Protein AF-A0A7X0J813-F1 (afdb_monomer)

Sequence (402 aa):
MMKRMKWVQGLCFYLLTVSVCFNAAAQNNVTSEILPYRDVDGYMIIRANVGGVEGDFLLDSRGKVAVTEQAAVVRAMKVDKPVDNYPRGGFQVVGGATAIGFFVGNTVYQKDISTRVLKENVLLTKLKVDGVIGFAAFSNVVVTINSKAKTITLSTPYKPAYLKLVNRDNAELSRSEGLTIQIIINGKPVKAIADFYQNEPLVLSATDAQLINSGSAAVKLAGISVNNVKVTKGDATRTVVGKSILNKGVISFDIERNKYYFQSFNQGEESSAPAVKKETVAMVPGKVNSIDREYFLKHVYDYKNNKEWKTIGGKPVVIDFWATWCGPCMKMMPVMEELAAKYKDKVVFY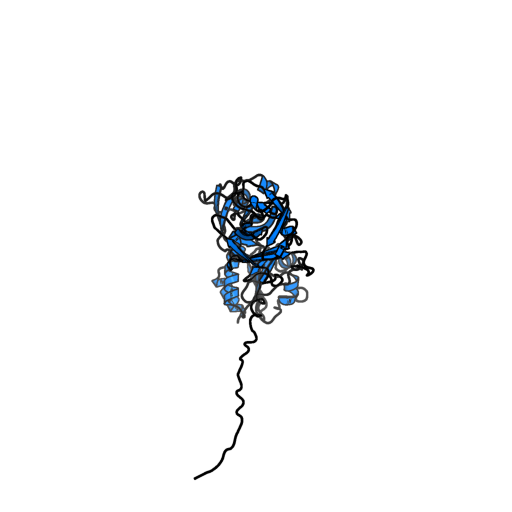KVNVDKEGELRQIFKANAIPLVIFGSLNNGSTQEIGADTREKVEAHILQLLK

Nearest PDB structures (foldseek):
  2l5l-assembly1_A  TM=8.626E-01  e=4.133E-10  Phocaeicola vulgatus ATCC 8482
  4xhm-assembly2_B  TM=8.962E-01  e=1.565E-09  Archaeoglobus fulgidus DSM 4304
  6bkv-assembly1_A  TM=8.831E-01  e=1.412E-08  Helicobacter pylori
  2o8v-assembly1_B  TM=8.937E-01  e=2.519E-08  Escherichia coli
  2i4a-assembly1_A  TM=9.245E-01  e=7.141E-08  Acetobacter aceti

Structure (mmCIF, N/CA/C/O backbone):
data_AF-A0A7X0J813-F1
#
_entry.id   AF-A0A7X0J813-F1
#
loop_
_atom_site.group_PDB
_atom_site.id
_atom_site.type_symbol
_atom_site.label_atom_id
_atom_site.label_alt_id
_atom_site.label_comp_id
_atom_site.label_asym_id
_atom_site.label_entity_id
_atom_site.label_seq_id
_atom_site.pdbx_PDB_ins_code
_atom_site.Cartn_x
_atom_site.Cartn_y
_atom_site.Cartn_z
_atom_site.occupancy
_atom_site.B_iso_or_equiv
_atom_site.auth_seq_id
_atom_site.auth_comp_id
_atom_site.auth_asym_id
_atom_site.auth_atom_id
_atom_site.pdbx_PDB_model_num
ATOM 1 N N . MET A 1 1 ? -77.257 -26.301 -38.898 1.00 38.19 1 MET A N 1
ATOM 2 C CA . MET A 1 1 ? -76.783 -27.647 -39.286 1.00 38.19 1 MET A CA 1
ATOM 3 C C . MET A 1 1 ? -75.684 -28.055 -38.308 1.00 38.19 1 MET A C 1
ATOM 5 O O . MET A 1 1 ? -74.656 -27.398 -38.252 1.00 38.19 1 MET A O 1
ATOM 9 N N . MET A 1 2 ? -75.954 -29.041 -37.448 1.00 40.69 2 MET A N 1
ATOM 10 C CA . MET A 1 2 ? -75.007 -29.601 -36.470 1.00 40.69 2 MET A CA 1
ATOM 11 C C . MET A 1 2 ? -73.762 -30.201 -37.139 1.00 40.69 2 MET A C 1
ATOM 13 O O . MET A 1 2 ? -73.915 -30.928 -38.118 1.00 40.69 2 MET A O 1
ATOM 17 N N . LYS A 1 3 ? -72.579 -30.012 -36.528 1.00 38.78 3 LYS A N 1
ATOM 18 C CA . LYS A 1 3 ? -71.511 -31.027 -36.320 1.00 38.78 3 LYS A CA 1
ATOM 19 C C . LYS A 1 3 ? -70.339 -30.387 -35.550 1.00 38.78 3 LYS A C 1
ATOM 21 O O . LYS A 1 3 ? -69.748 -29.425 -36.007 1.00 38.78 3 LYS A O 1
ATOM 26 N N . ARG A 1 4 ? -70.161 -30.755 -34.276 1.00 38.66 4 ARG A N 1
ATOM 27 C CA . ARG A 1 4 ? -69.204 -31.760 -33.747 1.00 38.66 4 ARG A CA 1
ATOM 28 C C . ARG A 1 4 ? -67.770 -31.236 -33.534 1.00 38.66 4 ARG A C 1
ATOM 30 O O . ARG A 1 4 ? -66.917 -31.337 -34.400 1.00 38.66 4 ARG A O 1
ATOM 37 N N . MET A 1 5 ? -67.551 -30.762 -32.308 1.00 41.84 5 MET A N 1
ATOM 38 C CA . MET A 1 5 ? -66.477 -31.117 -31.367 1.00 41.84 5 MET A CA 1
ATOM 39 C C . MET A 1 5 ? -65.327 -32.005 -31.879 1.00 41.84 5 MET A C 1
ATOM 41 O O . MET A 1 5 ? -65.552 -33.176 -32.182 1.00 41.84 5 MET A O 1
ATOM 45 N 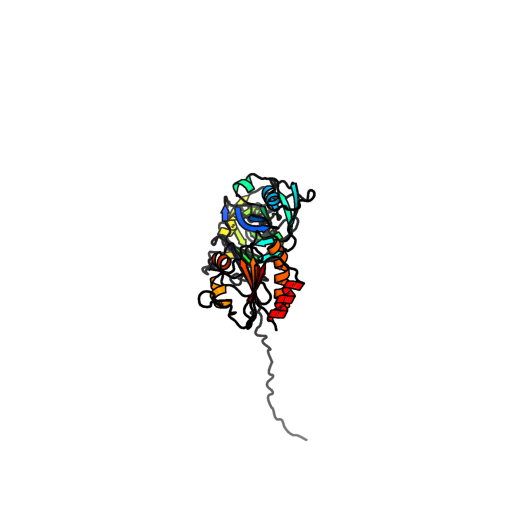N . LYS A 1 6 ? -64.090 -31.496 -31.778 1.00 35.03 6 LYS A N 1
ATOM 46 C CA . LYS A 1 6 ? -62.920 -32.257 -31.309 1.00 35.03 6 LYS A CA 1
ATOM 47 C C . LYS A 1 6 ? -61.987 -31.349 -30.507 1.00 35.03 6 LYS A C 1
ATOM 49 O O . LYS A 1 6 ? -61.555 -30.305 -30.979 1.00 35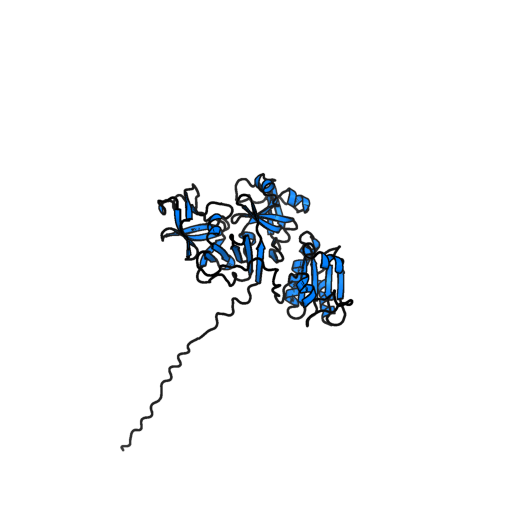.03 6 LYS A O 1
ATOM 54 N N . TRP A 1 7 ? -61.718 -31.791 -29.287 1.00 37.56 7 TRP A N 1
ATOM 55 C CA . TRP A 1 7 ? -60.687 -31.295 -28.390 1.00 37.56 7 TRP A CA 1
ATOM 56 C C . TRP A 1 7 ? -59.301 -31.641 -28.942 1.00 37.56 7 TRP A C 1
ATOM 58 O O . TRP A 1 7 ? -59.075 -32.788 -29.323 1.00 37.56 7 TRP A O 1
ATOM 68 N N . VAL A 1 8 ? -58.367 -30.691 -28.900 1.00 38.34 8 VAL A N 1
ATOM 69 C CA . VAL A 1 8 ? -56.930 -30.979 -28.816 1.00 38.34 8 VAL A CA 1
ATOM 70 C C . VAL A 1 8 ? -56.353 -30.044 -27.760 1.00 38.34 8 VAL A C 1
ATOM 72 O O . VAL A 1 8 ? -56.450 -28.824 -27.865 1.00 38.34 8 VAL A O 1
ATOM 75 N N . GLN A 1 9 ? -55.815 -30.651 -26.707 1.00 37.59 9 GLN A N 1
ATOM 76 C CA . GLN A 1 9 ? -55.103 -29.995 -25.622 1.00 37.59 9 GLN A CA 1
ATOM 77 C C . GLN A 1 9 ? -53.832 -29.337 -26.175 1.00 37.59 9 GLN A C 1
ATOM 79 O O . GLN A 1 9 ? -52.938 -30.023 -26.666 1.00 37.59 9 GLN A O 1
ATOM 84 N N . GLY A 1 10 ? -53.757 -28.010 -26.092 1.00 35.62 10 GLY A N 1
ATOM 85 C CA . GLY A 1 10 ? -52.537 -27.244 -26.324 1.00 35.62 10 GLY A CA 1
ATOM 86 C C . GLY A 1 10 ? -51.855 -26.959 -24.993 1.00 35.62 10 GLY A C 1
ATOM 87 O O . GLY A 1 10 ? -52.325 -26.128 -24.221 1.00 35.62 10 GLY A O 1
ATOM 88 N N . LEU A 1 11 ? -50.771 -27.683 -24.728 1.00 36.22 11 LEU A N 1
ATOM 89 C CA . LEU A 1 11 ? -49.843 -27.485 -23.620 1.00 36.22 11 LEU A CA 1
ATOM 90 C C . LEU A 1 11 ? -49.352 -26.023 -23.612 1.00 36.22 11 LEU A C 1
ATOM 92 O O . LEU A 1 11 ? -48.591 -25.615 -24.489 1.00 36.22 11 LEU A O 1
ATOM 96 N N . CYS A 1 12 ? -49.769 -25.224 -22.629 1.00 30.67 12 CYS A N 1
ATOM 97 C CA . CYS A 1 12 ? -49.182 -23.908 -22.390 1.00 30.67 12 CYS A CA 1
ATOM 98 C C . CYS A 1 12 ? -47.797 -24.124 -21.760 1.00 30.67 12 CYS A C 1
ATOM 100 O O . CYS A 1 12 ? -47.664 -24.242 -20.543 1.00 30.67 12 CYS A O 1
ATOM 102 N N . PHE A 1 13 ? -46.765 -24.237 -22.599 1.00 35.03 13 PHE A N 1
ATOM 103 C CA . PHE A 1 13 ? -45.367 -24.173 -22.178 1.00 35.03 13 PHE A CA 1
ATOM 104 C C . PHE A 1 13 ? -45.106 -22.760 -21.640 1.00 35.03 13 PHE A C 1
ATOM 106 O O . PHE A 1 13 ? -44.832 -21.825 -22.391 1.00 35.03 13 PHE A O 1
ATOM 113 N N . TYR A 1 14 ? -45.226 -22.590 -20.324 1.00 35.66 14 TYR A N 1
ATOM 114 C CA . TYR A 1 14 ? -44.649 -21.448 -19.627 1.00 35.66 14 TYR A CA 1
ATOM 115 C C . TYR A 1 14 ? -43.127 -21.597 -19.748 1.00 35.66 14 TYR A C 1
ATOM 117 O O . TYR A 1 14 ? -42.506 -22.385 -19.035 1.00 35.66 14 TYR A O 1
ATOM 125 N N . LEU A 1 15 ? -42.524 -20.884 -20.701 1.00 33.84 15 LEU A N 1
ATOM 126 C CA . LEU A 1 15 ? -41.081 -20.666 -20.756 1.00 33.84 15 LEU A CA 1
ATOM 127 C C . LEU A 1 15 ? -40.699 -19.814 -19.540 1.00 33.84 15 LEU A C 1
ATOM 129 O O . LEU A 1 15 ? -40.589 -18.594 -19.609 1.00 33.84 15 LEU A O 1
ATOM 133 N N . LEU A 1 16 ? -40.527 -20.479 -18.397 1.00 33.50 16 LEU A N 1
ATOM 134 C CA . LEU A 1 16 ? -39.750 -19.960 -17.285 1.00 33.50 16 LEU A CA 1
ATOM 135 C C . LEU A 1 16 ? -38.306 -19.898 -17.790 1.00 33.50 16 LEU A C 1
ATOM 137 O O . LEU A 1 16 ? -37.568 -20.882 -17.745 1.00 33.50 16 LEU A O 1
ATOM 141 N N . THR A 1 17 ? -37.899 -18.750 -18.327 1.00 35.28 17 THR A N 1
ATOM 142 C CA . THR A 1 17 ? -36.481 -18.455 -18.519 1.00 35.28 17 THR A CA 1
ATOM 143 C C . THR A 1 17 ? -35.876 -18.288 -17.134 1.00 35.28 17 THR A C 1
ATOM 145 O O . THR A 1 17 ? -35.807 -17.190 -16.583 1.00 35.28 17 THR A O 1
ATOM 148 N N . VAL A 1 18 ? -35.485 -19.409 -16.531 1.00 33.09 18 VAL A N 1
ATOM 149 C CA . VAL A 1 18 ? -34.548 -19.406 -15.420 1.00 33.09 18 VAL A CA 1
ATOM 150 C C . VAL A 1 18 ? -33.244 -18.868 -16.002 1.00 33.09 18 VAL A C 1
ATOM 152 O O . VAL A 1 18 ? -32.512 -19.589 -16.676 1.00 33.09 18 VAL A O 1
ATOM 155 N N . SER A 1 19 ? -32.980 -17.577 -15.796 1.00 34.75 19 SER A N 1
ATOM 156 C CA . SER A 1 19 ? -31.661 -16.989 -16.027 1.00 34.75 19 SER A CA 1
ATOM 157 C C . SER A 1 19 ? -30.685 -17.603 -15.029 1.00 34.75 19 SER A C 1
ATOM 159 O O . SER A 1 19 ? -30.420 -17.056 -13.960 1.00 34.75 19 SER A O 1
ATOM 161 N N . VAL A 1 20 ? -30.184 -18.789 -15.365 1.00 33.00 20 VAL A N 1
ATOM 162 C CA . VAL A 1 20 ? -29.061 -19.418 -14.687 1.00 33.00 20 VAL A CA 1
ATOM 163 C C . VAL A 1 20 ? -27.783 -18.848 -15.286 1.00 33.00 20 VAL A C 1
ATOM 165 O O . VAL A 1 20 ? -27.465 -19.093 -16.443 1.00 33.00 20 VAL A O 1
ATOM 168 N N . CYS A 1 21 ? -27.060 -18.145 -14.415 1.00 32.44 21 CYS A N 1
ATOM 169 C CA . CYS A 1 21 ? -25.624 -17.886 -14.439 1.00 32.44 21 CYS A CA 1
ATOM 170 C C . CYS A 1 21 ? -25.077 -16.988 -15.553 1.00 32.44 21 CYS A C 1
ATOM 172 O O . CYS A 1 21 ? -25.085 -17.344 -16.715 1.00 32.44 21 CYS A O 1
ATOM 174 N N . PHE A 1 22 ? -24.445 -15.885 -15.145 1.00 30.36 22 PHE A N 1
ATOM 175 C CA . PHE A 1 22 ? -22.984 -15.741 -15.197 1.00 30.36 22 PHE A CA 1
ATOM 176 C C . PHE A 1 22 ? -22.581 -14.555 -14.308 1.00 30.36 22 PHE A C 1
ATOM 178 O O . PHE A 1 22 ? -22.684 -13.406 -14.708 1.00 30.36 22 PHE A O 1
ATOM 185 N N . ASN A 1 23 ? -22.121 -14.820 -13.082 1.00 35.03 23 ASN A N 1
ATOM 186 C CA . ASN A 1 23 ? -21.376 -13.827 -12.292 1.00 35.03 23 ASN A CA 1
ATOM 187 C C . ASN A 1 23 ? -20.243 -14.479 -11.478 1.00 35.03 23 ASN A C 1
ATOM 189 O O . ASN A 1 23 ? -19.939 -14.081 -10.359 1.00 35.03 23 ASN A O 1
ATOM 193 N N . ALA A 1 24 ? -19.598 -15.494 -12.062 1.00 36.31 24 ALA A N 1
ATOM 194 C CA . ALA A 1 24 ? -18.371 -16.100 -11.534 1.00 36.31 24 ALA A CA 1
ATOM 195 C C . ALA A 1 24 ? -17.099 -15.645 -12.284 1.00 36.31 24 ALA A C 1
ATOM 197 O O . ALA A 1 24 ? -15.998 -16.034 -11.919 1.00 36.31 24 ALA A O 1
ATOM 198 N N . ALA A 1 25 ? -17.219 -14.806 -13.321 1.00 33.53 25 ALA A N 1
ATOM 199 C CA . ALA A 1 25 ? -16.097 -14.479 -14.207 1.00 33.53 25 ALA A CA 1
ATOM 200 C C . ALA A 1 25 ? -15.244 -13.269 -13.765 1.00 33.53 25 ALA A C 1
ATOM 202 O O . ALA A 1 25 ? -14.173 -13.050 -14.321 1.00 33.53 25 ALA A O 1
ATOM 203 N N . ALA A 1 26 ? -15.668 -12.482 -12.768 1.00 39.88 26 ALA A N 1
ATOM 204 C CA . ALA A 1 26 ? -14.970 -11.237 -12.413 1.00 39.88 26 ALA A CA 1
ATOM 205 C C . ALA A 1 26 ? -13.773 -11.417 -11.452 1.00 39.88 26 ALA A C 1
ATOM 207 O O . ALA A 1 26 ? -12.956 -10.508 -11.329 1.00 39.88 26 ALA A O 1
ATOM 208 N N . GLN A 1 27 ? -13.646 -12.564 -10.768 1.00 43.88 27 GLN A N 1
ATOM 209 C CA . GLN A 1 27 ? -12.580 -12.801 -9.776 1.00 43.88 27 GLN A CA 1
ATOM 210 C C . GLN A 1 27 ? -11.278 -13.383 -10.353 1.00 43.88 27 GLN A C 1
ATOM 212 O O . GLN A 1 27 ? -10.277 -13.412 -9.643 1.00 43.88 27 GLN A O 1
ATOM 217 N N . ASN A 1 28 ? -11.252 -13.800 -11.623 1.00 48.72 28 ASN A N 1
ATOM 218 C CA . ASN A 1 28 ? -10.092 -14.499 -12.199 1.00 48.72 28 ASN A CA 1
ATOM 219 C C . ASN A 1 28 ? -8.975 -13.571 -12.711 1.00 48.72 28 ASN A C 1
ATOM 221 O O . ASN A 1 28 ? -7.912 -14.057 -13.076 1.00 48.72 28 ASN A O 1
ATOM 225 N N . ASN A 1 29 ? -9.183 -12.250 -12.698 1.00 57.69 29 ASN A N 1
ATOM 226 C CA . ASN A 1 29 ? -8.210 -11.254 -13.165 1.00 57.69 29 ASN A CA 1
ATOM 227 C C . ASN A 1 29 ? -7.708 -10.359 -12.018 1.00 57.69 29 ASN A C 1
ATOM 229 O O . ASN A 1 29 ? -7.591 -9.145 -12.185 1.00 57.69 29 ASN A O 1
ATOM 233 N N . VAL A 1 30 ? -7.480 -10.934 -10.832 1.00 68.88 30 VAL A N 1
ATOM 234 C CA . VAL A 1 30 ? -6.876 -10.207 -9.707 1.00 68.88 30 VAL A CA 1
ATOM 235 C C . VAL A 1 30 ? -5.365 -10.386 -9.746 1.00 68.88 30 VAL A C 1
ATOM 237 O O . VAL A 1 30 ? -4.861 -11.484 -9.523 1.00 68.88 30 VAL A O 1
ATOM 240 N N . THR A 1 31 ? -4.642 -9.296 -9.982 1.00 74.19 31 THR A N 1
ATOM 241 C CA . THR A 1 31 ? -3.192 -9.248 -9.777 1.00 74.19 31 THR A CA 1
ATOM 242 C C . THR A 1 31 ? -2.941 -8.898 -8.322 1.00 74.19 31 THR A C 1
ATOM 244 O O . THR A 1 31 ? -3.521 -7.936 -7.819 1.00 74.19 31 THR A O 1
ATOM 247 N N . SER A 1 32 ? -2.093 -9.660 -7.635 1.00 78.88 32 SER A N 1
ATOM 248 C CA . SER A 1 32 ? -1.763 -9.408 -6.234 1.00 78.88 32 SER A CA 1
ATOM 249 C C . SER A 1 32 ? -0.275 -9.542 -5.972 1.00 78.88 32 SER A C 1
ATOM 251 O O . SER A 1 32 ? 0.337 -10.519 -6.395 1.00 78.88 32 SER A O 1
ATOM 253 N N . GLU A 1 33 ? 0.262 -8.621 -5.188 1.00 81.25 33 GLU A N 1
ATOM 254 C CA . GLU A 1 33 ? 1.623 -8.666 -4.679 1.00 81.25 33 GLU A CA 1
ATOM 255 C C . GLU A 1 33 ? 1.580 -8.803 -3.155 1.00 81.25 33 GLU A C 1
ATOM 257 O O . GLU A 1 33 ? 0.909 -8.021 -2.479 1.00 81.25 33 GLU A O 1
ATOM 262 N N . ILE A 1 34 ? 2.243 -9.826 -2.609 1.00 84.94 34 ILE A N 1
ATOM 263 C CA . ILE A 1 34 ? 2.301 -10.089 -1.165 1.00 84.94 34 ILE A CA 1
ATOM 264 C C . ILE A 1 34 ? 3.660 -9.626 -0.653 1.00 84.94 34 ILE A C 1
ATOM 266 O O . ILE A 1 34 ? 4.695 -10.165 -1.030 1.00 84.94 34 ILE A O 1
ATOM 270 N N . LEU A 1 35 ? 3.643 -8.646 0.240 1.00 85.12 35 LEU A N 1
ATOM 271 C CA . LEU A 1 35 ? 4.823 -7.959 0.735 1.00 85.12 35 LEU A CA 1
ATOM 272 C C . LEU A 1 35 ? 4.966 -8.198 2.237 1.00 85.12 35 LEU A C 1
ATOM 274 O O . LEU A 1 35 ? 3.987 -8.039 2.971 1.00 85.12 35 LEU A O 1
ATOM 278 N N . PRO A 1 36 ? 6.156 -8.561 2.735 1.00 86.56 36 PRO A N 1
ATOM 279 C CA . PRO A 1 36 ? 6.379 -8.636 4.169 1.00 86.56 36 PRO A CA 1
ATOM 280 C C . PRO A 1 36 ? 6.360 -7.230 4.781 1.00 86.56 36 PRO A C 1
ATOM 282 O O . PRO A 1 36 ? 6.817 -6.264 4.168 1.00 86.56 36 PRO A O 1
ATOM 285 N N . TYR A 1 37 ? 5.888 -7.123 6.019 1.00 92.62 37 TYR A N 1
ATOM 286 C CA . TYR A 1 37 ? 6.104 -5.945 6.854 1.00 92.62 37 TYR A CA 1
ATOM 287 C C . TYR A 1 37 ? 6.803 -6.348 8.157 1.00 92.62 37 TYR A C 1
ATOM 289 O O . TYR A 1 37 ? 6.651 -7.467 8.655 1.00 92.62 37 TYR A O 1
ATOM 297 N N . ARG A 1 38 ? 7.581 -5.431 8.732 1.00 92.94 38 ARG A N 1
ATOM 298 C CA . ARG A 1 38 ? 8.210 -5.608 10.046 1.00 92.94 38 ARG A CA 1
ATOM 299 C C . ARG A 1 38 ? 7.354 -4.942 11.112 1.00 92.94 38 ARG A C 1
ATOM 301 O O . ARG A 1 38 ? 6.835 -3.852 10.901 1.00 92.94 38 ARG A O 1
ATOM 308 N N . ASP A 1 39 ? 7.215 -5.598 12.255 1.00 92.81 39 ASP A N 1
ATOM 309 C CA . ASP A 1 39 ? 6.641 -4.987 13.453 1.00 92.81 39 ASP A CA 1
ATOM 310 C C . ASP A 1 39 ? 7.795 -4.559 14.359 1.00 92.81 39 ASP A C 1
ATOM 312 O O . ASP A 1 39 ? 8.559 -5.416 14.808 1.00 92.81 39 ASP A O 1
ATOM 316 N N . VAL A 1 40 ? 7.968 -3.254 14.558 1.00 94.25 40 VAL A N 1
ATOM 317 C CA . VAL A 1 40 ? 9.064 -2.679 15.348 1.00 94.25 40 VAL A CA 1
ATOM 318 C C . VAL A 1 40 ? 8.460 -1.710 16.350 1.00 94.25 40 VAL A C 1
ATOM 320 O O . VAL A 1 40 ? 7.845 -0.722 15.962 1.00 94.25 40 VAL A O 1
ATOM 323 N N . ASP A 1 41 ? 8.599 -2.013 17.640 1.00 92.62 41 ASP A N 1
ATOM 324 C CA . ASP A 1 41 ? 8.038 -1.221 18.743 1.00 92.62 41 ASP A CA 1
ATOM 325 C C . ASP A 1 41 ? 6.534 -0.919 18.606 1.00 92.62 41 ASP A C 1
ATOM 327 O O . ASP A 1 41 ? 6.053 0.144 18.998 1.00 92.62 41 ASP A O 1
ATOM 331 N N . GLY A 1 42 ? 5.771 -1.854 18.034 1.00 92.00 42 GLY A N 1
ATOM 332 C CA . GLY A 1 42 ? 4.340 -1.676 17.804 1.00 92.00 42 GLY A CA 1
ATOM 333 C C . GLY A 1 42 ? 4.009 -0.906 16.526 1.00 92.00 42 GLY A C 1
ATOM 334 O O . GLY A 1 42 ? 2.834 -0.746 16.212 1.00 92.00 42 GLY A O 1
ATOM 335 N N . TYR A 1 43 ? 4.989 -0.533 15.708 1.00 95.38 43 TYR A N 1
ATOM 336 C CA . TYR A 1 43 ? 4.773 0.118 14.419 1.00 95.38 43 TYR A CA 1
ATOM 337 C C . TYR A 1 43 ? 4.965 -0.845 13.248 1.00 95.38 43 TYR A C 1
ATOM 339 O O . TYR A 1 43 ? 5.809 -1.736 13.291 1.00 95.38 43 TYR A O 1
ATOM 347 N N . MET A 1 44 ? 4.157 -0.691 12.198 1.00 95.88 44 MET A N 1
ATOM 348 C CA . MET A 1 44 ? 4.319 -1.465 10.963 1.00 95.88 44 MET A CA 1
ATOM 349 C C . MET A 1 44 ? 5.271 -0.736 10.022 1.00 95.88 44 MET A C 1
ATOM 351 O O . MET A 1 44 ? 5.040 0.424 9.693 1.00 95.88 44 MET A O 1
ATOM 355 N N . ILE A 1 45 ? 6.316 -1.425 9.579 1.00 95.94 45 ILE A N 1
ATOM 356 C CA . ILE A 1 45 ? 7.325 -0.901 8.662 1.00 95.94 45 ILE A CA 1
ATOM 357 C C . ILE A 1 45 ? 7.294 -1.722 7.379 1.00 95.94 45 ILE A C 1
ATOM 359 O O . ILE A 1 45 ? 7.381 -2.951 7.425 1.00 95.94 45 ILE A O 1
ATOM 363 N N . ILE A 1 46 ? 7.193 -1.046 6.240 1.00 93.12 46 ILE A N 1
ATOM 364 C CA . ILE A 1 46 ? 7.266 -1.658 4.911 1.00 93.12 46 ILE A CA 1
ATOM 365 C C . ILE A 1 46 ? 8.450 -1.111 4.136 1.00 93.12 46 ILE A C 1
ATOM 367 O O . ILE A 1 46 ? 8.832 0.041 4.318 1.00 93.12 46 ILE A O 1
ATOM 371 N N . ARG A 1 47 ? 8.992 -1.920 3.225 1.00 87.50 47 ARG A N 1
ATOM 372 C CA . ARG A 1 47 ? 9.968 -1.431 2.256 1.00 87.50 47 ARG A CA 1
ATOM 373 C C . ARG A 1 47 ? 9.241 -0.819 1.066 1.00 87.50 47 ARG A C 1
ATOM 375 O O . ARG A 1 47 ? 8.336 -1.442 0.510 1.00 87.50 47 ARG A O 1
ATOM 382 N N . ALA A 1 48 ? 9.643 0.379 0.671 1.00 89.62 48 ALA A N 1
ATOM 383 C CA . ALA A 1 48 ? 9.049 1.100 -0.445 1.00 89.62 48 ALA A CA 1
ATOM 384 C C . ALA A 1 48 ? 10.085 1.993 -1.133 1.00 89.62 48 ALA A C 1
ATOM 386 O O . ALA A 1 48 ? 11.202 2.170 -0.646 1.00 89.62 48 ALA A O 1
ATOM 387 N N . ASN A 1 49 ? 9.695 2.566 -2.268 1.00 86.25 49 ASN A N 1
ATOM 388 C CA . ASN A 1 49 ? 10.405 3.659 -2.908 1.00 86.25 49 ASN A CA 1
ATOM 389 C C . ASN A 1 49 ? 9.476 4.869 -3.041 1.00 86.25 49 ASN A C 1
ATOM 391 O O . ASN A 1 49 ? 8.394 4.763 -3.623 1.00 86.25 49 ASN A O 1
ATOM 395 N N . VAL A 1 50 ? 9.905 6.011 -2.510 1.00 87.12 50 VAL A N 1
ATOM 396 C CA . VAL A 1 50 ? 9.207 7.294 -2.636 1.00 87.12 50 VAL A CA 1
ATOM 397 C C . VAL A 1 50 ? 10.133 8.266 -3.358 1.00 87.12 50 VAL A C 1
ATOM 399 O O . VAL A 1 50 ? 11.077 8.791 -2.774 1.00 87.12 50 VAL A O 1
ATOM 402 N N . GLY A 1 51 ? 9.896 8.486 -4.651 1.00 76.19 51 GLY A N 1
ATOM 403 C CA . GLY A 1 51 ? 10.642 9.470 -5.442 1.00 76.19 51 GLY A CA 1
ATOM 404 C C . GLY A 1 51 ? 12.148 9.215 -5.517 1.00 76.19 51 GLY A C 1
ATOM 405 O O . GLY A 1 51 ? 12.917 10.171 -5.541 1.00 76.19 51 GLY A O 1
ATOM 406 N N . GLY A 1 52 ? 12.574 7.948 -5.527 1.00 73.38 52 GLY A N 1
ATOM 407 C CA . GLY A 1 52 ? 13.986 7.553 -5.521 1.00 73.38 52 GLY A CA 1
ATOM 408 C C . GLY A 1 52 ? 14.557 7.267 -4.128 1.00 73.38 52 GLY A C 1
ATOM 409 O O . GLY A 1 52 ? 15.635 6.678 -4.032 1.00 73.38 52 GLY A O 1
ATOM 410 N N . VAL A 1 53 ? 13.838 7.613 -3.053 1.00 81.81 53 VAL A N 1
ATOM 411 C CA . VAL A 1 53 ? 14.140 7.147 -1.692 1.00 81.81 53 VAL A CA 1
ATOM 412 C C . VAL A 1 53 ? 13.636 5.722 -1.552 1.00 81.81 53 VAL A C 1
ATOM 414 O O . VAL A 1 53 ? 12.480 5.494 -1.208 1.00 81.81 53 VAL A O 1
ATOM 417 N N . GLU A 1 54 ? 14.502 4.760 -1.849 1.00 83.38 54 GLU A N 1
ATOM 418 C CA . GLU A 1 54 ? 14.270 3.370 -1.481 1.00 83.38 54 GLU A CA 1
ATOM 419 C C . GLU A 1 54 ? 14.718 3.117 -0.049 1.00 83.38 54 GLU A C 1
ATOM 421 O O . GLU A 1 54 ? 15.884 3.350 0.280 1.00 83.38 54 GLU A O 1
ATOM 426 N N . GLY A 1 55 ? 13.816 2.571 0.758 1.00 86.50 55 GLY A N 1
ATOM 427 C CA . GLY A 1 55 ? 14.130 2.254 2.134 1.00 86.50 55 GLY A CA 1
ATOM 428 C C . GLY A 1 55 ? 12.930 1.768 2.924 1.00 86.50 55 GLY A C 1
ATOM 429 O O . GLY A 1 55 ? 11.959 1.249 2.362 1.00 86.50 55 GLY A O 1
ATOM 430 N N . ASP A 1 56 ? 13.030 1.913 4.236 1.00 93.56 56 ASP A N 1
ATOM 431 C CA . ASP A 1 56 ? 12.023 1.450 5.177 1.00 93.56 56 ASP A CA 1
ATOM 432 C C . ASP A 1 56 ? 11.103 2.604 5.563 1.00 93.56 56 ASP A C 1
ATOM 434 O O . ASP A 1 56 ? 11.550 3.684 5.924 1.00 93.56 56 ASP A O 1
ATOM 438 N N . PHE A 1 57 ? 9.797 2.378 5.515 1.00 96.00 57 PHE A N 1
ATOM 439 C CA . PHE A 1 57 ? 8.795 3.403 5.761 1.00 96.00 57 PHE A CA 1
ATOM 440 C C . PHE A 1 57 ? 7.819 2.946 6.828 1.00 96.00 57 PHE A C 1
ATOM 442 O O . PHE A 1 57 ? 7.270 1.841 6.772 1.00 96.00 57 PHE A O 1
ATOM 449 N N . LEU A 1 58 ? 7.564 3.835 7.783 1.00 96.12 58 LEU A N 1
ATOM 450 C CA . LEU A 1 58 ? 6.488 3.670 8.744 1.00 96.12 58 LEU A CA 1
ATOM 451 C C . LEU A 1 58 ? 5.143 3.725 8.016 1.00 96.12 58 LEU A C 1
ATOM 453 O O . LEU A 1 58 ? 4.864 4.666 7.277 1.00 96.12 58 LEU A O 1
ATOM 457 N N . LEU A 1 59 ? 4.283 2.745 8.251 1.00 94.31 59 LEU A N 1
ATOM 458 C CA . LEU A 1 59 ? 2.931 2.747 7.725 1.00 94.31 59 LEU A CA 1
ATOM 459 C C . LEU A 1 59 ? 1.982 3.450 8.704 1.00 94.31 59 LEU A C 1
ATOM 461 O O . LEU A 1 59 ? 1.782 2.997 9.830 1.00 94.31 59 LEU A O 1
ATOM 465 N N . ASP A 1 60 ? 1.370 4.541 8.253 1.00 92.31 60 ASP A N 1
ATOM 466 C CA . ASP A 1 60 ? 0.471 5.383 9.040 1.00 92.31 60 ASP A CA 1
ATOM 467 C C . ASP A 1 60 ? -0.875 5.519 8.319 1.00 92.31 60 ASP A C 1
ATOM 469 O O . ASP A 1 60 ? -1.007 6.260 7.348 1.00 92.31 60 ASP A O 1
ATOM 473 N N . SER A 1 61 ? -1.921 4.833 8.781 1.00 87.88 61 SER A N 1
ATOM 474 C CA . SER A 1 61 ? -3.198 4.807 8.048 1.00 87.88 61 SER A CA 1
ATOM 475 C C . SER A 1 61 ? -3.941 6.145 7.992 1.00 87.88 61 SER A C 1
ATOM 477 O O . SER A 1 61 ? -4.794 6.326 7.124 1.00 87.88 61 SER A O 1
ATOM 479 N N . ARG A 1 62 ? -3.597 7.112 8.851 1.00 87.38 62 ARG A N 1
ATOM 480 C CA . ARG A 1 62 ? -4.104 8.498 8.779 1.00 87.38 62 ARG A CA 1
ATOM 481 C C . ARG A 1 62 ? -3.070 9.488 8.252 1.00 87.38 62 ARG A C 1
ATOM 483 O O . ARG A 1 62 ? -3.344 10.684 8.155 1.00 87.38 62 ARG A O 1
ATOM 490 N N . GLY A 1 63 ? -1.876 8.988 7.968 1.00 88.06 63 GLY A N 1
ATOM 491 C CA . GLY A 1 63 ? -0.732 9.767 7.562 1.00 88.06 63 GLY A CA 1
ATOM 492 C C . GLY A 1 63 ? -0.835 10.294 6.144 1.00 88.06 63 GLY A C 1
ATOM 493 O O . GLY A 1 63 ? -1.744 9.977 5.374 1.00 88.06 63 GLY A O 1
ATOM 494 N N . LYS A 1 64 ? 0.171 11.083 5.787 1.00 89.88 64 LYS A N 1
ATOM 495 C CA . LYS A 1 64 ? 0.442 11.484 4.406 1.00 89.88 64 LYS A CA 1
ATOM 496 C C . LYS A 1 64 ? 1.774 10.867 3.989 1.00 89.88 64 LYS A C 1
ATOM 498 O O . LYS A 1 64 ? 2.532 10.421 4.842 1.00 89.88 64 LYS A O 1
ATOM 503 N N . VAL A 1 65 ? 2.071 10.836 2.693 1.00 92.50 65 VAL A N 1
ATOM 504 C CA . VAL A 1 65 ? 3.398 10.393 2.249 1.00 92.50 65 VAL A CA 1
ATOM 505 C C . VAL A 1 65 ? 4.429 11.452 2.602 1.00 92.50 65 VAL A C 1
ATOM 507 O O . VAL A 1 65 ? 4.224 12.650 2.365 1.00 92.50 65 VAL A O 1
ATOM 510 N N . ALA A 1 66 ? 5.510 11.006 3.227 1.00 94.50 66 ALA A N 1
ATOM 511 C CA . ALA A 1 66 ? 6.578 11.864 3.681 1.00 94.50 66 ALA A CA 1
ATOM 512 C C . ALA A 1 66 ? 7.916 11.119 3.730 1.00 94.50 66 ALA A C 1
ATOM 514 O O . ALA A 1 66 ? 7.946 9.916 3.975 1.00 94.50 66 ALA A O 1
ATOM 515 N N . VAL A 1 67 ? 9.009 11.848 3.535 1.00 95.06 67 VAL A N 1
ATOM 516 C CA . VAL A 1 67 ? 10.395 11.377 3.682 1.00 95.06 67 VAL A CA 1
ATOM 517 C C . VAL A 1 67 ? 11.099 12.204 4.756 1.00 95.06 67 VAL A C 1
ATOM 519 O O . VAL A 1 67 ? 10.673 13.327 5.038 1.00 95.06 67 VAL A O 1
ATOM 522 N N . THR A 1 68 ? 12.157 11.677 5.364 1.00 95.69 68 THR A N 1
ATOM 523 C CA . THR A 1 68 ? 13.011 12.461 6.270 1.00 95.69 68 THR A CA 1
ATOM 524 C C . THR A 1 68 ? 13.880 13.458 5.497 1.00 95.69 68 THR A C 1
ATOM 526 O O . THR A 1 68 ? 14.104 13.306 4.292 1.00 95.69 68 THR A O 1
ATOM 529 N N . GLU A 1 69 ? 14.383 14.490 6.178 1.00 93.69 69 GLU A N 1
ATOM 530 C CA . GLU A 1 69 ? 15.376 15.419 5.621 1.00 93.69 69 GLU A CA 1
ATOM 531 C C . GLU A 1 69 ? 16.614 14.672 5.116 1.00 93.69 69 GLU A C 1
ATOM 533 O O . GLU A 1 69 ? 17.055 14.903 3.989 1.00 93.69 69 GLU A O 1
ATOM 538 N N . GLN A 1 70 ? 17.136 13.729 5.905 1.00 91.75 70 GLN A N 1
ATOM 539 C CA . GLN A 1 70 ? 18.292 12.923 5.528 1.00 91.75 70 GLN A CA 1
ATOM 540 C C . GLN A 1 70 ? 18.029 12.131 4.243 1.00 91.75 70 GLN A C 1
ATOM 542 O O . GLN A 1 70 ? 18.853 12.152 3.326 1.00 91.75 70 GLN A O 1
ATOM 547 N N . ALA A 1 71 ? 16.874 11.471 4.142 1.00 90.88 71 ALA A N 1
ATOM 548 C CA . ALA A 1 71 ? 16.501 10.711 2.956 1.00 90.88 71 ALA A CA 1
ATOM 549 C C . ALA A 1 71 ? 16.359 11.610 1.715 1.00 90.88 71 ALA A C 1
ATOM 551 O O . ALA A 1 71 ? 16.859 11.271 0.637 1.00 90.88 71 ALA A O 1
ATOM 552 N N . ALA A 1 72 ? 15.739 12.783 1.874 1.00 90.50 72 ALA A N 1
ATOM 553 C CA . ALA A 1 72 ? 15.591 13.765 0.805 1.00 90.50 72 ALA A CA 1
ATOM 554 C C . ALA A 1 72 ? 16.949 14.280 0.297 1.00 90.50 72 ALA A C 1
ATOM 556 O O . ALA A 1 72 ? 17.154 14.365 -0.916 1.00 90.50 72 ALA A O 1
ATOM 557 N N . VAL A 1 73 ? 17.893 14.568 1.204 1.00 87.81 73 VAL A N 1
ATOM 558 C CA . VAL A 1 73 ? 19.254 15.021 0.867 1.00 87.81 73 VAL A CA 1
ATOM 559 C C . VAL A 1 73 ? 20.029 13.937 0.124 1.00 87.81 73 VAL A C 1
ATOM 561 O O . VAL A 1 73 ? 20.573 14.206 -0.946 1.00 87.81 73 VAL A O 1
ATOM 564 N N . VAL A 1 74 ? 20.037 12.701 0.638 1.00 79.06 74 VAL A N 1
ATOM 565 C CA . VAL A 1 74 ? 20.752 11.566 0.019 1.00 79.06 74 VAL A CA 1
ATOM 566 C C . VAL A 1 74 ? 20.287 11.318 -1.417 1.00 79.06 74 VAL A C 1
ATOM 568 O O . VAL A 1 74 ? 21.072 10.893 -2.263 1.00 79.06 74 VAL A O 1
ATOM 571 N N . ARG A 1 75 ? 19.015 11.594 -1.713 1.00 79.50 75 ARG A N 1
ATOM 572 C CA . ARG A 1 75 ? 18.426 11.390 -3.042 1.00 79.50 75 ARG A CA 1
ATOM 573 C C . ARG A 1 75 ? 18.298 12.664 -3.869 1.00 79.50 75 ARG A C 1
ATOM 575 O O . ARG A 1 75 ? 17.669 12.621 -4.923 1.00 79.50 75 ARG A O 1
ATOM 582 N N . ALA A 1 76 ? 18.906 13.765 -3.420 1.00 83.12 76 ALA A N 1
ATOM 583 C CA . ALA A 1 76 ? 18.874 15.064 -4.088 1.00 83.12 76 ALA A CA 1
ATOM 584 C C . ALA A 1 76 ? 17.448 15.486 -4.498 1.00 83.12 76 ALA A C 1
ATOM 586 O O . ALA A 1 76 ? 17.219 15.998 -5.596 1.00 83.12 76 ALA A O 1
ATOM 587 N N . MET A 1 77 ? 16.468 15.233 -3.624 1.00 84.50 77 MET A N 1
ATOM 588 C CA . MET A 1 77 ? 15.084 15.615 -3.878 1.00 84.50 77 MET A CA 1
ATOM 589 C C . MET A 1 77 ? 14.969 17.138 -3.925 1.00 84.50 77 MET A C 1
ATOM 591 O O . MET A 1 77 ? 15.497 17.845 -3.067 1.00 84.50 77 MET A O 1
ATOM 595 N N . LYS A 1 78 ? 14.235 17.654 -4.913 1.00 87.38 78 LYS A N 1
ATOM 596 C CA . LYS A 1 78 ? 13.912 19.079 -4.974 1.00 87.38 78 LYS A CA 1
ATOM 597 C C . LYS A 1 78 ? 12.849 19.397 -3.921 1.00 87.38 78 LYS A C 1
ATOM 599 O O . LYS A 1 78 ? 11.697 18.995 -4.072 1.00 87.38 78 LYS A O 1
ATOM 604 N N . VAL A 1 79 ? 13.258 20.104 -2.871 1.00 88.38 79 VAL A N 1
ATOM 605 C CA . VAL A 1 79 ? 12.379 20.534 -1.780 1.00 88.38 79 VAL A CA 1
ATOM 606 C C . VAL A 1 79 ? 11.937 21.975 -2.028 1.00 88.38 79 VAL A C 1
ATOM 608 O O . VAL A 1 79 ? 12.755 22.892 -2.047 1.00 88.38 79 VAL A O 1
ATOM 611 N N . ASP A 1 80 ? 10.640 22.159 -2.247 1.00 88.00 80 ASP A N 1
ATOM 612 C CA . ASP A 1 80 ? 9.996 23.455 -2.441 1.00 88.00 80 ASP A CA 1
ATOM 613 C C . ASP A 1 80 ? 9.542 24.060 -1.090 1.00 88.00 80 ASP A C 1
ATOM 615 O O . ASP A 1 80 ? 9.712 23.466 -0.020 1.00 88.00 80 ASP A O 1
ATOM 619 N N . LYS A 1 81 ? 8.957 25.267 -1.142 1.00 80.00 81 LYS A N 1
ATOM 620 C CA . LYS A 1 81 ? 8.450 26.035 0.016 1.00 80.00 81 LYS A CA 1
ATOM 621 C C . LYS A 1 81 ? 7.537 25.212 0.956 1.00 80.00 81 LYS A C 1
ATOM 623 O O . LYS A 1 81 ? 6.991 24.188 0.541 1.00 80.00 81 LYS A O 1
ATOM 628 N N . PRO A 1 82 ? 7.321 25.676 2.208 1.00 71.12 82 PRO A N 1
ATOM 629 C CA . PRO A 1 82 ? 6.511 24.962 3.194 1.00 71.12 82 PRO A CA 1
ATOM 630 C C . PRO A 1 82 ? 5.124 24.579 2.662 1.00 71.12 82 PRO A C 1
ATOM 632 O O . PRO A 1 82 ? 4.426 25.400 2.069 1.00 71.12 82 PRO A O 1
ATOM 635 N N . VAL A 1 83 ? 4.735 23.328 2.901 1.00 84.06 83 VAL A N 1
ATOM 636 C CA . VAL A 1 83 ? 3.415 22.762 2.580 1.00 84.06 83 VAL A CA 1
ATOM 637 C C . VAL A 1 83 ? 2.631 22.491 3.864 1.00 84.06 83 VAL A C 1
ATOM 639 O O . VAL A 1 83 ? 3.179 22.609 4.959 1.00 84.06 83 VAL A O 1
ATOM 642 N N . ASP A 1 84 ? 1.363 22.083 3.741 1.00 83.81 84 ASP A N 1
ATOM 643 C CA . ASP A 1 84 ? 0.525 21.750 4.896 1.00 83.81 84 ASP A CA 1
ATOM 644 C C . ASP A 1 84 ? 1.216 20.800 5.877 1.00 83.81 84 ASP A C 1
ATOM 646 O O . ASP A 1 84 ? 1.810 19.786 5.474 1.00 83.81 84 ASP A O 1
ATOM 650 N N . ASN A 1 85 ? 0.984 21.064 7.163 1.00 87.88 85 ASN A N 1
ATOM 651 C CA . ASN A 1 85 ? 1.441 20.245 8.275 1.00 87.88 85 ASN A CA 1
ATOM 652 C C . ASN A 1 85 ? 1.120 18.752 8.094 1.00 87.88 85 ASN A C 1
ATOM 654 O O . ASN A 1 85 ? 0.158 18.337 7.424 1.00 87.88 85 ASN A O 1
ATOM 658 N N . TYR A 1 86 ? 1.946 17.933 8.740 1.00 90.00 86 TYR A N 1
ATOM 659 C CA . TYR A 1 86 ? 1.675 16.516 8.894 1.00 90.00 86 TYR A CA 1
ATOM 660 C C . TYR A 1 86 ? 0.502 16.333 9.879 1.00 90.00 86 TYR A C 1
ATOM 662 O O . TYR A 1 86 ? 0.446 17.038 10.885 1.00 90.00 86 TYR A O 1
ATOM 670 N N . PRO A 1 87 ? -0.458 15.424 9.617 1.00 87.25 87 PRO A N 1
ATOM 671 C CA . PRO A 1 87 ? -1.693 15.329 10.404 1.00 87.25 87 PRO A CA 1
ATOM 672 C C . PRO A 1 87 ? -1.503 14.801 11.836 1.00 87.25 87 PRO A C 1
ATOM 674 O O . PRO A 1 87 ? -2.459 14.790 12.609 1.00 87.25 87 PRO A O 1
ATOM 677 N N . ARG A 1 88 ? -0.295 14.355 12.203 1.00 86.12 88 ARG A N 1
ATOM 678 C CA . ARG A 1 88 ? 0.041 13.900 13.556 1.00 86.12 88 ARG A CA 1
ATOM 679 C C . ARG A 1 88 ? 0.956 14.889 14.262 1.00 86.12 88 ARG A C 1
ATOM 681 O O . ARG A 1 88 ? 1.951 15.335 13.693 1.00 86.12 88 ARG A O 1
ATOM 688 N N . GLY A 1 89 ? 0.648 15.152 15.532 1.00 82.56 89 GLY A N 1
ATOM 689 C CA . GLY A 1 89 ? 1.548 15.871 16.429 1.00 82.56 89 GLY A CA 1
ATOM 690 C C . GLY A 1 89 ? 2.910 15.177 16.528 1.00 82.56 89 GLY A C 1
ATOM 691 O O . GLY A 1 89 ? 3.006 13.956 16.415 1.00 82.56 89 GLY A O 1
ATOM 692 N N . GLY A 1 90 ? 3.967 15.968 16.706 1.00 85.12 90 GLY A N 1
ATOM 693 C CA . GLY A 1 90 ? 5.349 15.483 16.785 1.00 85.12 90 GLY A CA 1
ATOM 694 C C . GLY A 1 90 ? 6.087 15.414 15.443 1.00 85.12 90 GLY A C 1
ATOM 695 O O . GLY A 1 90 ? 7.313 15.381 15.444 1.00 85.12 90 GLY A O 1
ATOM 696 N N . PHE A 1 91 ? 5.388 15.471 14.307 1.00 92.12 91 PHE A N 1
ATOM 697 C CA . PHE A 1 91 ? 6.021 15.563 12.989 1.00 92.12 91 PHE A CA 1
ATOM 698 C C . PHE A 1 91 ? 6.031 17.006 12.488 1.00 92.12 91 PHE A C 1
ATOM 700 O O . PHE A 1 91 ? 4.987 17.575 12.169 1.00 92.12 91 PHE A O 1
ATOM 707 N N . GLN A 1 92 ? 7.222 17.596 12.395 1.00 93.38 92 GLN A N 1
ATOM 708 C CA . GLN A 1 92 ? 7.411 18.919 11.807 1.00 93.38 92 GLN A CA 1
ATOM 709 C C . GLN A 1 92 ? 7.695 18.780 10.310 1.00 93.38 92 GLN A C 1
ATOM 711 O O . GLN A 1 92 ? 8.562 18.007 9.915 1.00 93.38 92 GLN A O 1
ATOM 716 N N . VAL A 1 93 ? 6.984 19.541 9.479 1.00 94.75 93 VAL A N 1
ATOM 717 C CA . VAL A 1 93 ? 7.233 19.613 8.033 1.00 94.75 93 VAL A CA 1
ATOM 718 C C . VAL A 1 93 ? 8.172 20.783 7.757 1.00 94.75 93 VAL A C 1
ATOM 720 O O . VAL A 1 93 ? 7.916 21.891 8.225 1.00 94.75 93 VAL A O 1
ATOM 723 N N . VAL A 1 94 ? 9.244 20.545 7.001 1.00 93.44 94 VAL A N 1
ATOM 724 C CA . VAL A 1 94 ? 10.213 21.585 6.603 1.00 93.44 94 VAL A CA 1
ATOM 725 C C . VAL A 1 94 ? 10.038 22.035 5.153 1.00 93.44 94 VAL A C 1
ATOM 727 O O . VAL A 1 94 ? 10.467 23.125 4.789 1.00 93.44 94 VAL A O 1
ATOM 730 N N . GLY A 1 95 ? 9.357 21.233 4.335 1.00 93.56 95 GLY A N 1
ATOM 731 C CA . GLY A 1 95 ? 9.092 21.542 2.935 1.00 93.56 95 GLY A CA 1
ATOM 732 C C . GLY A 1 95 ? 8.230 20.486 2.256 1.00 93.56 95 GLY A C 1
ATOM 733 O O . GLY A 1 95 ? 7.858 19.470 2.855 1.00 93.56 95 GLY A O 1
ATOM 734 N N . GLY A 1 96 ? 7.891 20.744 0.998 1.00 92.19 96 GLY A N 1
ATOM 735 C CA . GLY A 1 96 ? 7.202 19.795 0.127 1.00 92.19 96 GLY A CA 1
ATOM 736 C C . GLY A 1 96 ? 8.090 19.341 -1.021 1.00 92.19 96 GLY A C 1
ATOM 737 O O . GLY A 1 96 ? 9.000 20.051 -1.426 1.00 92.19 96 GLY A O 1
ATOM 738 N N . ALA A 1 97 ? 7.805 18.167 -1.565 1.00 88.69 97 ALA A N 1
ATOM 739 C CA . ALA A 1 97 ? 8.410 17.673 -2.792 1.00 88.69 97 ALA A CA 1
ATOM 740 C C . ALA A 1 97 ? 7.360 16.928 -3.624 1.00 88.69 97 ALA A C 1
ATOM 742 O O . ALA A 1 97 ? 6.380 16.396 -3.093 1.00 88.69 97 ALA A O 1
ATOM 743 N N . THR A 1 98 ? 7.581 16.851 -4.934 1.00 85.81 98 THR A N 1
ATOM 744 C CA . THR A 1 98 ? 6.835 15.936 -5.806 1.00 85.81 98 THR A CA 1
ATOM 745 C C . THR A 1 98 ? 7.738 14.761 -6.132 1.00 85.81 98 THR A C 1
ATOM 747 O O . THR A 1 98 ? 8.762 14.919 -6.796 1.00 85.81 98 THR A O 1
ATOM 750 N N . ALA A 1 99 ? 7.385 13.586 -5.622 1.00 78.75 99 ALA A N 1
ATOM 751 C CA . ALA A 1 99 ? 8.108 12.361 -5.912 1.00 78.75 99 ALA A CA 1
ATOM 752 C C . ALA A 1 99 ? 7.625 11.791 -7.250 1.00 78.75 99 ALA A C 1
ATOM 754 O O . ALA A 1 99 ? 6.429 11.568 -7.425 1.00 78.75 99 ALA A O 1
ATOM 755 N N . ILE A 1 100 ? 8.575 11.498 -8.146 1.00 69.06 100 ILE A N 1
ATOM 756 C CA . ILE A 1 100 ? 8.371 10.926 -9.496 1.00 69.06 100 ILE A CA 1
ATOM 757 C C . ILE A 1 100 ? 7.850 9.477 -9.504 1.00 69.06 100 ILE A C 1
ATOM 759 O O . ILE A 1 100 ? 7.844 8.810 -10.538 1.00 69.06 100 ILE A O 1
ATOM 763 N N . GLY A 1 101 ? 7.480 8.963 -8.334 1.00 74.69 101 GLY A N 1
ATOM 764 C CA . GLY A 1 101 ? 6.747 7.722 -8.217 1.00 74.69 101 GLY A CA 1
ATOM 765 C C . GLY A 1 101 ? 6.669 7.207 -6.786 1.00 74.69 101 GLY A C 1
ATOM 766 O O . GLY A 1 101 ? 7.515 7.514 -5.943 1.00 74.69 101 GLY A O 1
ATOM 767 N N . PHE A 1 102 ? 5.641 6.404 -6.536 1.00 83.19 102 PHE A N 1
ATOM 768 C CA . PHE A 1 102 ? 5.464 5.609 -5.329 1.00 83.19 102 PHE A CA 1
ATOM 769 C C . PHE A 1 102 ? 5.428 4.128 -5.696 1.00 83.19 102 PHE A C 1
ATOM 771 O O . PHE A 1 102 ? 4.545 3.686 -6.440 1.00 83.19 102 PHE A O 1
ATOM 778 N N . PHE A 1 103 ? 6.379 3.369 -5.158 1.00 80.81 103 PHE A N 1
ATOM 779 C CA . PHE A 1 103 ? 6.553 1.954 -5.453 1.00 80.81 103 PHE A CA 1
ATOM 780 C C . PHE A 1 103 ? 6.557 1.165 -4.157 1.00 80.81 103 PHE A C 1
ATOM 782 O O . PHE A 1 103 ? 7.221 1.540 -3.190 1.00 80.81 103 PHE A O 1
ATOM 789 N N . VAL A 1 104 ? 5.863 0.035 -4.158 1.00 80.25 104 VAL A N 1
ATOM 790 C CA . VAL A 1 104 ? 5.990 -0.957 -3.091 1.00 80.25 104 VAL A CA 1
ATOM 791 C C . VAL A 1 104 ? 6.194 -2.308 -3.756 1.00 80.25 104 VAL A C 1
ATOM 793 O O . VAL A 1 104 ? 5.418 -2.697 -4.625 1.00 80.25 104 VAL A O 1
ATOM 796 N N . GLY A 1 105 ? 7.286 -2.984 -3.401 1.00 73.25 105 GLY A N 1
ATOM 797 C CA . GLY A 1 105 ? 7.734 -4.163 -4.134 1.00 73.25 105 GLY A CA 1
ATOM 798 C C . GLY A 1 105 ? 8.075 -3.848 -5.592 1.00 73.25 105 GLY A C 1
ATOM 799 O O . GLY A 1 105 ? 8.910 -2.990 -5.872 1.00 73.25 105 GLY A O 1
ATOM 800 N N . ASN A 1 106 ? 7.440 -4.558 -6.514 1.00 63.91 106 ASN A N 1
ATOM 801 C CA . ASN A 1 106 ? 7.695 -4.515 -7.944 1.00 63.91 106 ASN A CA 1
ATOM 802 C C . ASN A 1 106 ? 6.683 -3.631 -8.693 1.00 63.91 106 ASN A C 1
ATOM 804 O O . ASN A 1 106 ? 6.778 -3.508 -9.914 1.00 63.91 106 ASN A O 1
ATOM 808 N N . THR A 1 107 ? 5.711 -3.020 -8.016 1.00 66.12 107 THR A N 1
ATOM 809 C CA . THR A 1 107 ? 4.604 -2.309 -8.673 1.00 66.12 107 THR A CA 1
ATOM 810 C C . THR A 1 107 ? 4.693 -0.796 -8.476 1.00 66.12 107 THR A C 1
ATOM 812 O O . THR A 1 107 ? 4.961 -0.308 -7.376 1.00 66.12 107 THR A O 1
ATOM 815 N N . VAL A 1 108 ? 4.444 -0.048 -9.557 1.00 61.53 108 VAL A N 1
ATOM 816 C CA . VAL A 1 108 ? 4.261 1.411 -9.523 1.00 61.53 108 VAL A CA 1
ATOM 817 C C . VAL A 1 108 ? 2.802 1.702 -9.196 1.00 61.53 108 VAL A C 1
ATOM 819 O O . VAL A 1 108 ? 1.917 1.319 -9.959 1.00 61.53 108 VAL A O 1
ATOM 822 N N . TYR A 1 109 ? 2.539 2.386 -8.087 1.00 69.19 109 TYR A N 1
ATOM 823 C CA . TYR A 1 109 ? 1.169 2.672 -7.652 1.00 69.19 109 TYR A CA 1
ATOM 824 C C . TYR A 1 109 ? 0.719 4.091 -8.004 1.00 69.19 109 TYR A C 1
ATOM 826 O O . TYR A 1 109 ? -0.453 4.301 -8.319 1.00 69.19 109 TYR A O 1
ATOM 834 N N . GLN A 1 110 ? 1.636 5.064 -7.994 1.00 73.44 110 GLN A N 1
ATOM 835 C CA . GLN A 1 110 ? 1.378 6.447 -8.414 1.00 73.44 110 GLN A CA 1
ATOM 836 C C . GLN A 1 110 ? 2.619 7.024 -9.104 1.00 73.44 110 GLN A C 1
ATOM 838 O O . GLN A 1 110 ? 3.728 6.774 -8.641 1.00 73.44 110 GLN A O 1
ATOM 843 N N . LYS A 1 111 ? 2.432 7.774 -10.201 1.00 67.94 111 LYS A N 1
ATOM 844 C CA . LYS A 1 111 ? 3.521 8.405 -10.976 1.00 67.94 111 LYS A CA 1
ATOM 845 C C . LYS A 1 111 ? 4.004 9.710 -10.345 1.00 67.94 111 LYS A C 1
ATOM 847 O O . LYS A 1 111 ? 5.198 9.929 -10.281 1.00 67.94 111 LYS A O 1
ATOM 852 N N . ASP A 1 112 ? 3.096 10.531 -9.829 1.00 79.19 112 ASP A N 1
ATOM 853 C CA . ASP A 1 112 ? 3.437 11.786 -9.163 1.00 79.19 112 ASP A CA 1
ATOM 854 C C . ASP A 1 112 ? 2.742 11.819 -7.808 1.00 79.19 112 ASP A C 1
ATOM 856 O O . ASP A 1 112 ? 1.512 11.855 -7.734 1.00 79.19 112 ASP A O 1
ATOM 860 N N . ILE A 1 113 ? 3.523 11.774 -6.729 1.00 83.38 113 ILE A N 1
ATOM 861 C CA . ILE A 1 113 ? 2.983 11.786 -5.371 1.00 83.38 113 ILE A CA 1
ATOM 862 C C . ILE A 1 113 ? 3.488 12.995 -4.589 1.00 83.38 113 ILE A C 1
ATOM 864 O O . ILE A 1 113 ? 4.692 13.222 -4.422 1.00 83.38 113 ILE A O 1
ATOM 868 N N . SER A 1 114 ? 2.537 13.785 -4.088 1.00 88.00 114 SER A N 1
ATOM 869 C CA . SER A 1 114 ? 2.833 14.887 -3.176 1.00 88.00 114 SER A CA 1
ATOM 870 C C . SER A 1 114 ? 3.414 14.323 -1.883 1.00 88.00 114 SER A C 1
ATOM 872 O O . SER A 1 114 ? 2.752 13.580 -1.155 1.00 88.00 114 SER A O 1
ATOM 874 N N . THR A 1 115 ? 4.659 14.692 -1.608 1.00 90.75 115 THR A N 1
ATOM 875 C CA . THR A 1 115 ? 5.451 14.188 -0.490 1.00 90.75 115 THR A CA 1
ATOM 876 C C . THR A 1 115 ? 5.835 15.344 0.422 1.00 90.75 115 THR A C 1
ATOM 878 O O . THR A 1 115 ? 6.163 16.438 -0.033 1.00 90.75 115 THR A O 1
ATOM 881 N N . ARG A 1 116 ? 5.776 15.123 1.734 1.00 93.56 116 ARG A N 1
ATOM 882 C CA . ARG A 1 116 ? 6.321 16.058 2.730 1.00 93.56 116 ARG A CA 1
ATOM 883 C C . ARG A 1 116 ? 7.761 15.707 3.046 1.00 93.56 116 ARG A C 1
ATOM 885 O O . ARG A 1 116 ? 8.103 14.531 3.084 1.00 93.56 116 ARG A O 1
ATOM 892 N N . VAL A 1 117 ? 8.565 16.714 3.346 1.00 94.62 117 VAL A N 1
ATOM 893 C CA . VAL A 1 117 ? 9.871 16.509 3.968 1.00 94.62 117 VAL A CA 1
ATOM 894 C C . VAL A 1 117 ? 9.714 16.789 5.452 1.00 94.62 117 VAL A C 1
ATOM 896 O O . VAL A 1 117 ? 9.323 17.891 5.849 1.00 94.62 117 VAL A O 1
ATOM 899 N N . LEU A 1 118 ? 9.922 15.755 6.259 1.00 95.31 118 LEU A N 1
ATOM 900 C CA . LEU A 1 118 ? 9.820 15.822 7.708 1.00 95.31 118 LEU A CA 1
ATOM 901 C C . LEU A 1 118 ? 11.172 16.182 8.288 1.00 95.31 118 LEU A C 1
ATOM 903 O O . LEU A 1 118 ? 12.174 15.561 7.936 1.00 95.31 118 LEU A O 1
ATOM 907 N N . LYS A 1 119 ? 11.159 17.126 9.229 1.00 94.88 119 LYS A N 1
ATOM 908 C CA . LYS A 1 119 ? 12.309 17.366 10.086 1.00 94.88 119 LYS A CA 1
ATOM 909 C C . LYS A 1 119 ? 12.704 16.068 10.776 1.00 94.88 119 LYS A C 1
ATOM 911 O O . LYS A 1 119 ? 11.817 15.302 11.173 1.00 94.88 119 LYS A O 1
ATOM 916 N N . GLU A 1 120 ? 14.002 15.858 10.963 1.00 92.44 120 GLU A N 1
ATOM 917 C CA . GLU A 1 120 ? 14.488 14.703 11.716 1.00 92.44 120 GLU A CA 1
ATOM 918 C C . GLU A 1 120 ? 13.771 14.566 13.066 1.00 92.44 120 GLU A C 1
ATOM 920 O O . GLU A 1 120 ? 13.607 15.524 13.830 1.00 92.44 120 GLU A O 1
ATOM 925 N N . ASN A 1 121 ? 13.293 13.352 13.334 1.00 92.19 121 ASN A N 1
ATOM 926 C CA . ASN A 1 121 ? 12.389 13.058 14.434 1.00 92.19 121 ASN A CA 1
ATOM 927 C C . ASN A 1 121 ? 12.860 11.814 15.193 1.00 92.19 121 ASN A C 1
ATOM 929 O O . ASN A 1 121 ? 13.134 10.777 14.592 1.00 92.19 121 ASN A O 1
ATOM 933 N N . VAL A 1 122 ? 12.857 11.901 16.528 1.00 94.38 122 VAL A N 1
ATOM 934 C CA . VAL A 1 122 ? 13.336 10.843 17.436 1.00 94.38 122 VAL A CA 1
ATOM 935 C C . VAL A 1 122 ? 12.693 9.482 17.151 1.00 94.38 122 VAL A C 1
ATOM 937 O O . VAL A 1 122 ? 13.385 8.467 17.177 1.00 94.38 122 VAL A O 1
ATOM 940 N N . LEU A 1 123 ? 11.387 9.440 16.861 1.00 94.69 123 LEU A N 1
ATOM 941 C CA . LEU A 1 123 ? 10.689 8.197 16.537 1.00 94.69 123 LEU A CA 1
ATOM 942 C C . LEU A 1 123 ? 11.203 7.600 15.225 1.00 94.69 123 LEU A C 1
ATOM 944 O O . LEU A 1 123 ? 11.526 6.416 15.196 1.00 94.69 123 LEU A O 1
ATOM 948 N N . LEU A 1 124 ? 11.303 8.397 14.157 1.00 94.81 124 LEU A N 1
ATOM 949 C CA . LEU A 1 124 ? 11.748 7.900 12.848 1.00 94.81 124 LEU A CA 1
ATOM 950 C C . LEU A 1 124 ? 13.197 7.409 12.900 1.00 94.81 124 LEU A C 1
ATOM 952 O O . LEU A 1 124 ? 13.498 6.325 12.399 1.00 94.81 124 LEU A O 1
ATOM 956 N N . THR A 1 125 ? 14.069 8.133 13.606 1.00 94.31 125 THR A N 1
ATOM 957 C CA . THR A 1 125 ? 15.453 7.711 13.847 1.00 94.31 125 THR A CA 1
ATOM 958 C C . THR A 1 125 ? 15.512 6.406 14.645 1.00 94.31 125 THR A C 1
ATOM 960 O O . THR A 1 125 ? 16.250 5.493 14.276 1.00 94.31 125 THR A O 1
ATOM 963 N N . LYS A 1 126 ? 14.706 6.270 15.712 1.00 95.62 126 LYS A N 1
ATOM 964 C CA . LYS A 1 126 ? 14.633 5.041 16.522 1.00 95.62 126 LYS A CA 1
ATOM 965 C C . LYS A 1 126 ? 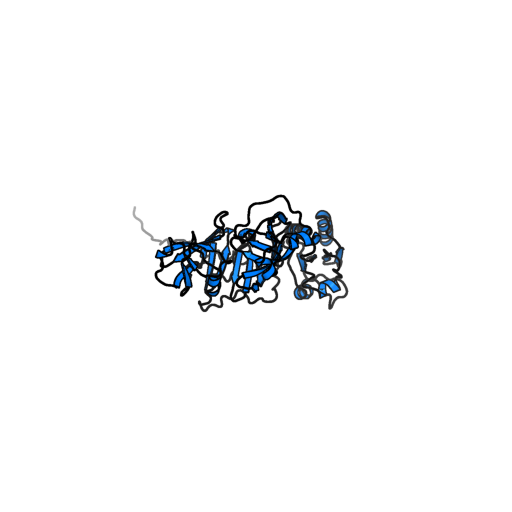14.178 3.841 15.690 1.00 95.62 126 LYS A C 1
ATOM 967 O O . LYS A 1 126 ? 14.759 2.763 15.797 1.00 95.62 126 LYS A O 1
ATOM 972 N N . LEU A 1 127 ? 13.153 4.033 14.861 1.00 95.25 127 LEU A N 1
ATOM 973 C CA . LEU A 1 127 ? 12.612 2.998 13.979 1.00 95.25 127 LEU A CA 1
ATOM 974 C C . LEU A 1 127 ? 13.525 2.695 12.781 1.00 95.25 127 LEU A C 1
ATOM 976 O O . LEU A 1 127 ? 13.334 1.663 12.136 1.00 95.25 127 LEU A O 1
ATOM 980 N N . LYS A 1 128 ? 14.525 3.551 12.520 1.00 95.00 128 LYS A N 1
ATOM 981 C CA . LYS A 1 128 ? 15.433 3.487 11.365 1.00 95.00 128 LYS A CA 1
ATOM 982 C C . LYS A 1 128 ? 14.655 3.456 10.049 1.00 95.00 128 LYS A C 1
ATOM 984 O O . LYS A 1 128 ? 14.831 2.546 9.244 1.00 95.00 128 LYS A O 1
ATOM 989 N N . VAL A 1 129 ? 13.752 4.420 9.887 1.00 95.56 129 VAL A N 1
ATOM 990 C CA . VAL A 1 129 ? 12.911 4.571 8.693 1.00 95.56 129 VAL A CA 1
ATOM 991 C C . VAL A 1 129 ? 13.253 5.855 7.944 1.00 95.56 129 VAL A C 1
ATOM 993 O O . VAL A 1 129 ? 13.579 6.873 8.550 1.00 95.56 129 VAL A O 1
ATOM 996 N N . ASP A 1 130 ? 13.115 5.807 6.627 1.00 95.12 130 ASP A N 1
ATOM 997 C CA . ASP A 1 130 ? 13.371 6.894 5.681 1.00 95.12 130 ASP A CA 1
ATOM 998 C C . ASP A 1 130 ? 12.152 7.805 5.484 1.00 95.12 130 ASP A C 1
ATOM 1000 O O . ASP A 1 130 ? 12.214 8.823 4.789 1.00 95.12 130 ASP A O 1
ATOM 1004 N N . GLY A 1 131 ? 11.019 7.459 6.099 1.00 95.50 131 GLY A N 1
ATOM 1005 C CA . GLY A 1 131 ? 9.805 8.251 6.012 1.00 95.50 131 GLY A CA 1
ATOM 1006 C C . GLY A 1 131 ? 8.556 7.557 6.535 1.00 95.50 131 GLY A C 1
ATOM 1007 O O . GLY A 1 131 ? 8.606 6.577 7.284 1.00 95.50 131 GLY A O 1
ATOM 1008 N N . VAL A 1 132 ? 7.413 8.091 6.111 1.00 95.31 132 VAL A N 1
ATOM 1009 C CA . VAL A 1 132 ? 6.078 7.620 6.478 1.00 95.31 132 VAL A CA 1
ATOM 1010 C C . VAL A 1 132 ? 5.209 7.500 5.227 1.00 95.31 132 VAL A C 1
ATOM 1012 O O . VAL A 1 132 ? 5.233 8.367 4.354 1.00 95.31 132 VAL A O 1
ATOM 1015 N N . ILE A 1 133 ? 4.415 6.434 5.137 1.00 93.62 133 ILE A N 1
ATOM 1016 C CA . ILE A 1 133 ? 3.450 6.212 4.059 1.00 93.62 133 ILE A CA 1
ATOM 1017 C C . ILE A 1 133 ? 2.036 6.236 4.631 1.00 93.62 133 ILE A C 1
ATOM 1019 O O . ILE A 1 133 ? 1.665 5.421 5.476 1.00 93.62 133 ILE A O 1
ATOM 1023 N N . GLY A 1 134 ? 1.244 7.171 4.109 1.00 90.50 134 GLY A N 1
ATOM 1024 C CA . GLY A 1 134 ? -0.186 7.288 4.360 1.00 90.50 134 GLY A CA 1
ATOM 1025 C C . GLY A 1 134 ? -1.017 6.280 3.570 1.00 90.50 134 GLY A C 1
ATOM 1026 O O . GLY A 1 134 ? -0.695 6.002 2.416 1.00 90.50 134 GLY A O 1
ATOM 1027 N N . PHE A 1 135 ? -2.153 5.814 4.103 1.00 86.56 135 PHE A N 1
ATOM 1028 C CA . PHE A 1 135 ? -3.055 4.934 3.332 1.00 86.56 135 PHE A CA 1
ATOM 1029 C C . PHE A 1 135 ? -3.628 5.590 2.072 1.00 86.56 135 PHE A C 1
ATOM 1031 O O . PHE A 1 135 ? -3.946 4.898 1.109 1.00 86.56 135 PHE A O 1
ATOM 1038 N N . ALA A 1 136 ? -3.700 6.922 2.039 1.00 83.56 136 ALA A N 1
ATOM 1039 C CA . ALA A 1 136 ? -4.096 7.661 0.845 1.00 83.56 136 ALA A CA 1
ATOM 1040 C C . ALA A 1 136 ? -3.175 7.402 -0.366 1.00 83.56 136 ALA A C 1
ATOM 1042 O O . ALA A 1 136 ? -3.622 7.537 -1.501 1.00 83.56 136 ALA A O 1
ATOM 1043 N N . ALA A 1 137 ? -1.923 6.976 -0.147 1.00 86.69 137 ALA A N 1
ATOM 1044 C CA . ALA A 1 137 ? -1.011 6.568 -1.221 1.00 86.69 137 ALA A CA 1
ATOM 1045 C C . ALA A 1 137 ? -1.497 5.317 -1.973 1.00 86.69 137 ALA A C 1
ATOM 1047 O O . ALA A 1 137 ? -1.115 5.081 -3.117 1.00 86.69 137 ALA A O 1
ATOM 1048 N N . PHE A 1 138 ? -2.360 4.524 -1.337 1.00 86.69 138 PHE A N 1
ATOM 1049 C CA . PHE A 1 138 ? -2.917 3.291 -1.876 1.00 86.69 138 PHE A CA 1
ATOM 1050 C C . PHE A 1 138 ? -4.353 3.461 -2.391 1.00 86.69 138 PHE A C 1
ATOM 1052 O O . PHE A 1 138 ? -5.057 2.473 -2.548 1.00 86.69 138 PHE A O 1
ATOM 1059 N N . SER A 1 139 ? -4.816 4.687 -2.671 1.00 82.75 139 SER A N 1
ATOM 1060 C CA . SER A 1 139 ? -6.215 4.946 -3.067 1.00 82.75 139 SER A CA 1
ATOM 1061 C C . SER A 1 139 ? -6.694 4.151 -4.289 1.00 82.75 139 SER A C 1
ATOM 1063 O O . SER A 1 139 ? -7.891 3.928 -4.430 1.00 82.75 139 SER A O 1
ATOM 1065 N N . ASN A 1 140 ? -5.768 3.734 -5.158 1.00 81.88 140 ASN A N 1
ATOM 1066 C CA . ASN A 1 140 ? -6.056 3.041 -6.416 1.00 81.88 140 ASN A CA 1
ATOM 1067 C C . ASN A 1 140 ? -5.822 1.524 -6.340 1.00 81.88 140 ASN A C 1
ATOM 1069 O O . ASN A 1 140 ? -5.837 0.854 -7.371 1.00 81.88 140 ASN A O 1
ATOM 1073 N N . VAL A 1 141 ? -5.547 0.980 -5.150 1.00 88.50 141 VAL A N 1
ATOM 1074 C CA . VAL A 1 141 ? -5.318 -0.455 -4.947 1.00 88.50 141 VAL A CA 1
ATOM 1075 C C . VAL A 1 141 ? -6.021 -0.959 -3.702 1.00 88.50 141 VAL A C 1
ATOM 1077 O O . VAL A 1 141 ? -6.292 -0.211 -2.766 1.00 88.50 141 VAL A O 1
ATOM 1080 N N . VAL A 1 142 ? -6.298 -2.259 -3.672 1.00 92.19 142 VAL A N 1
ATOM 1081 C CA . VAL A 1 142 ? -6.862 -2.894 -2.487 1.00 92.19 142 VAL A CA 1
ATOM 1082 C C . VAL A 1 142 ? -5.732 -3.295 -1.546 1.00 92.19 142 VAL A C 1
ATOM 1084 O O . VAL A 1 142 ? -4.857 -4.073 -1.922 1.00 92.19 142 VAL A O 1
ATOM 1087 N N . VAL A 1 143 ? -5.759 -2.776 -0.317 1.00 93.81 143 VAL A N 1
ATOM 1088 C CA . VAL A 1 143 ? -4.743 -3.049 0.711 1.00 93.81 143 VAL A CA 1
ATOM 1089 C C . VAL A 1 143 ? -5.277 -4.080 1.689 1.00 93.81 143 VAL A C 1
ATOM 1091 O O . VAL A 1 143 ? -6.238 -3.813 2.405 1.00 93.81 143 VAL A O 1
ATOM 1094 N N . THR A 1 144 ? -4.643 -5.245 1.761 1.00 95.25 144 THR A N 1
ATOM 1095 C CA . THR A 1 144 ? -5.000 -6.313 2.704 1.00 95.25 144 THR A CA 1
ATOM 1096 C C . THR A 1 144 ? -3.889 -6.518 3.718 1.00 95.25 144 THR A C 1
ATOM 1098 O O . THR A 1 144 ? -2.748 -6.721 3.332 1.00 95.25 144 THR A O 1
ATOM 1101 N N . ILE A 1 145 ? -4.208 -6.508 5.009 1.00 95.62 145 ILE A N 1
ATOM 1102 C CA . ILE A 1 145 ? -3.240 -6.677 6.096 1.00 95.62 145 ILE A CA 1
ATOM 1103 C C . ILE A 1 145 ? -3.524 -7.997 6.800 1.00 95.62 145 ILE A C 1
ATOM 1105 O O . ILE A 1 145 ? -4.632 -8.232 7.286 1.00 95.62 145 ILE A O 1
ATOM 1109 N N . ASN A 1 146 ? -2.506 -8.850 6.878 1.00 94.25 146 ASN A N 1
ATOM 1110 C CA . ASN A 1 146 ? -2.539 -10.093 7.634 1.00 94.25 146 ASN A CA 1
ATOM 1111 C C . ASN A 1 146 ? -1.453 -10.047 8.710 1.00 94.25 146 ASN A C 1
ATOM 1113 O O . ASN A 1 146 ? -0.271 -10.227 8.410 1.00 94.25 146 ASN A O 1
ATOM 1117 N N . SER A 1 147 ? -1.846 -9.821 9.967 1.00 92.25 147 SER A N 1
ATOM 1118 C CA . SER A 1 147 ? -0.862 -9.698 11.045 1.00 92.25 147 SER A CA 1
ATOM 1119 C C . SER A 1 147 ? -0.237 -11.020 11.468 1.00 92.25 147 SER A C 1
ATOM 1121 O O . SER A 1 147 ? 0.921 -11.039 11.879 1.00 92.25 147 SER A O 1
ATOM 1123 N N . LYS A 1 148 ? -0.959 -12.136 11.309 1.00 90.12 148 LYS A N 1
ATOM 1124 C CA . LYS A 1 148 ? -0.443 -13.476 11.610 1.00 90.12 148 LYS A CA 1
ATOM 1125 C C . LYS A 1 148 ? 0.692 -13.854 10.660 1.00 90.12 148 LYS A C 1
ATOM 1127 O O . LYS A 1 148 ? 1.701 -14.388 11.104 1.00 90.12 148 LYS A O 1
ATOM 1132 N N . ALA A 1 149 ? 0.539 -13.542 9.372 1.00 87.88 149 ALA A N 1
ATOM 1133 C CA . ALA A 1 149 ? 1.578 -13.749 8.363 1.00 87.88 149 ALA A CA 1
ATOM 1134 C C . ALA A 1 149 ? 2.614 -12.610 8.310 1.00 87.88 149 ALA A C 1
ATOM 1136 O O . ALA A 1 149 ? 3.645 -12.762 7.661 1.00 87.88 149 ALA A O 1
ATOM 1137 N N . LYS A 1 150 ? 2.350 -11.478 8.979 1.00 90.44 150 LYS A N 1
ATOM 1138 C CA . LYS A 1 150 ? 3.108 -10.222 8.860 1.00 90.44 150 LYS A CA 1
ATOM 1139 C C . LYS A 1 150 ? 3.262 -9.761 7.405 1.00 90.44 150 LYS A C 1
ATOM 1141 O O . LYS A 1 150 ? 4.349 -9.395 6.961 1.00 90.44 150 LYS A O 1
ATOM 1146 N N . THR A 1 151 ? 2.158 -9.783 6.658 1.00 91.94 151 THR A N 1
ATOM 1147 C CA . THR A 1 151 ? 2.134 -9.401 5.241 1.00 91.94 151 THR A CA 1
ATOM 1148 C C . THR A 1 151 ? 1.111 -8.316 4.938 1.00 91.94 151 THR A C 1
ATOM 1150 O O . THR A 1 151 ? 0.026 -8.281 5.526 1.00 91.94 151 THR A O 1
ATOM 1153 N N . ILE A 1 152 ? 1.436 -7.489 3.948 1.00 92.62 152 ILE A N 1
ATOM 1154 C CA . ILE A 1 152 ? 0.505 -6.624 3.232 1.00 92.62 152 ILE A CA 1
ATOM 1155 C C . ILE A 1 152 ? 0.347 -7.168 1.816 1.00 92.62 152 ILE A C 1
ATOM 1157 O O . ILE A 1 152 ? 1.332 -7.364 1.115 1.00 92.62 152 ILE A O 1
ATOM 1161 N N . THR A 1 153 ? -0.884 -7.413 1.388 1.00 91.00 153 THR A N 1
ATOM 1162 C CA . THR A 1 153 ? -1.196 -7.764 0.002 1.00 91.00 153 THR A CA 1
ATOM 1163 C C . THR A 1 153 ? -1.795 -6.556 -0.693 1.00 91.00 153 THR A C 1
ATOM 1165 O O . THR A 1 153 ? -2.809 -6.026 -0.235 1.00 91.00 153 THR A O 1
ATOM 1168 N N . LEU A 1 154 ? -1.182 -6.143 -1.796 1.00 90.50 154 LEU A N 1
ATOM 1169 C CA . LEU A 1 154 ? -1.684 -5.094 -2.676 1.00 90.50 154 LEU A CA 1
ATOM 1170 C C . LEU A 1 154 ? -2.290 -5.769 -3.904 1.00 90.50 154 LEU A C 1
ATOM 1172 O O . LEU A 1 154 ? -1.600 -6.526 -4.584 1.00 90.50 154 LEU A O 1
ATOM 1176 N N . SER A 1 155 ? -3.582 -5.560 -4.159 1.00 87.62 155 SER A N 1
ATOM 1177 C CA . SER A 1 155 ? -4.283 -6.228 -5.260 1.00 87.62 155 SER A CA 1
ATOM 1178 C C . SER A 1 155 ? -5.111 -5.282 -6.122 1.00 87.62 155 SER A C 1
ATOM 1180 O O . SER A 1 155 ? -5.673 -4.304 -5.629 1.00 87.62 155 SER A O 1
ATOM 1182 N N . THR A 1 156 ? -5.205 -5.593 -7.416 1.00 85.00 156 THR A N 1
ATOM 1183 C CA . THR A 1 156 ? -6.016 -4.853 -8.390 1.00 85.00 156 THR A CA 1
ATOM 1184 C C . THR A 1 156 ? -6.766 -5.793 -9.342 1.00 85.00 156 THR A C 1
ATOM 1186 O O . THR A 1 156 ? -6.304 -6.904 -9.595 1.00 85.00 156 THR A O 1
ATOM 1189 N N . PRO A 1 157 ? -7.931 -5.377 -9.872 1.00 81.62 157 PRO A N 1
ATOM 1190 C CA . PRO A 1 157 ? -8.714 -4.221 -9.425 1.00 81.62 157 PRO A CA 1
ATOM 1191 C C . PRO A 1 157 ? -9.557 -4.536 -8.176 1.00 81.62 157 PRO A C 1
ATOM 1193 O O . PRO A 1 157 ? -10.218 -3.650 -7.648 1.00 81.62 157 PRO A O 1
ATOM 1196 N N . TYR A 1 158 ? -9.550 -5.788 -7.708 1.00 87.69 158 TYR A N 1
ATOM 1197 C CA . TYR A 1 158 ? -10.376 -6.258 -6.599 1.00 87.69 158 TYR A CA 1
ATOM 1198 C C . TYR A 1 158 ? -9.530 -6.781 -5.441 1.00 87.69 158 TYR A C 1
ATOM 1200 O O . TYR A 1 158 ? -8.331 -7.032 -5.566 1.00 87.69 158 TYR A O 1
ATOM 1208 N N . LYS A 1 159 ? -10.199 -6.991 -4.307 1.00 89.56 159 LYS A N 1
ATOM 1209 C CA . LYS A 1 159 ? -9.664 -7.735 -3.166 1.00 89.56 159 LYS A CA 1
ATOM 1210 C C . LYS A 1 159 ? -9.159 -9.137 -3.556 1.00 89.56 159 LYS A C 1
ATOM 1212 O O . LYS A 1 159 ? -9.656 -9.719 -4.527 1.00 89.56 159 LYS A O 1
ATOM 1217 N N . PRO A 1 160 ? -8.294 -9.758 -2.737 1.00 84.94 160 PRO A N 1
ATOM 1218 C CA . PRO A 1 160 ? -7.902 -11.146 -2.943 1.00 84.94 160 PRO A CA 1
ATOM 1219 C C . PRO A 1 160 ? -9.097 -12.116 -2.968 1.00 84.94 160 PRO A C 1
ATOM 1221 O O . PRO A 1 160 ? -10.103 -11.927 -2.267 1.00 84.94 160 PRO A O 1
ATOM 1224 N N . ALA A 1 161 ? -8.984 -13.180 -3.768 1.00 82.38 161 ALA A N 1
ATOM 1225 C CA . ALA A 1 161 ? -10.056 -14.159 -3.974 1.00 82.38 161 ALA A CA 1
ATOM 1226 C C . ALA A 1 161 ? -10.442 -14.908 -2.685 1.00 82.38 161 ALA A C 1
ATOM 1228 O O . ALA A 1 161 ? -11.622 -15.159 -2.459 1.00 82.38 161 ALA A O 1
ATOM 1229 N N . TYR A 1 162 ? -9.472 -15.169 -1.800 1.00 82.25 162 TYR A N 1
ATOM 1230 C CA . TYR A 1 162 ? -9.686 -15.874 -0.529 1.00 82.25 162 TYR A CA 1
ATOM 1231 C C . TYR A 1 162 ? -10.512 -15.081 0.500 1.00 82.25 162 TYR A C 1
ATOM 1233 O O . TYR A 1 162 ? -10.888 -15.618 1.541 1.00 82.25 162 TYR A O 1
ATOM 1241 N N . LEU A 1 163 ? -10.783 -13.794 0.256 1.00 87.00 163 LEU A N 1
ATOM 1242 C CA . LEU A 1 163 ? -11.661 -12.997 1.107 1.00 87.00 163 LEU A CA 1
ATOM 1243 C C . LEU A 1 163 ? -13.132 -13.204 0.718 1.00 87.00 163 LEU A C 1
ATOM 1245 O O . LEU A 1 163 ? -13.512 -12.971 -0.427 1.00 87.00 163 LEU A O 1
ATOM 1249 N N . LYS A 1 164 ? -14.001 -13.580 1.656 1.00 87.88 164 LYS A N 1
ATOM 1250 C CA . LYS A 1 164 ? -15.439 -13.745 1.388 1.00 87.88 164 LYS A CA 1
ATOM 1251 C C . LYS A 1 164 ? -16.110 -12.412 1.050 1.00 87.88 164 LYS A C 1
ATOM 1253 O O . LYS A 1 164 ? -16.017 -11.444 1.797 1.00 87.88 164 LYS A O 1
ATOM 1258 N N . LEU A 1 165 ? -16.852 -12.377 -0.062 1.00 87.31 165 LEU A N 1
ATOM 1259 C CA . LEU A 1 165 ? -17.589 -11.183 -0.506 1.00 87.31 165 LEU A CA 1
ATOM 1260 C C . LEU A 1 165 ? -18.683 -10.746 0.474 1.00 87.31 165 LEU A C 1
ATOM 1262 O O . LEU A 1 165 ? -19.012 -9.563 0.512 1.00 87.31 165 LEU A O 1
ATOM 1266 N N . VAL A 1 166 ? -19.255 -11.687 1.226 1.00 89.81 166 VAL A N 1
ATOM 1267 C CA . VAL A 1 166 ? -20.310 -11.423 2.216 1.00 89.81 166 VAL A CA 1
ATOM 1268 C C . VAL A 1 166 ? -19.776 -10.770 3.493 1.00 89.81 166 VAL A C 1
ATOM 1270 O O . VAL A 1 166 ? -20.530 -10.091 4.180 1.00 89.81 166 VAL A O 1
ATOM 1273 N N . ASN A 1 167 ? -18.476 -10.896 3.771 1.00 94.06 167 ASN A N 1
ATOM 1274 C CA . ASN A 1 167 ? -17.838 -10.320 4.952 1.00 94.06 167 ASN A CA 1
ATOM 1275 C C . ASN A 1 167 ? -17.302 -8.922 4.628 1.00 94.06 167 ASN A C 1
ATOM 1277 O O . ASN A 1 167 ? -16.087 -8.706 4.626 1.00 94.06 167 ASN A O 1
ATOM 1281 N N . ARG A 1 168 ? -18.202 -7.992 4.282 1.00 96.75 168 ARG A N 1
ATOM 1282 C CA . ARG A 1 168 ? -17.853 -6.615 3.902 1.00 96.75 168 ARG A CA 1
ATOM 1283 C C . ARG A 1 168 ? -18.779 -5.581 4.526 1.00 96.75 168 ARG A C 1
ATOM 1285 O O . ARG A 1 168 ? -19.956 -5.859 4.725 1.00 96.75 168 ARG A O 1
ATOM 1292 N N . ASP A 1 169 ? -18.269 -4.377 4.748 1.00 98.00 169 ASP A N 1
ATOM 1293 C CA . ASP A 1 169 ? -19.055 -3.215 5.185 1.00 98.00 169 ASP A CA 1
ATOM 1294 C C . ASP A 1 169 ? -18.412 -1.915 4.658 1.00 98.00 169 ASP A C 1
ATOM 1296 O O . ASP A 1 169 ? -17.430 -1.961 3.912 1.00 98.00 169 ASP A O 1
ATOM 1300 N N . ASN A 1 170 ? -19.008 -0.761 4.946 1.00 97.69 170 ASN A N 1
ATOM 1301 C CA . ASN A 1 170 ? -18.615 0.528 4.390 1.00 97.69 170 ASN A CA 1
ATOM 1302 C C . ASN A 1 170 ? -17.269 1.002 4.940 1.00 97.69 170 ASN A C 1
ATOM 1304 O O . ASN A 1 170 ? -17.028 0.975 6.150 1.00 97.69 170 ASN A O 1
ATOM 1308 N N . ALA A 1 171 ? -16.423 1.481 4.032 1.00 95.50 171 ALA A N 1
ATOM 1309 C CA . ALA A 1 171 ? -15.208 2.215 4.343 1.00 95.50 171 ALA A CA 1
ATOM 1310 C C . ALA A 1 171 ? -15.139 3.477 3.489 1.00 95.50 171 ALA A C 1
ATOM 1312 O O . ALA A 1 171 ? -15.492 3.435 2.318 1.00 95.50 171 ALA A O 1
ATOM 1313 N N . GLU A 1 172 ? -14.663 4.579 4.052 1.00 92.00 172 GLU A N 1
ATOM 1314 C CA . GLU A 1 172 ? -14.556 5.855 3.345 1.00 92.00 172 GLU A CA 1
ATOM 1315 C C . GLU A 1 172 ? -13.226 6.517 3.682 1.00 92.00 172 GLU A C 1
ATOM 1317 O O . GLU A 1 172 ? -12.876 6.655 4.858 1.00 92.00 172 GLU A O 1
ATOM 1322 N N . LEU A 1 173 ? -12.503 6.962 2.656 1.00 88.69 173 LEU A N 1
ATOM 1323 C CA . LEU A 1 173 ? -11.307 7.777 2.819 1.00 88.69 173 LEU A CA 1
ATOM 1324 C C . LEU A 1 173 ? -11.683 9.259 2.699 1.00 88.69 173 LEU A C 1
ATOM 1326 O O . LEU A 1 173 ? -11.977 9.752 1.613 1.00 88.69 173 LEU A O 1
ATOM 1330 N N . SER A 1 174 ? -11.655 9.976 3.821 1.00 83.62 174 SER A N 1
ATOM 1331 C CA . SER A 1 174 ? -11.907 11.418 3.884 1.00 83.62 174 SER A CA 1
ATOM 1332 C C . SER A 1 174 ? -10.602 12.204 4.017 1.00 83.62 174 SER A C 1
ATOM 1334 O O . SER A 1 174 ? -9.665 11.771 4.690 1.00 83.62 174 SER A O 1
ATOM 1336 N N . ARG A 1 175 ? -10.560 13.412 3.438 1.00 74.81 175 ARG A N 1
ATOM 1337 C CA . ARG A 1 175 ? -9.434 14.347 3.610 1.00 74.81 175 ARG A CA 1
ATOM 1338 C C . ARG A 1 175 ? -9.258 14.810 5.059 1.00 74.81 175 ARG A C 1
ATOM 1340 O O . ARG A 1 175 ? -8.130 15.080 5.457 1.00 74.81 175 ARG A O 1
ATOM 1347 N N . SER A 1 176 ? -10.345 14.932 5.822 1.00 76.75 176 SER A N 1
ATOM 1348 C CA . SER A 1 176 ? -10.319 15.443 7.200 1.00 76.75 176 SER A CA 1
ATOM 1349 C C . SER A 1 176 ? -10.192 14.332 8.242 1.00 76.75 176 SER A C 1
ATOM 1351 O O . SER A 1 176 ? -9.476 14.485 9.228 1.00 76.75 176 SER A O 1
ATOM 1353 N N . GLU A 1 177 ? -10.870 13.204 8.029 1.00 77.00 177 GLU A N 1
ATOM 1354 C CA . GLU A 1 177 ? -10.971 12.136 9.036 1.00 77.00 177 GLU A CA 1
ATOM 1355 C C . GLU A 1 177 ? -9.976 10.993 8.800 1.00 77.00 177 GLU A C 1
ATOM 1357 O O . GLU A 1 177 ? -9.707 10.209 9.712 1.00 77.00 177 GLU A O 1
ATOM 1362 N N . GLY A 1 178 ? -9.390 10.916 7.603 1.00 85.88 178 GLY A N 1
ATOM 1363 C CA . GLY A 1 178 ? -8.648 9.747 7.152 1.00 85.88 178 GLY A CA 1
ATOM 1364 C C . GLY A 1 178 ? -9.593 8.602 6.790 1.00 85.88 178 GLY A C 1
ATOM 1365 O O . GLY A 1 178 ? -10.732 8.821 6.371 1.00 85.88 178 GLY A O 1
ATOM 1366 N N . LEU A 1 179 ? -9.102 7.372 6.920 1.00 92.00 179 LEU A N 1
ATOM 1367 C CA . LEU A 1 179 ? -9.881 6.174 6.638 1.00 92.00 179 LEU A CA 1
ATOM 1368 C C . LEU A 1 179 ? -10.860 5.882 7.777 1.00 92.00 179 LEU A C 1
ATOM 1370 O O . LEU A 1 179 ? -10.458 5.642 8.915 1.00 92.00 179 LEU A O 1
ATOM 1374 N N . THR A 1 180 ? -12.145 5.851 7.454 1.00 94.81 180 THR A N 1
ATOM 1375 C CA . THR A 1 180 ? -13.214 5.470 8.378 1.00 94.81 180 THR A CA 1
ATOM 1376 C C . THR A 1 180 ? -13.863 4.167 7.946 1.00 94.81 180 THR A C 1
ATOM 1378 O O . THR A 1 180 ? -13.914 3.860 6.757 1.00 94.81 180 THR A O 1
ATOM 1381 N N . ILE A 1 181 ? -14.355 3.402 8.916 1.00 97.12 181 ILE A N 1
ATOM 1382 C CA . ILE A 1 181 ? -15.067 2.145 8.712 1.00 97.12 181 ILE A CA 1
ATOM 1383 C C . ILE A 1 181 ? -16.332 2.095 9.561 1.00 97.12 181 ILE A C 1
ATOM 1385 O O . ILE A 1 181 ? -16.370 2.584 10.694 1.00 97.12 181 ILE A O 1
ATOM 1389 N N . GLN A 1 182 ? -17.368 1.467 9.019 1.00 97.94 182 GLN A N 1
ATOM 1390 C CA . GLN A 1 182 ? -18.571 1.140 9.769 1.00 97.94 182 GLN A CA 1
ATOM 1391 C C . GLN A 1 182 ? -18.322 -0.108 10.619 1.00 97.94 182 GLN A C 1
ATOM 1393 O O . GLN A 1 182 ? -17.943 -1.150 10.092 1.00 97.94 182 GLN A O 1
ATOM 1398 N N . ILE A 1 183 ? -18.539 -0.016 11.930 1.00 97.81 183 ILE A N 1
ATOM 1399 C CA . ILE A 1 183 ? -18.496 -1.156 12.857 1.00 97.81 183 ILE A CA 1
ATOM 1400 C C . ILE A 1 183 ? -19.800 -1.235 13.648 1.00 97.81 183 ILE A C 1
ATOM 1402 O O . ILE A 1 183 ? -20.601 -0.298 13.633 1.00 97.81 183 ILE A O 1
ATOM 1406 N N . ILE A 1 184 ? -20.017 -2.340 14.359 1.00 96.81 184 ILE A N 1
ATOM 1407 C CA . ILE A 1 184 ? -21.137 -2.474 15.298 1.00 96.81 184 ILE A CA 1
ATOM 1408 C C . ILE A 1 184 ? -20.587 -2.736 16.694 1.00 96.81 184 ILE A C 1
ATOM 1410 O O . ILE A 1 184 ? -19.854 -3.703 16.893 1.00 96.81 184 ILE A O 1
ATOM 1414 N N . ILE A 1 185 ? -20.989 -1.920 17.663 1.00 94.56 185 ILE A N 1
ATOM 1415 C CA . ILE A 1 185 ? -20.677 -2.095 19.084 1.00 94.56 185 ILE A CA 1
ATOM 1416 C C . ILE A 1 185 ? -21.994 -2.349 19.812 1.00 94.56 185 ILE A C 1
ATOM 1418 O O . ILE A 1 185 ? -22.893 -1.514 19.753 1.00 94.56 185 ILE A O 1
ATOM 1422 N N . ASN A 1 186 ? -22.141 -3.510 20.461 1.00 88.69 186 ASN A N 1
ATOM 1423 C CA . ASN A 1 186 ? -23.365 -3.883 21.191 1.00 88.69 186 ASN A CA 1
ATOM 1424 C C . ASN A 1 186 ? -24.666 -3.636 20.391 1.00 88.69 186 ASN A C 1
ATOM 1426 O O . ASN A 1 186 ? -25.658 -3.122 20.900 1.00 88.69 186 ASN A O 1
ATOM 1430 N N . GLY A 1 187 ? -24.648 -3.978 19.098 1.00 88.94 187 GLY A N 1
ATOM 1431 C CA . GLY A 1 187 ? -25.792 -3.820 18.193 1.00 88.94 187 GLY A CA 1
ATOM 1432 C C . GLY A 1 187 ? -25.995 -2.410 17.624 1.00 88.94 187 GLY A C 1
ATOM 1433 O O . GLY A 1 187 ? -26.838 -2.243 16.745 1.00 88.94 187 GLY A O 1
ATOM 1434 N N . LYS A 1 188 ? -25.223 -1.406 18.057 1.00 93.81 188 LYS A N 1
ATOM 1435 C CA . LYS A 1 188 ? -25.289 -0.036 17.532 1.00 93.81 188 LYS A CA 1
ATOM 1436 C C . LYS A 1 188 ? -24.219 0.207 16.460 1.00 93.81 188 LYS A C 1
ATOM 1438 O O . LYS A 1 188 ? -23.053 -0.116 16.699 1.00 93.81 188 LYS A O 1
ATOM 1443 N N . PRO A 1 189 ? -24.583 0.763 15.290 1.00 96.44 189 PRO A N 1
ATOM 1444 C CA . PRO A 1 189 ? -23.612 1.140 14.273 1.00 96.44 189 PRO A CA 1
ATOM 1445 C C . PRO A 1 189 ? -22.776 2.336 14.749 1.00 96.44 189 PRO A C 1
ATOM 1447 O O . PRO A 1 189 ? -23.324 3.343 15.186 1.00 96.44 189 PRO A O 1
ATOM 1450 N N . VAL A 1 190 ? -21.452 2.236 14.629 1.00 95.81 190 VAL A N 1
ATOM 1451 C CA . VAL A 1 190 ? -20.488 3.297 14.953 1.00 95.81 190 VAL A CA 1
ATOM 1452 C C . VAL A 1 190 ? -19.553 3.513 13.763 1.00 95.81 190 VAL A C 1
ATOM 1454 O O . VAL A 1 190 ? -18.973 2.558 13.246 1.00 95.81 190 VAL A O 1
ATOM 1457 N N . LYS A 1 191 ? -19.390 4.768 13.328 1.00 95.62 191 LYS A N 1
ATOM 1458 C CA . LYS A 1 191 ? -18.399 5.149 12.308 1.00 95.62 191 LYS A CA 1
ATOM 1459 C C . LYS A 1 191 ? -17.057 5.403 12.990 1.00 95.62 191 LYS A C 1
ATOM 1461 O O . LYS A 1 191 ? -16.840 6.480 13.555 1.00 95.62 191 LYS A O 1
ATOM 1466 N N . ALA A 1 192 ? -16.170 4.417 12.935 1.00 95.94 192 ALA A N 1
ATOM 1467 C CA . ALA A 1 192 ? -14.864 4.461 13.578 1.00 95.94 192 ALA A CA 1
ATOM 1468 C C . ALA A 1 192 ? -13.760 4.869 12.598 1.00 95.94 192 ALA A C 1
ATOM 1470 O O . ALA A 1 192 ? -13.853 4.616 11.399 1.00 95.94 192 ALA A O 1
ATOM 1471 N N . ILE A 1 193 ? -12.693 5.474 13.107 1.00 95.00 193 ILE A N 1
ATOM 1472 C CA . ILE A 1 193 ? -11.474 5.732 12.340 1.00 95.00 193 ILE A CA 1
ATOM 1473 C C . ILE A 1 193 ? -10.603 4.475 12.385 1.00 95.00 193 ILE A C 1
ATOM 1475 O O . ILE A 1 193 ? -10.351 3.947 13.465 1.00 95.00 193 ILE A O 1
ATOM 1479 N N . ALA A 1 194 ? -10.133 3.997 11.234 1.00 95.19 194 ALA A N 1
ATOM 1480 C CA . ALA A 1 194 ? -9.144 2.926 11.164 1.00 95.19 194 ALA A CA 1
ATOM 1481 C C . ALA A 1 194 ? -7.736 3.526 11.309 1.00 95.19 194 ALA A C 1
ATOM 1483 O O . ALA A 1 194 ? -7.163 4.053 10.350 1.00 95.19 194 ALA A O 1
ATOM 1484 N N . ASP A 1 195 ? -7.182 3.467 12.521 1.00 93.88 195 ASP A N 1
ATOM 1485 C CA . ASP A 1 195 ? -5.872 4.035 12.846 1.00 93.88 195 ASP A CA 1
ATOM 1486 C C . ASP A 1 195 ? -4.881 2.963 13.316 1.00 93.88 195 ASP A C 1
ATOM 1488 O O . ASP A 1 195 ? -4.763 2.675 14.503 1.00 93.88 195 ASP A O 1
ATOM 1492 N N . PHE A 1 196 ? -4.110 2.394 12.393 1.00 94.44 196 PHE A N 1
ATOM 1493 C CA . PHE A 1 196 ? -3.127 1.360 12.725 1.00 94.44 196 PHE A CA 1
ATOM 1494 C C . PHE A 1 196 ? -1.777 1.899 13.207 1.00 94.44 196 PHE A C 1
ATOM 1496 O O . PHE A 1 196 ? -0.881 1.106 13.489 1.00 94.44 196 PHE A O 1
ATOM 1503 N N . TYR A 1 197 ? -1.632 3.221 13.323 1.00 92.00 197 TYR A N 1
ATOM 1504 C CA . TYR A 1 197 ? -0.554 3.817 14.112 1.00 92.00 197 TYR A CA 1
ATOM 1505 C C . TYR A 1 197 ? -0.833 3.637 15.614 1.00 92.00 197 TYR A C 1
ATOM 1507 O O . TYR A 1 197 ? 0.090 3.527 16.417 1.00 92.00 197 TYR A O 1
ATOM 1515 N N . GLN A 1 198 ? -2.113 3.592 15.998 1.00 90.88 198 GLN A N 1
ATOM 1516 C CA . GLN A 1 198 ? -2.543 3.366 17.369 1.00 90.88 198 GLN A CA 1
ATOM 1517 C C . GLN A 1 198 ? -2.556 1.870 17.709 1.00 90.88 198 GLN A C 1
ATOM 1519 O O . GLN A 1 198 ? -3.122 1.061 16.976 1.00 90.88 198 GLN A O 1
ATOM 1524 N N . ASN A 1 199 ? -1.960 1.488 18.842 1.00 93.62 199 ASN A N 1
ATOM 1525 C CA . ASN A 1 199 ? -1.815 0.080 19.217 1.00 93.62 199 ASN A CA 1
ATOM 1526 C C . ASN A 1 199 ? -3.081 -0.520 19.835 1.00 93.62 199 ASN A C 1
ATOM 1528 O O . ASN A 1 199 ? -3.360 -1.699 19.604 1.00 93.62 199 ASN A O 1
ATOM 1532 N N . GLU A 1 200 ? -3.851 0.246 20.611 1.00 94.31 200 GLU A N 1
ATOM 1533 C CA . GLU A 1 200 ? -5.069 -0.244 21.261 1.00 94.31 200 GLU A CA 1
ATOM 1534 C C . GLU A 1 200 ? -6.096 -0.711 20.217 1.00 94.31 200 GLU A C 1
ATOM 1536 O O . GLU A 1 200 ? -6.304 -0.035 19.214 1.00 94.31 200 GLU A O 1
ATOM 1541 N N . PRO A 1 201 ? -6.773 -1.856 20.415 1.00 95.44 201 PRO A N 1
ATOM 1542 C CA . PRO A 1 201 ? -7.656 -2.394 19.384 1.00 95.44 201 PRO A CA 1
ATOM 1543 C C . PRO A 1 201 ? -8.951 -1.586 19.229 1.00 95.44 201 PRO A C 1
ATOM 1545 O O . PRO A 1 201 ? -9.467 -1.491 18.117 1.00 95.44 201 PRO A O 1
ATOM 1548 N N . LEU A 1 202 ? -9.469 -1.006 20.316 1.00 95.69 202 LEU A N 1
ATOM 1549 C CA . LEU A 1 202 ? -10.635 -0.129 20.292 1.00 95.69 202 LEU A CA 1
ATOM 1550 C C . LEU A 1 202 ? -10.484 0.988 21.325 1.00 95.69 202 LEU A C 1
ATOM 1552 O O . LEU A 1 202 ? -10.385 0.720 22.526 1.00 95.69 202 LEU A O 1
ATOM 1556 N N . VAL A 1 203 ? -10.508 2.233 20.857 1.00 94.94 203 VAL A N 1
ATOM 1557 C CA . VAL A 1 203 ? -10.549 3.424 21.711 1.00 94.94 203 VAL A CA 1
ATOM 1558 C C . VAL A 1 203 ? -11.840 4.163 21.448 1.00 94.94 203 VAL A C 1
ATOM 1560 O O . VAL A 1 203 ? -12.112 4.543 20.315 1.00 94.94 203 VAL A O 1
ATOM 1563 N N . LEU A 1 204 ? -12.667 4.316 22.475 1.00 94.06 204 LEU A N 1
ATOM 1564 C CA . LEU A 1 204 ? -13.996 4.900 22.320 1.00 94.06 204 LEU A CA 1
ATOM 1565 C C . LEU A 1 204 ? -13.939 6.417 22.394 1.00 94.06 204 LEU A C 1
ATOM 1567 O O . LEU A 1 204 ? -13.181 6.971 23.190 1.00 94.06 204 LEU A O 1
ATOM 1571 N N . SER A 1 205 ? -14.800 7.061 21.605 1.00 92.81 205 SER A N 1
ATOM 1572 C CA . SER A 1 205 ? -15.150 8.459 21.839 1.00 92.81 205 SER A CA 1
ATOM 1573 C C . SER A 1 205 ? -15.911 8.617 23.156 1.00 92.81 205 SER A C 1
ATOM 1575 O O . SER A 1 205 ? -16.523 7.662 23.643 1.00 92.81 205 SER A O 1
ATOM 1577 N N . ALA A 1 206 ? -15.960 9.839 23.692 1.00 88.81 206 ALA A N 1
ATOM 1578 C CA . ALA A 1 206 ? -16.799 10.150 24.851 1.00 88.81 206 ALA A CA 1
ATOM 1579 C C . ALA A 1 206 ? -18.274 9.749 24.628 1.00 88.81 206 ALA A C 1
ATOM 1581 O O . ALA A 1 206 ? -18.919 9.207 25.524 1.00 88.81 206 ALA A O 1
ATOM 1582 N N . THR A 1 207 ? -18.792 9.945 23.409 1.00 88.88 207 THR A N 1
ATOM 1583 C CA . THR A 1 207 ? -20.174 9.607 23.034 1.00 88.88 207 THR A CA 1
ATOM 1584 C C . THR A 1 207 ? -20.410 8.108 22.873 1.00 88.88 207 THR A C 1
ATOM 1586 O O . THR A 1 207 ? -21.509 7.640 23.151 1.00 88.88 207 THR A O 1
ATOM 1589 N N . ASP A 1 208 ? -19.415 7.335 22.447 1.00 92.38 208 ASP A N 1
ATOM 1590 C CA . ASP A 1 208 ? -19.560 5.885 22.271 1.00 92.38 208 ASP A CA 1
ATOM 1591 C C . ASP A 1 208 ? -19.178 5.108 23.540 1.00 92.38 208 ASP A C 1
ATOM 1593 O O . ASP A 1 208 ? -19.523 3.935 23.679 1.00 92.38 208 ASP A O 1
ATOM 1597 N N . ALA A 1 209 ? -18.512 5.752 24.506 1.00 89.75 209 ALA A N 1
ATOM 1598 C CA . ALA A 1 209 ? -18.112 5.146 25.776 1.00 89.75 209 ALA A CA 1
ATOM 1599 C C . ALA A 1 209 ? -19.298 4.617 26.601 1.00 89.75 209 ALA A C 1
ATOM 1601 O O . ALA A 1 209 ? -19.138 3.650 27.342 1.00 89.75 209 ALA A O 1
ATOM 1602 N N . GLN A 1 210 ? -20.485 5.208 26.440 1.00 87.94 210 GLN A N 1
ATOM 1603 C CA . GLN A 1 210 ? -21.749 4.754 27.045 1.00 87.94 210 GLN A CA 1
ATOM 1604 C C . GLN A 1 210 ? -22.289 3.449 26.440 1.00 87.94 210 GLN A C 1
ATOM 1606 O O . GLN A 1 210 ? -23.139 2.802 27.044 1.00 87.94 210 GLN A O 1
ATOM 1611 N N . LEU A 1 211 ? -21.797 3.022 25.271 1.00 86.75 211 LEU A N 1
ATOM 1612 C CA . LEU A 1 211 ? -22.197 1.746 24.674 1.00 86.75 211 LEU A CA 1
ATOM 1613 C C . LEU A 1 211 ? -21.602 0.551 25.428 1.00 86.75 211 LEU A C 1
ATOM 1615 O O . LEU A 1 211 ? -22.059 -0.574 25.225 1.00 86.75 211 LEU A O 1
ATOM 1619 N N . ILE A 1 212 ? -20.571 0.765 26.256 1.00 85.25 212 ILE A N 1
ATOM 1620 C CA . ILE A 1 212 ? -19.798 -0.295 26.903 1.00 85.25 212 ILE A CA 1
ATOM 1621 C C . ILE A 1 212 ? -19.574 0.013 28.394 1.00 85.25 212 ILE A C 1
ATOM 1623 O O . ILE A 1 212 ? -18.921 0.987 28.776 1.00 85.25 212 ILE A O 1
ATOM 1627 N N . ASN A 1 213 ? -20.024 -0.912 29.244 1.00 78.31 213 ASN A N 1
ATOM 1628 C CA . ASN A 1 213 ? -19.859 -0.840 30.701 1.00 78.31 213 ASN A CA 1
ATOM 1629 C C . ASN A 1 213 ? -18.648 -1.640 31.225 1.00 78.31 213 ASN A C 1
ATOM 1631 O O . ASN A 1 213 ? -18.366 -1.613 32.418 1.00 78.31 213 ASN A O 1
ATOM 1635 N N . SER A 1 214 ? -17.915 -2.334 30.348 1.00 79.94 214 SER A N 1
ATOM 1636 C CA . SER A 1 214 ? -16.785 -3.217 30.677 1.00 79.94 214 SER A CA 1
ATOM 1637 C C . SER A 1 214 ? -15.463 -2.753 30.050 1.00 79.94 214 SER A C 1
ATOM 1639 O O . SER A 1 214 ? -15.438 -1.988 29.092 1.00 79.94 214 SER A O 1
ATOM 1641 N N . GLY A 1 215 ? -14.330 -3.258 30.550 1.00 85.50 215 GLY A N 1
ATOM 1642 C CA . GLY A 1 215 ? -13.004 -3.039 29.937 1.00 85.50 215 GLY A CA 1
ATOM 1643 C C . GLY A 1 215 ? -12.788 -3.783 28.608 1.00 85.50 215 GLY A C 1
ATOM 1644 O O . GLY A 1 215 ? -11.706 -3.729 28.021 1.00 85.50 215 GLY A O 1
ATOM 1645 N N . SER A 1 216 ? -13.802 -4.506 28.136 1.00 88.12 216 SER A N 1
ATOM 1646 C CA . SER A 1 216 ? -13.808 -5.244 26.878 1.00 88.12 216 SER A CA 1
ATOM 1647 C C . SER A 1 216 ? -15.173 -5.161 26.194 1.00 88.12 216 SER A C 1
ATOM 1649 O O . SER A 1 216 ? -16.179 -4.883 26.845 1.00 88.12 216 SER A O 1
ATOM 1651 N N . ALA A 1 217 ? -15.216 -5.408 24.886 1.00 89.00 217 ALA A N 1
ATOM 1652 C CA . ALA A 1 217 ? -16.439 -5.410 24.093 1.00 89.00 217 ALA A CA 1
ATOM 1653 C C . ALA A 1 217 ? -16.474 -6.551 23.071 1.00 89.00 217 ALA A C 1
ATOM 1655 O O . ALA A 1 217 ? -15.435 -7.048 22.620 1.00 89.00 217 ALA A O 1
ATOM 1656 N N . ALA A 1 218 ? -17.692 -6.933 22.686 1.00 90.31 218 ALA A N 1
ATOM 1657 C CA . ALA A 1 218 ? -17.949 -7.663 21.456 1.00 90.31 218 ALA A CA 1
ATOM 1658 C C . ALA A 1 218 ? -18.273 -6.646 20.356 1.00 90.31 218 ALA A C 1
ATOM 1660 O O . ALA A 1 218 ? -19.206 -5.849 20.482 1.00 90.31 218 ALA A O 1
ATOM 1661 N N . VAL A 1 219 ? -17.491 -6.666 19.281 1.00 94.88 219 VAL A N 1
ATOM 1662 C CA . VAL A 1 219 ? -17.681 -5.780 18.127 1.00 94.88 219 VAL A CA 1
ATOM 1663 C C . VAL A 1 219 ? -17.928 -6.607 16.879 1.00 94.88 219 VAL A C 1
ATOM 1665 O O . VAL A 1 219 ? -17.417 -7.720 16.775 1.00 94.88 219 VAL A O 1
ATOM 1668 N N . LYS A 1 220 ? -18.685 -6.084 15.914 1.00 96.81 220 LYS A N 1
ATOM 1669 C CA . LYS A 1 220 ? -18.723 -6.669 14.569 1.00 96.81 220 LYS A CA 1
ATOM 1670 C C . LYS A 1 220 ? -17.924 -5.816 13.601 1.00 96.81 220 LYS A C 1
ATOM 1672 O O . LYS A 1 220 ? -18.157 -4.612 13.499 1.00 96.81 220 LYS A O 1
ATOM 1677 N N . LEU A 1 221 ? -17.022 -6.477 12.885 1.00 97.38 221 LEU A N 1
ATOM 1678 C CA . LEU A 1 221 ? -16.266 -5.936 11.762 1.00 97.38 221 LEU A CA 1
ATOM 1679 C C . LEU A 1 221 ? -16.746 -6.654 10.511 1.00 97.38 221 LEU A C 1
ATOM 1681 O O . LEU A 1 221 ? -16.661 -7.878 10.443 1.00 97.38 221 LEU A O 1
ATOM 1685 N N . ALA A 1 222 ? -17.275 -5.917 9.542 1.00 96.56 222 ALA A N 1
ATOM 1686 C CA . ALA A 1 222 ? -17.773 -6.487 8.295 1.00 96.56 222 ALA A CA 1
ATOM 1687 C C . ALA A 1 222 ? -18.762 -7.661 8.496 1.00 96.56 222 ALA A C 1
ATOM 1689 O O . ALA A 1 222 ? -18.677 -8.691 7.830 1.00 96.56 222 ALA A O 1
ATOM 1690 N N . GLY A 1 223 ? -19.655 -7.534 9.487 1.00 94.38 223 GLY A N 1
ATOM 1691 C CA . GLY A 1 223 ? -20.616 -8.574 9.883 1.00 94.38 223 GLY A CA 1
ATOM 1692 C C . GLY A 1 223 ? -20.056 -9.694 10.774 1.00 94.38 223 GLY A C 1
ATOM 1693 O O . GLY A 1 223 ? -20.836 -10.451 11.353 1.00 94.38 223 GLY A O 1
ATOM 1694 N N . ILE A 1 224 ? -18.737 -9.778 10.956 1.00 94.88 224 ILE A N 1
ATOM 1695 C CA . ILE A 1 224 ? -18.069 -10.821 11.741 1.00 94.88 224 ILE A CA 1
ATOM 1696 C C . ILE A 1 224 ? -17.889 -10.384 13.190 1.00 94.88 224 ILE A C 1
ATOM 1698 O O . ILE A 1 224 ? -17.255 -9.368 13.470 1.00 94.88 224 ILE A O 1
ATOM 1702 N N . SER A 1 225 ? -18.415 -11.186 14.117 1.00 94.31 225 SER A N 1
ATOM 1703 C CA . SER A 1 225 ? -18.247 -10.970 15.555 1.00 94.31 225 SER A CA 1
ATOM 1704 C C . SER A 1 225 ? -16.800 -11.203 15.992 1.00 94.31 225 SER A C 1
ATOM 1706 O O . SER A 1 225 ? -16.227 -12.270 15.774 1.00 94.31 225 SER A O 1
ATOM 1708 N N . VAL A 1 226 ? -16.237 -10.212 16.673 1.00 93.31 226 VAL A N 1
ATOM 1709 C CA . VAL A 1 226 ? -14.932 -10.244 17.321 1.00 93.31 226 VAL A CA 1
ATOM 1710 C C . VAL A 1 226 ? -15.147 -10.018 18.812 1.00 93.31 226 VAL A C 1
ATOM 1712 O O . VAL A 1 226 ? -15.518 -8.931 19.253 1.00 93.31 226 VAL A O 1
ATOM 1715 N N . ASN A 1 227 ? -14.922 -11.073 19.590 1.00 90.50 227 ASN A N 1
ATOM 1716 C CA . ASN A 1 227 ? -15.143 -11.071 21.033 1.00 90.50 227 ASN A CA 1
ATOM 1717 C C . ASN A 1 227 ? -13.866 -10.701 21.798 1.00 90.50 227 ASN A C 1
ATOM 1719 O O . ASN A 1 227 ? -12.744 -10.869 21.299 1.00 90.50 227 ASN A O 1
ATOM 1723 N N . ASN A 1 228 ? -14.045 -10.264 23.048 1.00 89.50 228 ASN A N 1
ATOM 1724 C CA . ASN A 1 228 ? -12.963 -9.924 23.974 1.00 89.50 228 ASN A CA 1
ATOM 1725 C C . ASN A 1 228 ? -12.000 -8.874 23.393 1.00 89.50 228 ASN A C 1
ATOM 1727 O O . ASN A 1 228 ? -10.778 -9.006 23.493 1.00 89.50 228 ASN A O 1
ATOM 1731 N N . VAL A 1 229 ? -12.546 -7.850 22.732 1.00 93.31 229 VAL A N 1
ATOM 1732 C CA . VAL A 1 229 ? -11.767 -6.698 22.270 1.00 93.31 229 VAL A CA 1
ATOM 1733 C C . VAL A 1 229 ? -11.533 -5.785 23.460 1.00 93.31 229 VAL A C 1
ATOM 1735 O O . VAL A 1 229 ? -12.498 -5.326 24.059 1.00 93.31 229 VAL A O 1
ATOM 1738 N N . LYS A 1 230 ? -10.269 -5.541 23.824 1.00 94.62 230 LYS A N 1
ATOM 1739 C CA . LYS A 1 230 ? -9.920 -4.604 24.900 1.00 94.62 230 LYS A CA 1
ATOM 1740 C C . LYS A 1 230 ? -10.394 -3.198 24.532 1.00 94.62 230 LYS A C 1
ATOM 1742 O O . LYS A 1 230 ? -10.200 -2.758 23.404 1.00 94.62 230 LYS A O 1
ATOM 1747 N N . VAL A 1 231 ? -10.987 -2.508 25.492 1.00 93.31 231 VAL A N 1
ATOM 1748 C CA . VAL A 1 231 ? -11.539 -1.170 25.305 1.00 93.31 231 VAL A CA 1
ATOM 1749 C C . VAL A 1 231 ? -10.730 -0.187 26.124 1.00 93.31 231 VAL A C 1
ATOM 1751 O O . VAL A 1 231 ? -10.569 -0.362 27.331 1.00 93.31 231 VAL A O 1
ATOM 1754 N N . THR A 1 232 ? -10.271 0.871 25.471 1.00 91.69 232 THR A N 1
ATOM 1755 C CA . THR A 1 232 ? -9.735 2.050 26.147 1.00 91.69 232 THR A CA 1
ATOM 1756 C C . THR A 1 232 ? -10.768 3.164 26.038 1.00 91.69 232 THR A C 1
ATOM 1758 O O . THR A 1 232 ? -11.203 3.516 24.942 1.00 91.69 232 THR A O 1
ATOM 1761 N N . LYS A 1 233 ? -11.188 3.717 27.176 1.00 84.38 233 LYS A N 1
ATOM 1762 C CA . LYS A 1 233 ? -11.965 4.960 27.196 1.00 84.38 233 LYS A CA 1
ATOM 1763 C C . LYS A 1 233 ? -10.958 6.094 27.062 1.00 84.38 233 LYS A C 1
ATOM 1765 O O . LYS A 1 233 ? -10.091 6.222 27.920 1.00 84.38 233 LYS A O 1
ATOM 1770 N N . GLY A 1 234 ? -10.999 6.810 25.946 1.00 69.44 234 GLY A N 1
ATOM 1771 C CA . GLY A 1 234 ? -10.083 7.913 25.680 1.00 69.44 234 GLY A CA 1
ATOM 1772 C C . GLY A 1 234 ? -10.834 9.223 25.501 1.00 69.44 234 GLY A C 1
ATOM 1773 O O . GLY A 1 234 ? -12.037 9.228 25.256 1.00 69.44 234 GLY A O 1
ATOM 1774 N N . ASP A 1 235 ? -10.091 10.325 25.517 1.00 65.44 235 ASP A N 1
ATOM 1775 C CA . ASP A 1 235 ? -10.602 11.668 25.200 1.00 65.44 235 ASP A CA 1
ATOM 1776 C C . ASP A 1 235 ? -10.721 11.899 23.682 1.00 65.44 235 ASP A C 1
ATOM 1778 O O . ASP A 1 235 ? -10.777 13.028 23.193 1.00 65.44 235 ASP A O 1
ATOM 1782 N N . ALA A 1 236 ? -10.707 10.817 22.900 1.00 69.25 236 ALA A N 1
ATOM 1783 C CA . ALA A 1 236 ? -10.772 10.893 21.456 1.00 69.25 236 ALA A CA 1
ATOM 1784 C C . ALA A 1 236 ? -12.118 11.491 21.032 1.00 69.25 236 ALA A C 1
ATOM 1786 O O . ALA A 1 236 ? -13.187 11.081 21.486 1.00 69.25 236 ALA A O 1
ATOM 1787 N N . THR A 1 237 ? -12.082 12.423 20.084 1.00 79.88 237 THR A N 1
ATOM 1788 C CA . THR A 1 237 ? -13.303 12.991 19.493 1.00 79.88 237 THR A CA 1
ATOM 1789 C C . THR A 1 237 ? -14.106 11.949 18.713 1.00 79.88 237 THR A C 1
ATOM 1791 O O . THR A 1 237 ? -15.290 12.143 18.450 1.00 79.88 237 THR A O 1
ATOM 1794 N N . ARG A 1 238 ? -13.471 10.836 18.327 1.00 89.19 238 ARG A N 1
ATOM 1795 C CA . ARG A 1 238 ? -14.051 9.756 17.528 1.00 89.19 238 ARG A CA 1
ATOM 1796 C C . ARG A 1 238 ? -13.547 8.405 17.999 1.00 89.19 238 ARG A C 1
ATOM 1798 O O . ARG A 1 238 ? -12.406 8.284 18.429 1.00 89.19 238 ARG A O 1
ATOM 1805 N N . THR A 1 239 ? -14.396 7.391 17.859 1.00 95.06 239 THR A N 1
ATOM 1806 C CA . THR A 1 239 ? -14.002 6.006 18.105 1.00 95.06 239 THR A CA 1
ATOM 1807 C C . THR A 1 239 ? -12.947 5.576 17.089 1.00 95.06 239 THR A C 1
ATOM 1809 O O . THR A 1 239 ? -13.076 5.851 15.895 1.00 95.06 239 THR A O 1
ATOM 1812 N N . VAL A 1 240 ? -11.910 4.895 17.564 1.00 95.06 240 VAL A N 1
ATOM 1813 C CA . VAL A 1 240 ? -10.771 4.419 16.782 1.00 95.06 240 VAL A CA 1
ATOM 1814 C C . VAL A 1 240 ? -10.687 2.902 16.871 1.00 95.06 240 VAL A C 1
ATOM 1816 O O . VAL A 1 240 ? -10.701 2.330 17.959 1.00 95.06 240 VAL A O 1
ATOM 1819 N N . VAL A 1 241 ? -10.561 2.258 15.715 1.00 96.81 241 VAL A N 1
ATOM 1820 C CA . VAL A 1 241 ? -10.162 0.858 15.579 1.00 96.81 241 VAL A CA 1
ATOM 1821 C C . VAL A 1 241 ? -8.668 0.838 15.280 1.00 96.81 241 VAL A C 1
ATOM 1823 O O . VAL A 1 241 ? -8.249 1.290 14.213 1.00 96.81 241 VAL A O 1
ATOM 1826 N N . GLY A 1 242 ? -7.874 0.343 16.230 1.00 95.75 242 GLY A N 1
ATOM 1827 C CA . GLY A 1 242 ? -6.416 0.359 16.135 1.00 95.75 242 GLY A CA 1
ATOM 1828 C C . GLY A 1 242 ? -5.785 -0.991 15.815 1.00 95.75 242 GLY A C 1
ATOM 1829 O O . GLY A 1 242 ? -6.452 -2.013 15.644 1.00 95.75 242 GLY A O 1
ATOM 1830 N N . LYS A 1 243 ? -4.457 -0.999 15.721 1.00 96.19 243 LYS A N 1
ATOM 1831 C CA . LYS A 1 243 ? -3.628 -2.084 15.181 1.00 96.19 243 LYS A CA 1
ATOM 1832 C C . LYS A 1 243 ? -3.872 -3.443 15.831 1.00 96.19 243 LYS A C 1
ATOM 1834 O O . LYS A 1 243 ? -3.929 -4.445 15.123 1.00 96.19 243 LYS A O 1
ATOM 1839 N N . SER A 1 244 ? -4.060 -3.518 17.150 1.00 95.75 244 SER A N 1
ATOM 1840 C CA . SER A 1 244 ? -4.248 -4.815 17.825 1.00 95.75 244 SER A CA 1
ATOM 1841 C C . SER A 1 244 ? -5.509 -5.565 17.381 1.00 95.75 244 SER A C 1
ATOM 1843 O O . SER A 1 244 ? -5.610 -6.769 17.625 1.00 95.75 244 SER A O 1
ATOM 1845 N N . ILE A 1 245 ? -6.460 -4.904 16.705 1.00 96.06 245 ILE A N 1
ATOM 1846 C CA . ILE A 1 245 ? -7.616 -5.588 16.114 1.00 96.06 245 ILE A CA 1
ATOM 1847 C C . ILE A 1 245 ? -7.194 -6.599 15.040 1.00 96.06 245 ILE A C 1
ATOM 1849 O O . ILE A 1 245 ? -7.854 -7.620 14.856 1.00 96.06 245 ILE A O 1
ATOM 1853 N N . LEU A 1 246 ? -6.062 -6.352 14.372 1.00 95.00 246 LEU A N 1
ATOM 1854 C CA . LEU A 1 246 ? -5.523 -7.200 13.312 1.00 95.00 246 LEU A CA 1
ATOM 1855 C C . LEU A 1 246 ? -5.153 -8.591 13.843 1.00 95.00 246 LEU A C 1
ATOM 1857 O O . LEU A 1 246 ? -5.220 -9.573 13.118 1.00 95.00 246 LEU A O 1
ATOM 1861 N N . ASN A 1 247 ? -4.872 -8.729 15.144 1.00 93.94 247 ASN A N 1
ATOM 1862 C CA . ASN A 1 247 ? -4.610 -10.029 15.778 1.00 93.94 247 ASN A CA 1
ATOM 1863 C C . ASN A 1 247 ? -5.832 -10.959 15.788 1.00 93.94 247 ASN A C 1
ATOM 1865 O O . ASN A 1 247 ? -5.725 -12.121 16.177 1.00 93.94 247 ASN A O 1
ATOM 1869 N N . LYS A 1 248 ? -7.006 -10.454 15.401 1.00 93.94 248 LYS A N 1
ATOM 1870 C CA . LYS A 1 248 ? -8.257 -11.211 15.353 1.00 93.94 248 LYS A CA 1
ATOM 1871 C C . LYS A 1 248 ? -8.601 -11.693 13.945 1.00 93.94 248 LYS A C 1
ATOM 1873 O O . LYS A 1 248 ? -9.494 -12.537 13.821 1.00 93.94 248 LYS A O 1
ATOM 1878 N N . GLY A 1 249 ? -7.932 -11.183 12.908 1.00 92.56 249 GLY A N 1
ATOM 1879 C CA . GLY A 1 249 ? -8.246 -11.526 11.529 1.00 92.56 249 GLY A CA 1
ATOM 1880 C C . GLY A 1 249 ? -7.505 -10.722 10.463 1.00 92.56 249 GLY A C 1
ATOM 1881 O O . GLY A 1 249 ? -6.757 -9.791 10.741 1.00 92.56 249 GLY A O 1
ATOM 1882 N N . VAL A 1 250 ? -7.771 -11.080 9.212 1.00 94.94 250 VAL A N 1
ATOM 1883 C CA . VAL A 1 250 ? -7.314 -10.357 8.023 1.00 94.94 250 VAL A CA 1
ATOM 1884 C C . VAL A 1 250 ? -8.301 -9.235 7.717 1.00 94.94 250 VAL A C 1
ATOM 1886 O O . VAL A 1 250 ? -9.500 -9.496 7.609 1.00 94.94 250 VAL A O 1
ATOM 1889 N N . ILE A 1 251 ? -7.806 -8.011 7.534 1.00 96.38 251 ILE A N 1
ATOM 1890 C CA . ILE A 1 251 ? -8.612 -6.860 7.104 1.00 96.38 251 ILE A CA 1
ATOM 1891 C C . ILE A 1 251 ? -8.174 -6.402 5.713 1.00 96.38 251 ILE A C 1
ATOM 1893 O O . ILE A 1 251 ? -6.989 -6.461 5.391 1.00 96.38 251 ILE A O 1
ATOM 1897 N N . SER A 1 252 ? -9.109 -5.956 4.881 1.00 96.06 252 SER A N 1
ATOM 1898 C CA . SER A 1 252 ? -8.821 -5.472 3.528 1.00 96.06 252 SER A CA 1
ATOM 1899 C C . SER A 1 252 ? -9.617 -4.223 3.205 1.00 96.06 252 SER A C 1
ATOM 1901 O O . SER A 1 252 ? -10.792 -4.165 3.550 1.00 96.06 252 SER A O 1
ATOM 1903 N N . PHE A 1 253 ? -9.001 -3.252 2.539 1.00 95.38 253 PHE A N 1
ATOM 1904 C CA . PHE A 1 253 ? -9.587 -1.956 2.206 1.00 95.38 253 PHE A CA 1
ATOM 1905 C C . PHE A 1 253 ? -9.634 -1.760 0.696 1.00 95.38 253 PHE A C 1
ATOM 1907 O O . PHE A 1 253 ? -8.596 -1.621 0.057 1.00 95.38 253 PHE A O 1
ATOM 1914 N N . ASP A 1 254 ? -10.843 -1.732 0.147 1.00 93.44 254 ASP A N 1
ATOM 1915 C CA . ASP A 1 254 ? -11.156 -1.436 -1.250 1.00 93.44 254 ASP A CA 1
ATOM 1916 C C . ASP A 1 254 ? -11.787 -0.039 -1.297 1.00 93.44 254 ASP A C 1
ATOM 1918 O O . ASP A 1 254 ? -13.011 0.132 -1.256 1.00 93.44 254 ASP A O 1
ATOM 1922 N N . ILE A 1 255 ? -10.912 0.970 -1.260 1.00 90.06 255 ILE A N 1
ATOM 1923 C CA . ILE A 1 255 ? -11.296 2.382 -1.131 1.00 90.06 255 ILE A CA 1
ATOM 1924 C C . ILE A 1 255 ? -12.071 2.855 -2.359 1.00 90.06 255 ILE A C 1
ATOM 1926 O O . ILE A 1 255 ? -13.050 3.578 -2.210 1.00 90.06 255 ILE A O 1
ATOM 1930 N N . GLU A 1 256 ? -11.701 2.383 -3.551 1.00 88.75 256 GLU A N 1
ATOM 1931 C CA . GLU A 1 256 ? -12.404 2.684 -4.803 1.00 88.75 256 GLU A CA 1
ATOM 1932 C C . GLU A 1 256 ? -13.892 2.301 -4.730 1.00 88.75 256 GLU A C 1
ATOM 1934 O O . GLU A 1 256 ? -14.754 3.020 -5.234 1.00 88.75 256 GLU A O 1
ATOM 1939 N N . ARG A 1 257 ? -14.221 1.194 -4.049 1.00 91.56 257 ARG A N 1
ATOM 1940 C CA . ARG A 1 257 ? -15.606 0.715 -3.884 1.00 91.56 257 ARG A CA 1
ATOM 1941 C C . ARG A 1 257 ? -16.250 1.124 -2.567 1.00 91.56 257 ARG A C 1
ATOM 1943 O O . ARG A 1 257 ? -17.368 0.688 -2.287 1.00 91.56 257 ARG A O 1
ATOM 1950 N N . ASN A 1 258 ? -15.576 1.943 -1.762 1.00 94.62 258 ASN A N 1
A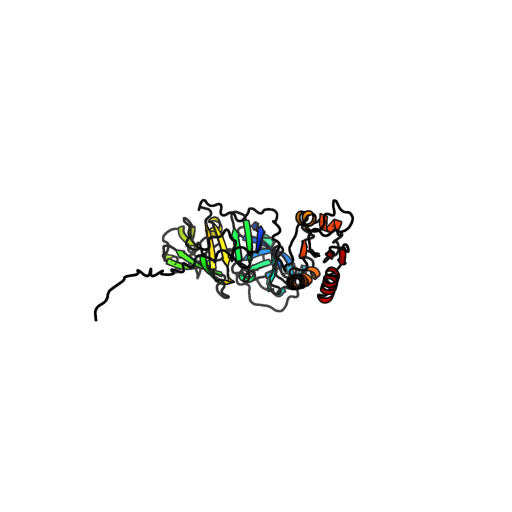TOM 1951 C CA . ASN A 1 258 ? -15.999 2.317 -0.415 1.00 94.62 258 ASN A CA 1
ATOM 1952 C C . ASN A 1 258 ? -16.314 1.097 0.474 1.00 94.62 258 ASN A C 1
ATOM 1954 O O . ASN A 1 258 ? -17.319 1.068 1.196 1.00 94.62 258 ASN A O 1
ATOM 1958 N N . LYS A 1 259 ? -15.492 0.042 0.389 1.00 95.94 259 LYS A N 1
ATOM 1959 C CA . LYS A 1 259 ? -15.671 -1.191 1.170 1.00 95.94 259 LYS A CA 1
ATOM 1960 C C . LYS A 1 259 ? -14.423 -1.566 1.947 1.00 95.94 259 LYS A C 1
ATOM 1962 O O . LYS A 1 259 ? -13.303 -1.418 1.470 1.00 95.94 259 LYS A O 1
ATOM 1967 N N . TYR A 1 260 ? -14.633 -2.156 3.117 1.00 97.38 260 TYR A N 1
ATOM 1968 C CA . TYR A 1 260 ? -13.629 -2.994 3.755 1.00 97.38 260 TYR A CA 1
ATOM 1969 C C . TYR A 1 260 ? -14.171 -4.400 3.990 1.00 97.38 260 TYR A C 1
ATOM 1971 O O . TYR A 1 260 ? -15.382 -4.615 4.052 1.00 97.38 260 TYR A O 1
ATOM 1979 N N . TYR A 1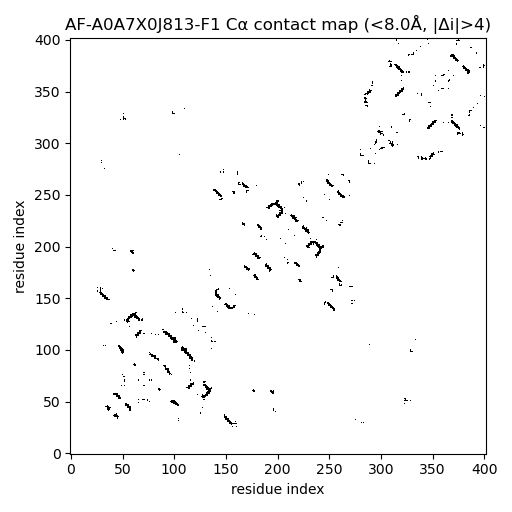 261 ? -13.257 -5.352 4.121 1.00 97.31 261 TYR A N 1
ATOM 1980 C CA . TYR A 1 261 ? -13.532 -6.757 4.378 1.00 97.31 261 TYR A CA 1
ATOM 1981 C C . TYR A 1 261 ? -12.818 -7.187 5.648 1.00 97.31 261 TYR A C 1
ATOM 1983 O O . TYR A 1 261 ? -11.715 -6.712 5.924 1.00 97.31 261 TYR A O 1
ATOM 1991 N N . PHE A 1 262 ? -13.409 -8.116 6.392 1.00 96.19 262 PHE A N 1
ATOM 1992 C CA . PHE A 1 262 ? -12.764 -8.707 7.560 1.00 96.19 262 PHE A CA 1
ATOM 1993 C C . PHE A 1 262 ? -13.024 -10.210 7.626 1.00 96.19 262 PHE A C 1
ATOM 1995 O O . PHE A 1 262 ? -14.155 -10.670 7.488 1.00 96.19 262 PHE A O 1
ATOM 2002 N N . GLN A 1 263 ? -11.973 -10.991 7.858 1.00 92.31 263 GLN A N 1
ATOM 2003 C CA . GLN A 1 263 ? -12.071 -12.432 8.076 1.00 92.31 263 GLN A CA 1
ATOM 2004 C C . GLN A 1 263 ? -11.343 -12.814 9.350 1.00 92.31 263 GLN A C 1
ATOM 2006 O O . GLN A 1 263 ? -10.146 -12.568 9.472 1.00 92.31 263 GLN A O 1
ATOM 2011 N N . SER A 1 264 ? -12.054 -13.426 10.295 1.00 90.94 264 SER A N 1
ATOM 2012 C CA . SER A 1 264 ? -11.454 -13.838 11.561 1.00 90.94 264 SER A CA 1
ATOM 2013 C C . SER A 1 264 ? -10.521 -15.036 11.385 1.00 90.94 264 SER A C 1
ATOM 2015 O O . SER A 1 264 ? -10.795 -15.922 10.583 1.00 90.94 264 SER A O 1
ATOM 2017 N N . PHE A 1 265 ? -9.471 -15.110 12.205 1.00 86.69 265 PHE A N 1
ATOM 2018 C CA . PHE A 1 265 ? -8.609 -16.292 12.291 1.00 86.69 265 PHE A CA 1
ATOM 2019 C C . PHE A 1 265 ? -9.285 -17.520 12.935 1.00 86.69 265 PHE A C 1
ATOM 2021 O O . PHE A 1 265 ? -8.732 -18.610 12.848 1.00 86.69 265 PHE A O 1
ATOM 2028 N N . ASN A 1 266 ? -10.444 -17.357 13.591 1.00 69.44 266 ASN A N 1
ATOM 2029 C CA . ASN A 1 266 ? -11.097 -18.414 14.378 1.00 69.44 266 ASN A CA 1
ATOM 2030 C C . ASN A 1 266 ? -12.153 -19.231 13.611 1.00 69.44 266 ASN A C 1
ATOM 2032 O O . ASN A 1 266 ? -12.646 -20.223 14.141 1.00 69.44 266 ASN A O 1
ATOM 2036 N N . GLN A 1 267 ? -12.554 -18.825 12.403 1.00 58.88 267 GLN A N 1
ATOM 2037 C CA . GLN A 1 267 ? -13.396 -19.677 11.560 1.00 58.88 267 GLN A CA 1
ATOM 2038 C C . GLN A 1 267 ? -12.472 -20.729 10.951 1.00 58.88 267 GLN A C 1
ATOM 2040 O O . GLN A 1 267 ? -11.558 -20.333 10.247 1.00 58.88 267 GLN A O 1
ATOM 2045 N N . GLY A 1 268 ? -12.669 -22.021 11.245 1.00 45.28 268 GLY A N 1
ATOM 2046 C CA . GLY A 1 268 ? -11.804 -23.159 10.870 1.00 45.28 268 GLY A CA 1
ATOM 2047 C C . GLY A 1 268 ? -11.555 -23.408 9.372 1.00 45.28 268 GLY A C 1
ATOM 2048 O O . GLY A 1 268 ? -11.238 -24.525 8.984 1.00 45.28 268 GLY A O 1
ATOM 2049 N N . GLU A 1 269 ? -11.683 -22.392 8.530 1.00 47.75 269 GLU A N 1
ATOM 2050 C CA . GLU A 1 269 ? -11.038 -22.311 7.231 1.00 47.75 269 GLU A CA 1
ATOM 2051 C C . GLU A 1 269 ? -9.677 -21.644 7.438 1.00 47.75 269 GLU A C 1
ATOM 2053 O O . GLU A 1 269 ? -9.581 -20.558 8.016 1.00 47.75 269 GLU A O 1
ATOM 2058 N N . GLU A 1 270 ? -8.603 -22.272 6.967 1.00 45.78 270 GLU A N 1
ATOM 2059 C CA . GLU A 1 270 ? -7.320 -21.597 6.835 1.00 45.78 270 GLU A CA 1
ATOM 2060 C C . GLU A 1 270 ? -7.525 -20.280 6.075 1.00 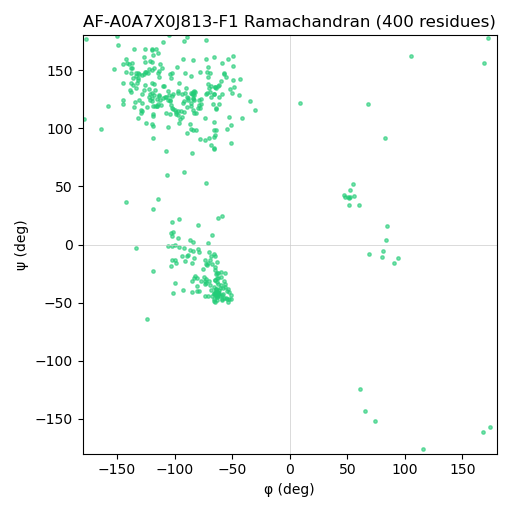45.78 270 GLU A C 1
ATOM 2062 O O . GLU A 1 270 ? -7.655 -20.240 4.856 1.00 45.78 270 GLU A O 1
ATOM 2067 N N . SER A 1 271 ? -7.531 -19.168 6.814 1.00 47.38 271 SER A N 1
ATOM 2068 C CA . SER A 1 271 ? -7.483 -17.790 6.307 1.00 47.38 271 SER A CA 1
ATOM 2069 C C . SER A 1 271 ? -6.194 -17.482 5.533 1.00 47.38 271 SER A C 1
ATOM 2071 O O . SER A 1 271 ? -5.767 -16.326 5.471 1.00 47.38 271 SER A O 1
ATOM 2073 N N . SER A 1 272 ? -5.512 -18.499 5.007 1.00 48.62 272 SER A N 1
ATOM 2074 C CA . SER A 1 272 ? -4.208 -18.354 4.409 1.00 48.62 272 SER A CA 1
ATOM 2075 C C . SER A 1 272 ? -4.360 -17.588 3.099 1.00 48.62 272 SER A C 1
ATOM 2077 O O . SER A 1 272 ? -4.462 -18.164 2.016 1.00 48.62 272 SER A O 1
ATOM 2079 N N . ALA A 1 273 ? -4.233 -16.260 3.201 1.00 50.50 273 ALA A N 1
ATOM 2080 C CA . ALA A 1 273 ? -3.260 -15.580 2.362 1.00 50.50 273 ALA A CA 1
ATOM 2081 C C . ALA A 1 273 ? -2.077 -16.551 2.227 1.00 50.50 273 ALA A C 1
ATOM 2083 O O . ALA A 1 273 ? -1.615 -17.032 3.273 1.00 50.50 273 ALA A O 1
ATOM 2084 N N . PRO A 1 274 ? -1.673 -16.935 1.006 1.00 51.00 274 PRO A N 1
ATOM 2085 C CA . PRO A 1 274 ? -0.567 -17.857 0.837 1.00 51.00 274 PRO A CA 1
ATOM 2086 C C . PRO A 1 274 ? 0.550 -17.428 1.791 1.00 51.00 274 PRO A C 1
ATOM 2088 O O . PRO A 1 274 ? 0.900 -16.244 1.815 1.00 51.00 274 PRO A O 1
ATOM 2091 N N . ALA A 1 275 ? 1.082 -18.356 2.603 1.00 46.03 275 ALA A N 1
ATOM 2092 C CA . ALA A 1 275 ? 2.407 -18.146 3.194 1.00 46.03 275 ALA A CA 1
ATOM 2093 C C . ALA A 1 275 ? 3.294 -17.596 2.077 1.00 46.03 275 ALA A C 1
ATOM 2095 O O . ALA A 1 275 ? 3.062 -18.022 0.947 1.00 46.03 275 ALA A O 1
ATOM 2096 N N . VAL A 1 276 ? 4.210 -16.656 2.349 1.00 43.25 276 VAL A N 1
ATOM 2097 C CA . VAL A 1 276 ? 5.096 -16.061 1.330 1.00 43.25 276 VAL A CA 1
ATOM 2098 C C . VAL A 1 276 ? 5.772 -17.195 0.551 1.00 43.25 276 VAL A C 1
ATOM 2100 O O . VAL A 1 276 ? 6.815 -17.716 0.929 1.00 43.25 276 VAL A O 1
ATOM 2103 N N . LYS A 1 277 ? 5.101 -17.663 -0.496 1.00 39.06 277 LYS A N 1
ATOM 2104 C CA . LYS A 1 277 ? 5.561 -18.666 -1.430 1.00 39.06 277 LYS A CA 1
ATOM 2105 C C . LYS A 1 277 ? 6.384 -17.832 -2.384 1.00 39.06 277 LYS A C 1
ATOM 2107 O O . LYS A 1 277 ? 5.912 -16.769 -2.795 1.00 39.06 277 LYS A O 1
ATOM 2112 N N . LYS A 1 278 ? 7.605 -18.295 -2.678 1.00 41.41 278 LYS A N 1
ATOM 2113 C CA . LYS A 1 278 ? 8.405 -17.832 -3.822 1.00 41.41 278 LYS A CA 1
ATOM 2114 C C . LYS A 1 278 ? 7.435 -17.409 -4.923 1.00 41.41 278 LYS A C 1
ATOM 2116 O O . LYS A 1 278 ? 6.615 -18.243 -5.313 1.00 41.41 278 LYS A O 1
ATOM 2121 N N . GLU A 1 279 ? 7.448 -16.119 -5.263 1.00 44.03 279 GLU A N 1
ATOM 2122 C CA . GLU A 1 279 ? 6.466 -15.479 -6.139 1.00 44.03 279 GLU A CA 1
ATOM 2123 C C . GLU A 1 279 ? 6.161 -16.411 -7.317 1.00 44.03 279 GLU A C 1
ATOM 2125 O O . GLU A 1 279 ? 7.000 -16.625 -8.187 1.00 44.03 279 GLU A O 1
ATOM 2130 N N . THR A 1 280 ? 4.969 -17.012 -7.361 1.00 45.25 280 THR A N 1
ATOM 2131 C CA . THR A 1 280 ? 4.488 -17.547 -8.633 1.00 45.25 280 THR A CA 1
ATOM 2132 C C . THR A 1 280 ? 4.289 -16.331 -9.515 1.00 45.25 280 THR A C 1
ATOM 2134 O O . THR A 1 280 ? 3.361 -15.561 -9.272 1.00 45.25 280 THR A O 1
ATOM 2137 N N . VAL A 1 281 ? 5.195 -16.130 -10.474 1.00 60.53 281 VAL A N 1
ATOM 2138 C CA . VAL A 1 281 ? 5.139 -15.045 -11.455 1.00 60.53 281 VAL A CA 1
ATOM 2139 C C . VAL A 1 281 ? 3.783 -15.108 -12.161 1.00 60.53 281 VAL A C 1
ATOM 2141 O O . VAL A 1 281 ? 3.557 -15.927 -13.053 1.00 60.53 281 VAL A O 1
ATOM 2144 N N . ALA A 1 282 ? 2.845 -14.270 -11.724 1.00 59.81 282 ALA A N 1
ATOM 2145 C CA . ALA A 1 282 ? 1.539 -14.138 -12.343 1.00 59.81 282 ALA A CA 1
ATOM 2146 C C . ALA A 1 282 ? 1.692 -13.224 -13.558 1.00 59.81 282 ALA A C 1
ATOM 2148 O O . ALA A 1 282 ? 1.747 -12.002 -13.431 1.00 59.81 282 ALA A O 1
ATOM 2149 N N . MET A 1 283 ? 1.807 -13.830 -14.737 1.00 79.12 283 MET A N 1
ATOM 2150 C CA . MET A 1 283 ? 1.930 -13.095 -15.991 1.00 79.12 283 MET A CA 1
ATOM 2151 C C . MET A 1 283 ? 0.637 -12.343 -16.299 1.00 79.12 283 MET A C 1
ATOM 2153 O O . MET A 1 283 ? -0.416 -12.951 -16.487 1.00 79.12 283 MET A O 1
ATOM 2157 N N . VAL A 1 284 ? 0.731 -11.022 -16.417 1.00 77.69 284 VAL A N 1
ATOM 2158 C CA . VAL A 1 284 ? -0.369 -10.157 -16.838 1.00 77.69 284 VAL A CA 1
ATOM 2159 C C . VAL A 1 284 ? -0.083 -9.660 -18.259 1.00 77.69 284 VAL A C 1
ATOM 2161 O O . VAL A 1 284 ? 0.871 -8.902 -18.471 1.00 77.69 284 VAL A O 1
ATOM 2164 N N . PRO A 1 285 ? -0.884 -10.063 -19.265 1.00 78.88 285 PRO A N 1
ATOM 2165 C CA . PRO A 1 285 ? -0.736 -9.559 -20.624 1.00 78.88 285 PRO A CA 1
ATOM 2166 C C . PRO A 1 285 ? -0.887 -8.037 -20.678 1.00 78.88 285 PRO A C 1
ATOM 2168 O O . PRO A 1 285 ? -1.872 -7.481 -20.191 1.00 78.88 285 PRO A O 1
ATOM 2171 N N . GLY A 1 286 ? 0.070 -7.366 -21.317 1.00 80.25 286 GLY A N 1
ATOM 2172 C CA . GLY A 1 286 ? 0.075 -5.908 -21.439 1.00 80.25 286 GLY A CA 1
ATOM 2173 C C . GLY A 1 286 ? 0.683 -5.161 -20.246 1.00 80.25 286 GLY A C 1
ATOM 2174 O O . GLY A 1 286 ? 0.437 -3.967 -20.099 1.00 80.25 286 GLY A O 1
ATOM 2175 N N . LYS A 1 287 ? 1.436 -5.853 -19.383 1.00 85.00 287 LYS A N 1
ATOM 2176 C CA . LYS A 1 287 ? 2.175 -5.284 -18.246 1.00 85.00 287 LYS A CA 1
ATOM 2177 C C . LYS A 1 287 ? 3.644 -5.683 -18.277 1.00 85.00 287 LYS A C 1
ATOM 2179 O O . LYS A 1 287 ? 4.003 -6.664 -18.931 1.00 85.00 287 LYS A O 1
ATOM 2184 N N . VAL A 1 288 ? 4.476 -4.946 -17.541 1.00 88.62 288 VAL A N 1
ATOM 2185 C CA . VAL A 1 288 ? 5.882 -5.308 -17.317 1.00 88.62 288 VAL A CA 1
ATOM 2186 C C . VAL A 1 288 ? 5.972 -6.253 -16.119 1.00 88.62 288 VAL A C 1
ATOM 2188 O O . VAL A 1 288 ? 5.865 -5.847 -14.959 1.00 88.62 288 VAL A O 1
ATOM 2191 N N . ASN A 1 289 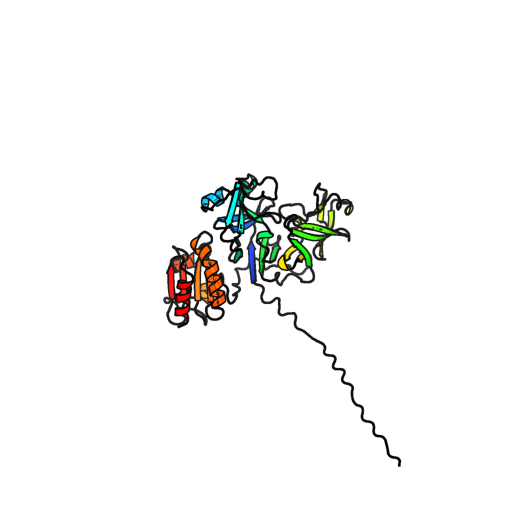? 6.158 -7.539 -16.405 1.00 87.00 289 ASN A N 1
ATOM 2192 C CA . ASN A 1 289 ? 6.077 -8.607 -15.412 1.00 87.00 289 ASN A CA 1
ATOM 2193 C C . ASN A 1 289 ? 7.400 -8.756 -14.656 1.00 87.00 289 ASN A C 1
ATOM 2195 O O . ASN A 1 289 ? 8.448 -8.954 -15.266 1.00 87.00 289 ASN A O 1
ATOM 2199 N N . SER A 1 290 ? 7.364 -8.675 -13.326 1.00 85.94 290 SER A N 1
ATOM 2200 C CA . SER A 1 290 ? 8.551 -8.948 -12.509 1.00 85.94 290 SER A CA 1
ATOM 2201 C C . SER A 1 290 ? 8.837 -10.442 -12.493 1.00 85.94 290 SER A C 1
ATOM 2203 O O . SER A 1 290 ? 7.926 -11.226 -12.229 1.00 85.94 290 SER A O 1
ATOM 2205 N N . ILE A 1 291 ? 10.077 -10.828 -12.781 1.00 87.88 291 ILE A N 1
ATOM 2206 C CA . ILE A 1 291 ? 10.485 -12.234 -12.831 1.00 87.88 291 ILE A CA 1
ATOM 2207 C C . ILE A 1 291 ? 11.754 -12.467 -12.023 1.00 87.88 291 ILE A C 1
ATOM 2209 O O . ILE A 1 291 ? 12.631 -11.605 -11.961 1.00 87.88 291 ILE A O 1
ATOM 2213 N N . ASP A 1 292 ? 11.846 -13.655 -11.433 1.00 84.12 292 ASP A N 1
ATOM 2214 C CA . ASP A 1 292 ? 13.061 -14.146 -10.795 1.00 84.12 292 ASP A CA 1
ATOM 2215 C C . ASP A 1 292 ? 13.911 -14.963 -11.781 1.00 84.12 292 ASP A C 1
ATOM 2217 O O . ASP A 1 292 ? 13.526 -15.247 -12.925 1.00 84.12 292 ASP A O 1
ATOM 2221 N N . ARG A 1 293 ? 15.095 -15.375 -11.332 1.00 88.25 293 ARG A N 1
ATOM 2222 C CA . ARG A 1 293 ? 15.989 -16.231 -12.110 1.00 88.25 293 ARG A CA 1
ATOM 2223 C C . ARG A 1 293 ? 15.380 -17.565 -12.523 1.00 88.25 293 ARG A C 1
ATOM 2225 O O . ARG A 1 293 ? 15.711 -18.073 -13.595 1.00 88.25 293 ARG A O 1
ATOM 2232 N N . GLU A 1 294 ? 14.574 -18.178 -11.665 1.00 85.50 294 GLU A N 1
ATOM 2233 C CA . GLU A 1 294 ? 14.015 -19.498 -11.946 1.00 85.50 294 GLU A CA 1
ATOM 2234 C C . GLU A 1 294 ? 13.027 -19.423 -13.113 1.00 85.50 294 GLU A C 1
ATOM 2236 O O . GLU A 1 294 ? 13.101 -20.233 -14.040 1.00 85.50 294 GLU A O 1
ATOM 2241 N N . TYR A 1 295 ? 12.168 -18.404 -13.107 1.00 90.69 295 TYR A N 1
ATOM 2242 C CA . TYR A 1 295 ? 11.271 -18.104 -14.210 1.00 90.69 295 TYR A CA 1
ATOM 2243 C C . TYR A 1 295 ? 12.048 -17.745 -15.477 1.00 90.69 295 TYR A C 1
ATOM 2245 O O . TYR A 1 295 ? 11.750 -18.277 -16.547 1.00 90.69 295 TYR A O 1
ATOM 2253 N N . PHE A 1 296 ? 13.074 -16.895 -15.362 1.00 93.44 296 PHE A N 1
ATOM 2254 C CA . PHE A 1 296 ? 13.915 -16.500 -16.494 1.00 93.44 296 PHE A CA 1
ATOM 2255 C C . PHE A 1 296 ? 14.492 -17.723 -17.222 1.00 93.44 296 PHE A C 1
ATOM 2257 O O . PHE A 1 296 ? 14.351 -17.845 -18.438 1.00 93.44 296 PHE A O 1
ATOM 2264 N N . LEU A 1 297 ? 15.085 -18.663 -16.480 1.00 91.81 297 LEU A N 1
ATOM 2265 C CA . LEU A 1 297 ? 15.670 -19.882 -17.046 1.00 91.81 297 LEU A CA 1
ATOM 2266 C C . LEU A 1 297 ? 14.632 -20.770 -17.737 1.00 91.81 297 LEU A C 1
ATOM 2268 O O . LEU A 1 297 ? 14.906 -21.327 -18.794 1.00 91.81 297 LEU A O 1
ATOM 2272 N N . LYS A 1 298 ? 13.444 -20.916 -17.143 1.00 90.31 298 LYS A N 1
ATOM 2273 C CA . LYS A 1 298 ? 12.405 -21.826 -17.647 1.00 90.31 298 LYS A CA 1
ATOM 2274 C C . LYS A 1 298 ? 11.599 -21.253 -18.810 1.00 90.31 298 LYS A C 1
ATOM 2276 O O . LYS A 1 298 ? 11.076 -22.025 -19.608 1.00 90.31 298 LYS A O 1
ATOM 2281 N N . HIS A 1 299 ? 11.448 -19.932 -18.876 1.00 91.38 299 HIS A N 1
ATOM 2282 C CA . HIS A 1 299 ? 10.437 -19.289 -19.721 1.00 91.38 299 HIS A CA 1
ATOM 2283 C C . HIS A 1 299 ? 10.947 -18.118 -20.553 1.00 91.38 299 HIS A C 1
ATOM 2285 O O . HIS A 1 299 ? 10.167 -17.568 -21.320 1.00 91.38 299 HIS A O 1
ATOM 2291 N N . VAL A 1 300 ? 12.213 -17.722 -20.413 1.00 93.50 300 VAL A N 1
ATOM 2292 C CA . VAL A 1 300 ? 12.778 -16.605 -21.176 1.00 93.50 300 VAL A CA 1
ATOM 2293 C C . VAL A 1 300 ? 14.014 -17.047 -21.938 1.00 93.50 300 VAL A C 1
ATOM 2295 O O . VAL A 1 300 ? 13.994 -17.052 -23.163 1.00 93.50 300 VAL A O 1
ATOM 2298 N N . TYR A 1 301 ? 15.073 -17.443 -21.235 1.00 93.88 301 TYR A N 1
ATOM 2299 C CA . TYR A 1 301 ? 16.305 -17.921 -21.850 1.00 93.88 301 TYR A CA 1
ATOM 2300 C C . TYR A 1 301 ? 17.108 -18.785 -20.868 1.00 93.88 301 TYR A C 1
ATOM 2302 O O . TYR A 1 301 ? 17.553 -18.325 -19.813 1.00 93.88 301 TYR A O 1
ATOM 2310 N N . ASP A 1 302 ? 17.324 -20.045 -21.247 1.00 92.94 302 ASP A N 1
ATOM 2311 C CA . ASP A 1 302 ? 18.122 -21.006 -20.489 1.00 92.94 302 ASP A CA 1
ATOM 2312 C C . ASP A 1 302 ? 19.613 -20.864 -20.824 1.00 92.94 302 ASP A C 1
ATOM 2314 O O . ASP A 1 302 ? 20.187 -21.650 -21.583 1.00 92.94 302 ASP A O 1
ATOM 2318 N N . TYR A 1 303 ? 20.244 -19.850 -20.236 1.00 91.75 303 TYR A N 1
ATOM 2319 C CA . TYR A 1 303 ? 21.679 -19.587 -20.386 1.00 91.75 303 TYR A CA 1
ATOM 2320 C C . TYR A 1 303 ? 22.581 -20.679 -19.788 1.00 91.75 303 TYR A C 1
ATOM 2322 O O . TYR A 1 303 ? 23.797 -20.618 -19.960 1.00 91.75 303 TYR A O 1
ATOM 2330 N N . LYS A 1 304 ? 22.038 -21.646 -19.030 1.00 92.06 304 LYS A N 1
ATOM 2331 C CA . LYS A 1 304 ? 22.847 -22.745 -18.480 1.00 92.06 304 LYS A CA 1
ATOM 2332 C C . LYS A 1 304 ? 23.133 -23.798 -19.533 1.00 92.06 304 LYS A C 1
ATOM 2334 O O . LYS A 1 304 ? 24.236 -24.331 -19.575 1.00 92.06 304 LYS A O 1
ATOM 2339 N N . ASN A 1 305 ? 22.132 -24.089 -20.357 1.00 92.56 305 ASN A N 1
ATOM 2340 C CA . ASN A 1 305 ? 22.217 -25.140 -21.364 1.00 92.56 305 ASN A CA 1
ATOM 2341 C C . ASN A 1 305 ? 22.457 -24.596 -22.778 1.00 92.56 305 ASN A C 1
ATOM 2343 O O . ASN A 1 305 ? 22.813 -25.360 -23.671 1.00 92.56 305 ASN A O 1
ATOM 2347 N N . ASN A 1 306 ? 22.299 -23.287 -22.989 1.00 88.12 306 ASN A N 1
ATOM 2348 C CA . ASN A 1 306 ? 22.479 -22.645 -24.287 1.00 88.12 306 ASN A CA 1
ATOM 2349 C C . ASN A 1 306 ? 23.544 -21.549 -24.197 1.00 88.12 306 ASN A C 1
ATOM 2351 O O . ASN A 1 306 ? 23.527 -20.731 -23.282 1.00 88.12 306 ASN A O 1
ATOM 2355 N N . LYS A 1 307 ? 24.471 -21.534 -25.162 1.00 85.69 307 LYS A N 1
ATOM 2356 C CA . LYS A 1 307 ? 25.491 -20.478 -25.285 1.00 85.69 307 LYS A CA 1
ATOM 2357 C C . LYS A 1 307 ? 24.978 -19.257 -26.048 1.00 85.69 307 LYS A C 1
ATOM 2359 O O . LYS A 1 307 ? 25.425 -18.144 -25.788 1.00 85.69 307 LYS A O 1
ATOM 2364 N N . GLU A 1 308 ? 24.067 -19.479 -26.989 1.00 88.44 308 GLU A N 1
ATOM 2365 C CA . GLU A 1 308 ? 23.453 -18.442 -27.814 1.00 88.44 308 GLU A CA 1
ATOM 2366 C C . GLU A 1 308 ? 22.035 -18.151 -27.336 1.00 88.44 308 GLU A C 1
ATOM 2368 O O . GLU A 1 308 ? 21.326 -19.052 -26.881 1.00 88.44 308 GLU A O 1
ATOM 2373 N N . TRP A 1 309 ? 21.617 -16.890 -27.469 1.00 89.81 309 TRP A N 1
ATOM 2374 C CA . TRP A 1 309 ? 20.284 -16.472 -27.064 1.00 89.81 309 TRP A CA 1
ATOM 2375 C C . TRP A 1 309 ? 19.213 -17.208 -27.866 1.00 89.81 309 TRP A C 1
ATOM 2377 O O . TRP A 1 309 ? 19.107 -17.053 -29.084 1.00 89.81 309 TRP A O 1
ATOM 2387 N N . LYS A 1 310 ? 18.355 -17.933 -27.152 1.00 89.75 310 LYS A N 1
ATOM 2388 C CA . LYS A 1 310 ? 17.151 -18.543 -27.701 1.00 89.75 310 LYS A CA 1
ATOM 2389 C C . LYS A 1 310 ? 15.981 -18.228 -26.788 1.00 89.75 310 LYS A C 1
ATOM 2391 O O . LYS A 1 310 ? 15.897 -18.761 -25.682 1.00 89.75 310 LYS A O 1
ATOM 2396 N N . THR A 1 311 ? 15.091 -17.367 -27.269 1.00 89.94 311 THR A N 1
ATOM 2397 C CA . THR A 1 311 ? 13.871 -17.022 -26.543 1.00 89.94 311 THR A CA 1
ATOM 2398 C C . THR A 1 311 ? 13.021 -18.275 -26.356 1.00 89.94 311 THR A C 1
ATOM 2400 O O . THR A 1 311 ? 12.721 -18.991 -27.313 1.00 89.94 311 THR A O 1
ATOM 2403 N N . ILE A 1 312 ? 12.640 -18.549 -25.115 1.00 87.44 312 ILE A N 1
ATOM 2404 C CA . ILE A 1 312 ? 11.721 -19.622 -24.762 1.00 87.44 312 ILE A CA 1
ATOM 2405 C C . ILE A 1 312 ? 10.300 -19.059 -24.842 1.00 87.44 312 ILE A C 1
ATOM 2407 O O . ILE A 1 312 ? 9.976 -18.059 -24.213 1.00 87.44 312 ILE A O 1
ATOM 2411 N N . GLY A 1 313 ? 9.442 -19.703 -25.632 1.00 84.25 313 GLY A N 1
ATOM 2412 C CA . GLY A 1 313 ? 8.065 -19.266 -25.865 1.00 84.25 313 GLY A CA 1
ATOM 2413 C C . GLY A 1 313 ? 7.802 -18.860 -27.315 1.00 84.25 313 GLY A C 1
ATOM 2414 O O . GLY A 1 313 ? 8.643 -19.029 -28.190 1.00 84.25 313 GLY A O 1
ATOM 2415 N N . GLY A 1 314 ? 6.588 -18.370 -27.575 1.00 87.06 314 GLY A N 1
ATOM 2416 C CA . GLY A 1 314 ? 6.107 -18.058 -28.928 1.00 87.06 314 GLY A CA 1
ATOM 2417 C C . GLY A 1 314 ? 6.094 -16.572 -29.286 1.00 87.06 314 GLY A C 1
ATOM 2418 O O . GLY A 1 314 ? 5.476 -16.208 -30.282 1.00 87.06 314 GLY A O 1
ATOM 2419 N N . LYS A 1 315 ? 6.684 -15.700 -28.458 1.00 92.75 315 LYS A N 1
ATOM 2420 C CA . LYS A 1 315 ? 6.681 -14.242 -28.659 1.00 92.75 315 LYS A CA 1
ATOM 2421 C C . LYS A 1 315 ? 8.055 -13.643 -28.347 1.00 92.75 315 LYS A C 1
ATOM 2423 O O . LYS A 1 315 ? 8.712 -14.145 -27.436 1.00 92.75 315 LYS A O 1
ATOM 2428 N N . PRO A 1 316 ? 8.467 -12.567 -29.039 1.00 95.31 316 PRO A N 1
ATOM 2429 C CA . PRO A 1 316 ? 9.619 -11.773 -28.633 1.00 95.31 316 PRO A CA 1
ATOM 2430 C C . PRO A 1 316 ? 9.444 -11.196 -27.228 1.00 95.31 316 PRO A C 1
ATOM 2432 O O . PRO A 1 316 ? 8.318 -11.004 -26.747 1.00 95.31 316 PRO A O 1
ATOM 2435 N N . VAL A 1 317 ? 10.568 -10.890 -26.589 1.00 96.25 317 VAL A N 1
ATOM 2436 C CA . VAL A 1 317 ? 10.616 -10.443 -25.197 1.00 96.25 317 VAL A CA 1
ATOM 2437 C C . VAL A 1 317 ? 11.413 -9.153 -25.052 1.00 96.25 317 VAL A C 1
ATOM 2439 O O . VAL A 1 317 ? 12.405 -8.940 -25.746 1.00 96.25 317 VAL A O 1
ATOM 2442 N N . VAL A 1 318 ? 10.995 -8.301 -24.122 1.00 96.69 318 VAL A N 1
ATOM 2443 C CA . VAL A 1 318 ? 11.747 -7.123 -23.677 1.00 96.69 318 VAL A CA 1
ATOM 2444 C C . VAL A 1 318 ? 11.976 -7.254 -22.181 1.00 96.69 318 VAL A C 1
ATOM 2446 O O . VAL A 1 318 ? 11.029 -7.522 -21.445 1.00 96.69 318 VAL A O 1
ATOM 2449 N N . ILE A 1 319 ? 13.215 -7.095 -21.726 1.00 96.62 319 ILE A N 1
ATOM 2450 C CA . ILE A 1 319 ? 13.600 -7.338 -20.333 1.00 96.62 319 ILE A CA 1
ATOM 2451 C C . ILE A 1 319 ? 14.336 -6.122 -19.796 1.00 96.62 319 ILE A C 1
ATOM 2453 O O . ILE A 1 319 ? 15.432 -5.825 -20.258 1.00 96.62 319 ILE A O 1
ATOM 2457 N N . ASP A 1 320 ? 13.747 -5.455 -18.810 1.00 95.44 320 ASP A N 1
ATOM 2458 C CA . ASP A 1 320 ? 14.351 -4.320 -18.112 1.00 95.44 320 ASP A CA 1
ATOM 2459 C C . ASP A 1 320 ? 15.079 -4.779 -16.842 1.00 95.44 320 ASP A C 1
ATOM 2461 O O . ASP A 1 320 ? 14.457 -5.200 -15.862 1.00 95.44 320 ASP A O 1
ATOM 2465 N N . PHE A 1 321 ? 16.406 -4.720 -16.851 1.00 95.56 321 PHE A N 1
ATOM 2466 C CA . PHE A 1 321 ? 17.222 -4.889 -15.656 1.00 95.56 321 PHE A CA 1
ATOM 2467 C C . PHE A 1 321 ? 17.301 -3.558 -14.918 1.00 95.56 321 PHE A C 1
ATOM 2469 O O . PHE A 1 321 ? 17.917 -2.601 -15.391 1.00 95.56 321 PHE A O 1
ATOM 2476 N N . TRP A 1 322 ? 16.707 -3.522 -13.730 1.00 92.06 322 TRP A N 1
ATOM 2477 C CA . TRP A 1 322 ? 16.465 -2.292 -12.989 1.00 92.06 322 TRP A CA 1
ATOM 2478 C C . TRP A 1 322 ? 16.819 -2.437 -11.509 1.00 92.06 322 TRP A C 1
ATOM 2480 O O . TRP A 1 322 ? 17.010 -3.537 -10.987 1.00 92.06 322 TRP A O 1
ATOM 2490 N N . ALA A 1 323 ? 16.859 -1.302 -10.819 1.00 79.81 323 ALA A N 1
ATOM 2491 C CA . ALA A 1 323 ? 16.858 -1.232 -9.369 1.00 79.81 323 ALA A CA 1
ATOM 2492 C C . ALA A 1 323 ? 16.075 -0.007 -8.913 1.00 79.81 323 ALA A C 1
ATOM 2494 O O . ALA A 1 323 ? 15.988 1.004 -9.609 1.00 79.81 323 ALA A O 1
ATOM 2495 N N . THR A 1 324 ? 15.558 -0.072 -7.702 1.00 68.31 324 THR A N 1
ATOM 2496 C CA . THR A 1 324 ? 14.795 0.994 -7.050 1.00 68.31 324 THR A CA 1
ATOM 2497 C C . THR A 1 324 ? 15.641 2.245 -6.785 1.00 68.31 324 THR A C 1
ATOM 2499 O O . THR A 1 324 ? 15.132 3.363 -6.842 1.00 68.31 324 THR A O 1
ATOM 2502 N N . TRP A 1 325 ? 16.949 2.098 -6.564 1.00 71.44 325 TRP A N 1
ATOM 2503 C CA . TRP A 1 325 ? 17.878 3.224 -6.416 1.00 71.44 325 TRP A CA 1
ATOM 2504 C C . TRP A 1 325 ? 18.301 3.866 -7.750 1.00 71.44 325 TRP A C 1
ATOM 2506 O O . TRP A 1 325 ? 18.977 4.897 -7.739 1.00 71.44 325 TRP A O 1
ATOM 2516 N N . CYS A 1 326 ? 17.915 3.293 -8.893 1.00 80.19 326 CYS A N 1
ATOM 2517 C CA . CYS A 1 326 ? 18.283 3.781 -10.218 1.00 80.19 326 CYS A CA 1
ATOM 2518 C C . CYS A 1 326 ? 17.261 4.799 -10.741 1.00 80.19 326 CYS A C 1
ATOM 2520 O O . CYS A 1 326 ? 16.255 4.449 -11.357 1.00 80.19 326 CYS A O 1
ATOM 2522 N N . GLY A 1 327 ? 17.544 6.090 -10.546 1.00 73.62 327 GLY A N 1
ATOM 2523 C CA . GLY A 1 327 ? 16.687 7.188 -11.015 1.00 73.62 327 GLY A CA 1
ATOM 2524 C C . GLY A 1 327 ? 16.289 7.113 -12.505 1.00 73.62 327 GLY A C 1
ATOM 2525 O O . GLY A 1 327 ? 15.103 7.266 -12.804 1.00 73.62 327 GLY A O 1
ATOM 2526 N N . PRO A 1 328 ? 17.218 6.855 -13.451 1.00 84.06 328 PRO A N 1
ATOM 2527 C CA . PRO A 1 328 ? 16.876 6.668 -14.863 1.00 84.06 328 PRO A CA 1
ATOM 2528 C C . PRO A 1 328 ? 15.941 5.473 -15.114 1.00 84.06 328 PRO A C 1
ATOM 2530 O O . PRO A 1 328 ? 14.993 5.611 -15.882 1.00 84.06 328 PRO A O 1
ATOM 2533 N N . CYS A 1 329 ? 16.136 4.350 -14.413 1.00 86.94 329 CYS A N 1
ATOM 2534 C CA . CYS A 1 329 ? 15.240 3.192 -14.480 1.00 86.94 329 CYS A CA 1
ATOM 2535 C C . CYS A 1 329 ? 13.817 3.593 -14.076 1.00 86.94 329 CYS A C 1
ATOM 2537 O O . CYS A 1 329 ? 12.866 3.335 -14.810 1.00 86.94 329 CYS A O 1
ATOM 2539 N N . MET A 1 330 ? 13.673 4.322 -12.960 1.00 80.00 330 MET A N 1
ATOM 2540 C CA . MET A 1 330 ? 12.360 4.764 -12.475 1.00 80.00 330 MET A CA 1
ATOM 2541 C C . MET A 1 330 ? 11.630 5.653 -13.492 1.00 80.00 330 MET A C 1
ATOM 2543 O O . MET A 1 330 ? 10.412 5.560 -13.621 1.00 80.00 330 MET A O 1
ATOM 2547 N N . LYS A 1 331 ? 12.360 6.489 -14.246 1.00 79.94 331 LYS A N 1
ATOM 2548 C CA . LYS A 1 331 ? 11.787 7.315 -15.325 1.00 79.94 331 LYS A CA 1
ATOM 2549 C C . LYS A 1 331 ? 11.354 6.490 -16.539 1.00 79.94 331 LYS A C 1
ATOM 2551 O O . LYS A 1 331 ? 10.400 6.871 -17.212 1.00 79.94 331 LYS A O 1
ATOM 2556 N N . MET A 1 332 ? 12.040 5.383 -16.814 1.00 85.50 332 MET A N 1
ATOM 2557 C CA . MET A 1 332 ? 11.761 4.505 -17.950 1.00 85.50 332 MET A CA 1
ATOM 2558 C C . MET A 1 332 ? 10.625 3.511 -17.665 1.00 85.50 332 MET A C 1
ATOM 2560 O O . MET A 1 332 ? 9.902 3.136 -18.583 1.00 85.50 332 MET A O 1
ATOM 2564 N N . MET A 1 333 ? 10.389 3.132 -16.403 1.00 84.94 333 MET A N 1
ATOM 2565 C CA . MET A 1 333 ? 9.330 2.177 -16.037 1.00 84.94 333 MET A CA 1
ATOM 2566 C C . MET A 1 333 ? 7.931 2.552 -16.574 1.00 84.94 333 MET A C 1
ATOM 2568 O O . MET A 1 333 ? 7.294 1.679 -17.164 1.00 84.94 333 MET A O 1
ATOM 2572 N N . PRO A 1 334 ? 7.427 3.804 -16.456 1.00 83.19 334 PRO A N 1
ATOM 2573 C CA . PRO A 1 334 ? 6.141 4.182 -17.050 1.00 83.19 334 PRO A CA 1
ATOM 2574 C C . PRO A 1 334 ? 6.110 4.015 -18.573 1.00 83.19 334 PRO A C 1
ATOM 2576 O O . PRO A 1 334 ? 5.103 3.580 -19.121 1.00 83.19 334 PRO A O 1
ATOM 2579 N N . VAL A 1 335 ? 7.224 4.310 -19.248 1.00 89.44 335 VAL A N 1
ATOM 2580 C CA . VAL A 1 335 ? 7.367 4.128 -20.699 1.00 89.44 335 VAL A CA 1
ATOM 2581 C C . VAL A 1 335 ? 7.271 2.643 -21.059 1.00 89.44 335 VAL A C 1
ATOM 2583 O O . VAL A 1 335 ? 6.555 2.280 -21.991 1.00 89.44 335 VAL A O 1
ATOM 2586 N N . MET A 1 336 ? 7.930 1.775 -20.288 1.00 91.50 336 MET A N 1
ATOM 2587 C CA . MET A 1 336 ? 7.849 0.323 -20.466 1.00 91.50 336 MET A CA 1
ATOM 2588 C C . MET A 1 336 ? 6.431 -0.206 -20.220 1.00 91.50 336 MET A C 1
ATOM 2590 O O . MET A 1 336 ? 5.970 -1.055 -20.975 1.00 91.50 336 MET A O 1
ATOM 2594 N N . GLU A 1 337 ? 5.708 0.313 -19.222 1.00 86.44 337 GLU A N 1
ATOM 2595 C CA . GLU A 1 337 ? 4.302 -0.047 -18.965 1.00 86.44 337 GLU A CA 1
ATOM 2596 C C . GLU A 1 337 ? 3.368 0.387 -20.107 1.00 86.44 337 GLU A C 1
ATOM 2598 O O . GLU A 1 337 ? 2.499 -0.381 -20.524 1.00 86.44 337 GLU A O 1
ATOM 2603 N N . GLU A 1 338 ? 3.558 1.587 -20.663 1.00 85.88 338 GLU A N 1
ATOM 2604 C CA . GLU A 1 338 ? 2.798 2.062 -21.826 1.00 85.88 338 GLU A CA 1
ATOM 2605 C C . GLU A 1 338 ? 3.062 1.207 -23.074 1.00 85.88 338 GLU A C 1
ATOM 2607 O O . GLU A 1 338 ? 2.128 0.826 -23.786 1.00 85.88 338 GLU A O 1
ATOM 2612 N N . LEU A 1 339 ? 4.329 0.873 -23.339 1.00 94.56 339 LEU A N 1
ATOM 2613 C CA . LEU A 1 339 ? 4.710 0.020 -24.465 1.00 94.56 339 LEU A CA 1
ATOM 2614 C C . LEU A 1 339 ? 4.224 -1.420 -24.270 1.00 94.56 339 LEU A C 1
ATOM 2616 O O . LEU A 1 339 ? 3.703 -2.007 -25.220 1.00 94.56 339 LEU A O 1
ATOM 2620 N N . ALA A 1 340 ? 4.292 -1.961 -23.052 1.00 93.44 340 ALA A N 1
ATOM 2621 C CA . ALA A 1 340 ? 3.730 -3.268 -22.730 1.00 93.44 340 ALA A CA 1
ATOM 2622 C C . ALA A 1 340 ? 2.233 -3.314 -23.047 1.00 93.44 340 ALA A C 1
ATOM 2624 O O . ALA A 1 340 ? 1.776 -4.239 -23.719 1.00 93.44 340 ALA A O 1
ATOM 2625 N N . ALA A 1 341 ? 1.479 -2.289 -22.643 1.00 88.00 341 ALA A N 1
ATOM 2626 C CA . ALA A 1 341 ? 0.057 -2.188 -22.948 1.00 88.00 341 ALA A CA 1
ATOM 2627 C C . ALA A 1 341 ? -0.212 -2.052 -24.459 1.00 88.00 341 ALA A C 1
ATOM 2629 O O . ALA A 1 341 ? -1.109 -2.714 -24.982 1.00 88.00 341 ALA A O 1
ATOM 2630 N N . LYS A 1 342 ? 0.573 -1.238 -25.178 1.00 94.88 342 LYS A N 1
ATOM 2631 C CA . LYS A 1 342 ? 0.424 -1.018 -26.629 1.00 94.88 342 LYS A CA 1
ATOM 2632 C C . LYS A 1 342 ? 0.710 -2.273 -27.456 1.00 94.88 342 LYS A C 1
ATOM 2634 O O . LYS A 1 342 ? -0.010 -2.559 -28.410 1.00 94.88 342 LYS A O 1
ATOM 2639 N N . TYR A 1 343 ? 1.754 -3.014 -27.100 1.00 96.06 343 TYR A N 1
ATOM 2640 C CA . TYR A 1 343 ? 2.186 -4.235 -27.788 1.00 96.06 343 TYR A CA 1
ATOM 2641 C C . TYR A 1 343 ? 1.652 -5.502 -27.120 1.00 96.06 343 TYR A C 1
ATOM 2643 O O . TYR A 1 343 ? 2.195 -6.595 -27.323 1.00 96.06 343 TYR A O 1
ATOM 2651 N N . LYS A 1 344 ? 0.561 -5.362 -26.356 1.00 88.44 344 LYS A N 1
ATOM 2652 C CA . LYS A 1 344 ? -0.169 -6.475 -25.763 1.00 88.44 344 LYS A CA 1
ATOM 2653 C C . LYS A 1 344 ? -0.425 -7.543 -26.828 1.00 88.44 344 LYS A C 1
ATOM 2655 O O . LYS A 1 344 ? -0.748 -7.253 -27.976 1.00 88.44 344 LYS A O 1
ATOM 2660 N N . ASP A 1 345 ? -0.192 -8.786 -26.434 1.00 90.44 345 ASP A N 1
ATOM 2661 C CA . ASP A 1 345 ? -0.279 -9.987 -27.262 1.00 90.44 345 ASP A CA 1
ATOM 2662 C C . ASP A 1 345 ? 0.774 -10.149 -28.371 1.00 90.44 345 ASP A C 1
ATOM 2664 O O . ASP A 1 345 ? 0.879 -11.255 -28.899 1.00 90.44 345 ASP A O 1
ATOM 2668 N N . LYS A 1 346 ? 1.610 -9.145 -28.660 1.00 94.25 346 LYS A N 1
ATOM 2669 C CA . LYS A 1 346 ? 2.695 -9.240 -29.655 1.00 94.25 346 LYS A CA 1
ATOM 2670 C C . LYS A 1 346 ? 4.067 -9.452 -29.024 1.00 94.25 346 LYS A C 1
ATOM 2672 O O . LYS A 1 346 ? 4.841 -10.262 -29.520 1.00 94.25 346 LYS A O 1
ATOM 2677 N N . VAL A 1 347 ? 4.347 -8.753 -27.928 1.00 95.31 347 VAL A N 1
ATOM 2678 C CA . VAL A 1 347 ? 5.630 -8.802 -27.211 1.00 95.31 347 VAL A CA 1
ATOM 2679 C C . VAL A 1 347 ? 5.366 -8.984 -25.725 1.00 95.31 347 VAL A C 1
ATOM 2681 O O . VAL A 1 347 ? 4.387 -8.458 -25.191 1.00 95.31 347 VAL A O 1
ATOM 2684 N N . VAL A 1 348 ? 6.223 -9.750 -25.054 1.00 94.56 348 VAL A N 1
ATOM 2685 C CA . VAL A 1 348 ? 6.143 -9.940 -23.604 1.00 94.56 348 VAL A CA 1
ATOM 2686 C C . VAL A 1 348 ? 7.180 -9.065 -22.915 1.00 94.56 348 VAL A C 1
ATOM 2688 O O . VAL A 1 348 ? 8.353 -9.084 -23.274 1.00 94.56 348 VAL A O 1
ATOM 2691 N N . PHE A 1 349 ? 6.744 -8.302 -21.917 1.00 95.38 349 PHE A N 1
ATOM 2692 C CA . PHE A 1 349 ? 7.614 -7.412 -21.160 1.00 95.38 349 PHE A CA 1
ATOM 2693 C C . PHE A 1 349 ? 7.895 -7.997 -19.783 1.00 95.38 349 PHE A C 1
ATOM 2695 O O . PHE A 1 349 ? 6.976 -8.407 -19.062 1.00 95.38 349 PHE A O 1
ATOM 2702 N N . TYR A 1 350 ? 9.172 -7.986 -19.426 1.00 95.56 350 TYR A N 1
ATOM 2703 C CA . TYR A 1 350 ? 9.710 -8.448 -18.163 1.00 95.56 350 TYR A CA 1
ATOM 2704 C C . TYR A 1 350 ? 10.550 -7.363 -17.503 1.00 95.56 350 TYR A C 1
ATOM 2706 O O . TYR A 1 350 ? 11.111 -6.495 -18.171 1.00 95.56 350 TYR A O 1
ATOM 2714 N N . LYS A 1 351 ? 10.691 -7.461 -16.186 1.00 93.00 351 LYS A N 1
ATOM 2715 C CA . LYS A 1 351 ? 11.691 -6.713 -15.433 1.00 93.00 351 LYS A CA 1
ATOM 2716 C C . LYS A 1 351 ? 12.379 -7.602 -14.410 1.00 93.00 351 LYS A C 1
ATOM 2718 O O . LYS A 1 351 ? 11.745 -8.462 -13.801 1.00 93.00 351 LYS A O 1
ATOM 2723 N N . VAL A 1 352 ? 13.669 -7.364 -14.224 1.00 92.50 352 VAL A N 1
ATOM 2724 C CA . VAL A 1 352 ? 14.547 -8.104 -13.318 1.00 92.50 352 VAL A CA 1
ATOM 2725 C C . VAL A 1 352 ? 15.184 -7.107 -12.361 1.00 92.50 352 VAL A C 1
ATOM 2727 O O . VAL A 1 352 ? 15.901 -6.203 -12.786 1.00 92.50 352 VAL A O 1
ATOM 2730 N N . ASN A 1 353 ? 14.916 -7.256 -11.064 1.00 86.56 353 ASN A N 1
ATOM 2731 C CA . ASN A 1 353 ? 15.548 -6.419 -10.050 1.00 86.56 353 ASN A CA 1
ATOM 2732 C C . ASN A 1 353 ? 16.965 -6.943 -9.761 1.00 86.56 353 ASN A C 1
ATOM 2734 O O . ASN A 1 353 ? 17.127 -8.064 -9.274 1.00 86.56 353 ASN A O 1
ATOM 2738 N N . VAL A 1 354 ? 17.989 -6.135 -10.039 1.00 87.94 354 VAL A N 1
ATOM 2739 C CA . VAL A 1 354 ? 19.396 -6.563 -9.936 1.00 87.94 354 VAL A CA 1
ATOM 2740 C C . VAL A 1 354 ? 19.900 -6.734 -8.501 1.00 87.94 354 VAL A C 1
ATOM 2742 O O . VAL A 1 354 ? 20.917 -7.401 -8.305 1.00 87.94 354 VAL A O 1
ATOM 2745 N N . ASP A 1 355 ? 19.208 -6.165 -7.509 1.00 79.19 355 ASP A N 1
ATOM 2746 C CA . ASP A 1 355 ? 19.529 -6.358 -6.089 1.00 79.19 355 ASP A CA 1
ATOM 2747 C C . ASP A 1 355 ? 19.044 -7.729 -5.599 1.00 79.19 355 ASP A C 1
ATOM 2749 O O . ASP A 1 355 ? 19.671 -8.341 -4.735 1.00 79.19 355 ASP A O 1
ATOM 2753 N N . LYS A 1 356 ? 17.942 -8.233 -6.173 1.00 78.81 356 LYS A N 1
ATOM 2754 C CA . LYS A 1 356 ? 17.398 -9.566 -5.870 1.00 78.81 356 LYS A CA 1
ATOM 2755 C C . LYS A 1 356 ? 18.074 -10.662 -6.697 1.00 78.81 356 LYS A C 1
ATOM 2757 O O . LYS A 1 356 ? 18.400 -11.722 -6.171 1.00 78.81 356 LYS A O 1
ATOM 2762 N N . GLU A 1 357 ? 18.335 -10.395 -7.975 1.00 87.06 357 GLU A N 1
ATOM 2763 C CA . GLU A 1 357 ? 18.782 -11.398 -8.947 1.00 87.06 357 GLU A CA 1
ATOM 2764 C C . GLU A 1 357 ? 20.268 -11.241 -9.313 1.00 87.06 357 GLU A C 1
ATOM 2766 O O . GLU A 1 357 ? 20.637 -11.049 -10.476 1.00 87.06 357 GLU A O 1
ATOM 2771 N N . GLY A 1 358 ? 21.145 -11.345 -8.308 1.00 81.69 358 GLY A N 1
ATOM 2772 C CA . GLY A 1 358 ? 22.587 -11.107 -8.456 1.00 81.69 358 GLY A CA 1
ATOM 2773 C C . GLY A 1 358 ? 23.279 -11.972 -9.521 1.00 81.69 358 GLY A C 1
ATOM 2774 O O . GLY A 1 358 ? 24.181 -11.496 -10.208 1.00 81.69 358 GLY A O 1
ATOM 2775 N N . GLU A 1 359 ? 22.837 -13.216 -9.724 1.00 89.06 359 GLU A N 1
ATOM 2776 C CA . GLU A 1 359 ? 23.389 -14.083 -10.775 1.00 89.06 359 GLU A CA 1
ATOM 2777 C C . GLU A 1 359 ? 22.981 -13.608 -12.178 1.00 89.06 359 GLU A C 1
ATOM 2779 O O . GLU A 1 359 ? 23.834 -13.514 -13.059 1.00 89.06 359 GLU A O 1
ATOM 2784 N N . LEU A 1 360 ? 21.710 -13.234 -12.390 1.00 93.50 360 LEU A N 1
ATOM 2785 C CA . LEU A 1 360 ? 21.282 -12.662 -13.671 1.00 93.50 360 LEU A CA 1
ATOM 2786 C C . LEU A 1 360 ? 22.026 -11.351 -13.951 1.00 93.50 360 LEU A C 1
ATOM 2788 O O . LEU A 1 360 ? 22.497 -11.140 -15.068 1.00 93.50 360 LEU A O 1
ATOM 2792 N N . ARG A 1 361 ? 22.203 -10.503 -12.927 1.00 92.56 361 ARG A N 1
ATOM 2793 C CA . ARG A 1 361 ? 23.012 -9.281 -13.025 1.00 92.56 361 ARG A CA 1
ATOM 2794 C C . ARG A 1 361 ? 24.428 -9.584 -13.521 1.00 92.56 361 ARG A C 1
ATOM 2796 O O . ARG A 1 361 ? 24.914 -8.888 -14.409 1.00 92.56 361 ARG A O 1
ATOM 2803 N N . GLN A 1 362 ? 25.091 -10.598 -12.965 1.00 91.81 362 GLN A N 1
ATOM 2804 C CA . GLN A 1 362 ? 26.449 -10.978 -13.367 1.00 91.81 362 GLN A CA 1
ATOM 2805 C C . GLN A 1 362 ? 26.499 -11.508 -14.803 1.00 91.81 362 GLN A C 1
ATOM 2807 O O . GLN A 1 362 ? 27.335 -11.065 -15.590 1.00 91.81 362 GLN A O 1
ATOM 2812 N N . ILE A 1 363 ? 25.585 -12.412 -15.158 1.00 92.00 363 ILE A N 1
ATOM 2813 C CA . ILE A 1 363 ? 25.545 -13.071 -16.471 1.00 92.00 363 ILE A CA 1
ATOM 2814 C C . ILE A 1 363 ? 25.314 -12.066 -17.592 1.00 92.00 363 ILE A C 1
ATOM 2816 O O . ILE A 1 363 ? 26.050 -12.054 -18.578 1.00 92.00 363 ILE A O 1
ATOM 2820 N N . PHE A 1 364 ? 24.329 -11.186 -17.421 1.00 91.88 364 PHE A N 1
ATOM 2821 C CA . PHE A 1 364 ? 24.009 -10.159 -18.410 1.00 91.88 364 PHE A CA 1
ATOM 2822 C C . PHE A 1 364 ? 24.840 -8.889 -18.242 1.00 91.88 364 PHE A C 1
ATOM 2824 O O . PHE A 1 364 ? 24.631 -7.929 -18.977 1.00 91.88 364 PHE A O 1
ATOM 2831 N N . LYS A 1 365 ? 25.798 -8.885 -17.303 1.00 92.44 365 LYS A N 1
ATOM 2832 C CA . LYS A 1 365 ? 26.673 -7.748 -16.993 1.00 92.44 365 LYS A CA 1
ATOM 2833 C C . LYS A 1 365 ? 25.886 -6.453 -16.763 1.00 92.44 365 LYS A C 1
ATOM 2835 O O . LYS A 1 365 ? 26.326 -5.379 -17.171 1.00 92.44 365 LYS A O 1
ATOM 2840 N N . ALA A 1 366 ? 24.758 -6.548 -16.056 1.00 91.56 366 ALA A N 1
ATOM 2841 C CA . ALA A 1 366 ? 23.890 -5.430 -15.679 1.00 91.56 366 ALA A CA 1
ATOM 2842 C C . ALA A 1 366 ? 24.527 -4.567 -14.565 1.00 91.56 366 ALA A C 1
ATOM 2844 O O . ALA A 1 366 ? 23.967 -4.366 -13.490 1.00 91.56 366 ALA A O 1
ATOM 2845 N N . ASN A 1 367 ? 25.762 -4.115 -14.794 1.00 86.31 367 ASN A N 1
ATOM 2846 C CA . ASN A 1 367 ? 26.525 -3.254 -13.891 1.00 86.31 367 ASN A CA 1
ATOM 2847 C C . ASN A 1 367 ? 26.156 -1.779 -14.071 1.00 86.31 367 ASN A C 1
ATOM 2849 O O . ASN A 1 367 ? 26.240 -1.010 -13.118 1.00 86.31 367 ASN A O 1
ATOM 2853 N N . ALA A 1 368 ? 25.733 -1.410 -15.280 1.00 88.25 368 ALA A N 1
ATOM 2854 C CA . ALA A 1 368 ? 25.081 -0.147 -15.581 1.00 88.25 368 ALA A CA 1
ATOM 2855 C C . ALA A 1 368 ? 23.603 -0.438 -15.861 1.00 88.25 368 ALA A C 1
ATOM 2857 O O . ALA A 1 368 ? 23.296 -1.314 -16.670 1.00 88.25 368 ALA A O 1
ATOM 2858 N N . ILE A 1 369 ? 22.713 0.268 -15.162 1.00 90.19 369 ILE A N 1
ATOM 2859 C CA . ILE A 1 369 ? 21.261 0.124 -15.292 1.00 90.19 369 ILE A CA 1
ATOM 2860 C C . ILE A 1 369 ? 20.599 1.487 -15.587 1.00 90.19 369 ILE A C 1
ATOM 2862 O O . ILE A 1 369 ? 21.115 2.513 -15.130 1.00 90.19 369 ILE A O 1
ATOM 2866 N N . PRO A 1 370 ? 19.477 1.523 -16.334 1.00 91.69 370 PRO A N 1
ATOM 2867 C CA . PRO A 1 370 ? 18.754 0.359 -16.851 1.00 91.69 370 PRO A CA 1
ATOM 2868 C C . PRO A 1 370 ? 19.530 -0.347 -17.967 1.00 91.69 370 PRO A C 1
ATOM 2870 O O . PRO A 1 370 ? 20.256 0.289 -18.727 1.00 91.69 370 PRO A O 1
ATOM 2873 N N . LEU A 1 371 ? 19.422 -1.672 -18.009 1.00 95.62 371 LEU A N 1
ATOM 2874 C CA . LEU A 1 371 ? 19.872 -2.489 -19.135 1.00 95.62 371 LEU A CA 1
ATOM 2875 C C . LEU A 1 371 ? 18.625 -3.132 -19.730 1.00 95.62 371 LEU A C 1
ATOM 2877 O O . LEU A 1 371 ? 17.955 -3.910 -19.053 1.00 95.62 371 LEU A O 1
ATOM 2881 N N . VAL A 1 372 ? 18.336 -2.839 -20.992 1.00 96.06 372 VAL A N 1
ATOM 2882 C CA . VAL A 1 372 ? 17.200 -3.423 -21.701 1.00 96.06 372 VAL A CA 1
ATOM 2883 C C . VAL A 1 372 ? 17.695 -4.485 -22.666 1.00 96.06 372 VAL A C 1
ATOM 2885 O O . VAL A 1 372 ? 18.534 -4.221 -23.527 1.00 96.06 372 VAL A O 1
ATOM 2888 N N . ILE A 1 373 ? 17.164 -5.697 -22.534 1.00 95.06 373 ILE A N 1
ATOM 2889 C CA . ILE A 1 373 ? 17.401 -6.786 -23.481 1.00 95.06 373 ILE A CA 1
ATOM 2890 C C . ILE A 1 373 ? 16.181 -6.932 -24.380 1.00 95.06 373 ILE A C 1
ATOM 2892 O O . ILE A 1 373 ? 15.064 -7.107 -23.896 1.00 95.06 373 ILE A O 1
ATOM 2896 N N . PHE A 1 374 ? 16.414 -6.923 -25.687 1.00 95.06 374 PHE A N 1
ATOM 2897 C CA . PHE A 1 374 ? 15.419 -7.187 -26.717 1.00 95.06 374 PHE A CA 1
ATOM 2898 C C . PHE A 1 374 ? 15.688 -8.581 -27.289 1.00 95.06 374 PHE A C 1
ATOM 2900 O O . PHE A 1 374 ? 16.623 -8.768 -28.066 1.00 95.06 374 PHE A O 1
ATOM 2907 N N . GLY A 1 375 ? 14.910 -9.575 -26.861 1.00 93.81 375 GLY A N 1
ATOM 2908 C CA . GLY A 1 375 ? 15.037 -10.967 -27.290 1.00 93.81 375 GLY A CA 1
ATOM 2909 C C . GLY A 1 375 ? 14.103 -11.286 -28.455 1.00 93.81 375 GLY A C 1
ATOM 2910 O O . GLY A 1 375 ? 12.881 -11.268 -28.303 1.00 93.81 375 GLY A O 1
ATOM 2911 N N . SER A 1 376 ? 14.673 -11.606 -29.615 1.00 88.62 376 SER A N 1
ATOM 2912 C CA . SER A 1 376 ? 13.944 -12.072 -30.798 1.00 88.62 376 SER A CA 1
ATOM 2913 C C . SER A 1 376 ? 13.688 -13.580 -30.728 1.00 88.62 376 SER A C 1
ATOM 2915 O O . SER A 1 376 ? 14.381 -14.320 -30.027 1.00 88.62 376 SER A O 1
ATOM 2917 N N . LEU A 1 377 ? 12.692 -14.057 -31.476 1.00 85.62 377 LEU A N 1
ATOM 2918 C CA . LEU A 1 377 ? 12.476 -15.492 -31.678 1.00 85.62 377 LEU A CA 1
ATOM 2919 C C . LEU A 1 377 ? 13.520 -16.104 -32.620 1.00 85.62 377 LEU A C 1
ATOM 2921 O O . LEU A 1 377 ? 13.916 -17.249 -32.419 1.00 85.62 377 LEU A O 1
ATOM 2925 N N . ASN A 1 378 ? 13.976 -15.335 -33.613 1.00 78.44 378 ASN A N 1
ATOM 2926 C CA . ASN A 1 378 ? 14.776 -15.851 -34.728 1.00 78.44 378 ASN A CA 1
ATOM 2927 C C . ASN A 1 378 ? 16.179 -15.231 -34.815 1.00 78.44 378 ASN A C 1
ATOM 2929 O O . ASN A 1 378 ? 17.076 -15.849 -35.376 1.00 78.44 378 ASN A O 1
ATOM 2933 N N . ASN A 1 379 ? 16.382 -14.037 -34.246 1.00 74.62 379 ASN A N 1
ATOM 2934 C CA . ASN A 1 379 ? 17.588 -13.226 -34.470 1.00 74.62 379 ASN A CA 1
ATOM 2935 C C . ASN A 1 379 ? 18.393 -12.960 -33.182 1.00 74.62 379 ASN A C 1
ATOM 2937 O O . ASN A 1 379 ? 19.010 -11.907 -33.038 1.00 74.62 379 ASN A O 1
ATOM 2941 N N . GLY A 1 380 ? 18.365 -13.888 -32.219 1.00 84.81 380 GLY A N 1
ATOM 2942 C CA . GLY A 1 380 ? 19.091 -13.743 -30.952 1.00 84.81 380 GLY A CA 1
ATOM 2943 C C . GLY A 1 380 ? 18.572 -12.582 -30.094 1.00 84.81 380 GLY A C 1
ATOM 2944 O O . GLY A 1 380 ? 17.368 -12.329 -30.050 1.00 84.81 380 GLY A O 1
ATOM 2945 N N . SER A 1 381 ? 19.466 -11.879 -29.395 1.00 88.75 381 SER A N 1
ATOM 2946 C CA . SER A 1 381 ? 19.110 -10.718 -28.569 1.00 88.75 381 SER A CA 1
ATOM 2947 C C . SER A 1 381 ? 20.039 -9.536 -28.782 1.00 88.75 381 SER A C 1
ATOM 2949 O O . SER A 1 381 ? 21.246 -9.725 -28.932 1.00 88.75 381 SER A O 1
ATOM 2951 N N . THR A 1 382 ? 19.504 -8.326 -28.657 1.00 87.56 382 THR A N 1
ATOM 2952 C CA . THR A 1 382 ? 20.293 -7.092 -28.555 1.00 87.56 382 THR A CA 1
ATOM 2953 C C . THR A 1 382 ? 20.175 -6.489 -27.159 1.00 87.56 382 THR A C 1
ATOM 2955 O O . THR A 1 382 ? 19.166 -6.675 -26.476 1.00 87.56 382 THR A O 1
ATOM 2958 N N . GLN A 1 383 ? 21.210 -5.767 -26.732 1.00 88.00 383 GLN A N 1
ATOM 2959 C CA . GLN A 1 383 ? 21.256 -5.081 -25.442 1.00 88.00 383 GLN A CA 1
ATOM 2960 C C . GLN A 1 383 ? 21.388 -3.575 -25.646 1.00 88.00 383 GLN A C 1
ATOM 2962 O O . GLN A 1 383 ? 22.181 -3.130 -26.474 1.00 88.00 383 GLN A O 1
ATOM 2967 N N . GLU A 1 384 ? 20.651 -2.811 -24.852 1.00 86.88 384 GLU A N 1
ATOM 2968 C CA . GLU A 1 384 ? 20.762 -1.360 -24.751 1.00 86.88 384 GLU A CA 1
ATOM 2969 C C . GLU A 1 384 ? 21.060 -0.985 -23.298 1.00 86.88 384 GLU A C 1
ATOM 2971 O O . GLU A 1 384 ? 20.371 -1.431 -22.381 1.00 86.88 384 GLU A O 1
ATOM 2976 N N . ILE A 1 385 ? 22.119 -0.204 -23.082 1.00 83.06 385 ILE A N 1
ATOM 2977 C CA . ILE A 1 385 ? 22.551 0.232 -21.751 1.00 83.06 385 ILE A CA 1
ATOM 2978 C C . ILE A 1 385 ? 22.220 1.713 -21.595 1.00 83.06 385 ILE A C 1
ATOM 2980 O O . ILE A 1 385 ? 22.677 2.536 -22.386 1.00 83.06 385 ILE A O 1
ATOM 2984 N N . GLY A 1 386 ? 21.518 2.049 -20.515 1.00 77.69 386 GLY A N 1
ATOM 2985 C CA . GLY A 1 386 ? 21.083 3.403 -20.198 1.00 77.69 386 GLY A CA 1
ATOM 2986 C C . GLY A 1 386 ? 19.590 3.603 -20.438 1.00 77.69 386 GLY A C 1
ATOM 2987 O O . GLY A 1 386 ? 18.928 2.810 -21.099 1.00 77.69 386 GLY A O 1
ATOM 2988 N N . ALA A 1 387 ? 19.041 4.659 -19.834 1.00 76.31 387 ALA A N 1
ATOM 2989 C CA . ALA A 1 387 ? 17.655 5.034 -20.079 1.00 76.31 387 ALA A CA 1
ATOM 2990 C C . ALA A 1 387 ? 17.561 5.745 -21.428 1.00 76.31 387 ALA A C 1
ATOM 2992 O O . ALA A 1 387 ? 18.239 6.753 -21.635 1.00 76.31 387 ALA A O 1
ATOM 2993 N N . ASP A 1 388 ? 16.694 5.244 -22.298 1.00 83.75 388 ASP A N 1
ATOM 2994 C CA . ASP A 1 388 ? 16.494 5.769 -23.644 1.00 83.75 388 ASP A CA 1
ATOM 2995 C C . ASP A 1 388 ? 15.086 6.338 -23.843 1.00 83.75 388 ASP A C 1
ATOM 2997 O O . ASP A 1 388 ? 14.195 6.204 -22.995 1.00 83.75 388 ASP A O 1
ATOM 3001 N N . THR A 1 389 ? 14.885 7.050 -24.954 1.00 88.00 389 THR A N 1
ATOM 3002 C CA . THR A 1 389 ? 13.583 7.654 -25.254 1.00 88.00 389 THR A CA 1
ATOM 3003 C C . THR A 1 389 ? 12.553 6.589 -25.616 1.00 88.00 389 THR A C 1
ATOM 3005 O O . THR A 1 389 ? 12.874 5.532 -26.168 1.00 88.00 389 THR A O 1
ATOM 3008 N N . ARG A 1 390 ? 11.277 6.896 -25.364 1.00 90.94 390 ARG A N 1
ATOM 3009 C CA . ARG A 1 390 ? 10.147 6.034 -25.732 1.00 90.94 390 ARG A CA 1
ATOM 3010 C C . ARG A 1 390 ? 10.211 5.612 -27.201 1.00 90.94 390 ARG A C 1
ATOM 3012 O O . ARG A 1 390 ? 9.973 4.449 -27.512 1.00 90.94 390 ARG A O 1
ATOM 3019 N N . GLU A 1 391 ? 10.533 6.545 -28.091 1.00 92.31 391 GLU A N 1
ATOM 3020 C CA . GLU A 1 391 ? 10.592 6.332 -29.539 1.00 92.31 391 GLU A CA 1
ATOM 3021 C C . GLU A 1 391 ? 11.683 5.329 -29.914 1.00 92.31 391 GLU A C 1
ATOM 3023 O O . GLU A 1 391 ? 11.476 4.495 -30.795 1.00 92.31 391 GLU A O 1
ATOM 3028 N N . LYS A 1 392 ? 12.831 5.380 -29.231 1.00 90.81 392 LYS A N 1
ATOM 3029 C CA . LYS A 1 392 ? 13.949 4.478 -29.502 1.00 90.81 392 LYS A CA 1
ATOM 3030 C C . LYS A 1 392 ? 13.676 3.065 -28.989 1.00 90.81 392 LYS A C 1
ATOM 3032 O O . LYS A 1 392 ? 13.846 2.110 -29.745 1.00 90.81 392 LYS A O 1
ATOM 3037 N N . VAL A 1 393 ? 13.143 2.931 -27.771 1.00 92.19 393 VAL A N 1
ATOM 3038 C CA . VAL A 1 393 ? 12.694 1.630 -27.241 1.00 92.19 393 VAL A CA 1
ATOM 3039 C C . VAL A 1 393 ? 11.630 1.017 -28.161 1.00 92.19 393 VAL A C 1
ATOM 3041 O O . VAL A 1 393 ? 11.682 -0.167 -28.497 1.00 92.19 393 VAL A O 1
ATOM 3044 N N . GLU A 1 394 ? 10.685 1.831 -28.638 1.00 94.81 394 GLU A N 1
ATOM 3045 C CA . GLU A 1 394 ? 9.659 1.406 -29.590 1.00 94.81 394 GLU A CA 1
ATOM 3046 C C . GLU A 1 394 ? 10.243 0.978 -30.947 1.00 94.81 394 GLU A C 1
ATOM 3048 O O . GLU A 1 394 ? 9.793 -0.016 -31.519 1.00 94.81 394 GLU A O 1
ATOM 3053 N N . ALA A 1 395 ? 11.278 1.655 -31.448 1.00 93.50 395 ALA A N 1
ATOM 3054 C CA . ALA A 1 395 ? 11.959 1.259 -32.678 1.00 93.50 395 ALA A CA 1
ATOM 3055 C C . ALA A 1 395 ? 12.603 -0.134 -32.561 1.00 93.50 395 ALA A C 1
ATOM 3057 O O . ALA A 1 395 ? 12.468 -0.943 -33.482 1.00 93.50 395 ALA A O 1
ATOM 3058 N N . HIS A 1 396 ? 13.234 -0.451 -31.427 1.00 92.88 396 HIS A N 1
ATOM 3059 C CA . HIS A 1 396 ? 13.761 -1.793 -31.162 1.00 92.88 396 HIS A CA 1
ATOM 3060 C C . HIS A 1 396 ? 12.652 -2.849 -31.095 1.00 92.88 396 HIS A C 1
ATOM 3062 O O . HIS A 1 396 ? 12.777 -3.915 -31.696 1.00 92.88 396 HIS A O 1
ATOM 3068 N N . ILE A 1 397 ? 11.522 -2.540 -30.451 1.00 93.38 397 ILE A N 1
ATOM 3069 C CA . ILE A 1 397 ? 10.350 -3.431 -30.429 1.00 93.38 397 ILE A CA 1
ATOM 3070 C C . ILE A 1 397 ? 9.844 -3.720 -31.847 1.00 93.38 397 ILE A C 1
ATOM 3072 O O . ILE A 1 397 ? 9.542 -4.864 -32.178 1.00 93.38 397 ILE A O 1
ATOM 3076 N N . LEU A 1 398 ? 9.774 -2.707 -32.712 1.00 93.12 398 LEU A N 1
ATOM 3077 C CA . LEU A 1 398 ? 9.357 -2.897 -34.101 1.00 93.12 398 LEU A CA 1
ATOM 3078 C C . LEU A 1 398 ? 10.342 -3.764 -34.895 1.00 93.12 398 LEU A C 1
ATOM 3080 O O . LEU A 1 398 ? 9.915 -4.478 -35.797 1.00 93.12 398 LEU A O 1
ATOM 3084 N N . GLN A 1 399 ? 11.636 -3.733 -34.568 1.00 90.44 399 GLN A N 1
ATOM 3085 C CA . GLN A 1 399 ? 12.621 -4.641 -35.163 1.00 90.44 399 GLN A CA 1
ATOM 3086 C C . GLN A 1 399 ? 12.429 -6.089 -34.700 1.00 90.44 399 GLN A C 1
ATOM 3088 O O . GLN A 1 399 ? 12.609 -6.991 -35.508 1.00 90.44 399 GLN A O 1
ATOM 3093 N N . LEU A 1 400 ? 12.016 -6.319 -33.447 1.00 88.25 400 LEU A N 1
ATOM 3094 C CA . LEU A 1 400 ? 11.721 -7.666 -32.935 1.00 88.25 400 LEU A CA 1
ATOM 3095 C C . LEU A 1 400 ? 10.545 -8.351 -33.643 1.00 88.25 400 LEU A C 1
ATOM 3097 O O . LEU A 1 400 ? 10.445 -9.575 -33.607 1.00 88.25 400 LEU A O 1
ATOM 3101 N N . LEU A 1 401 ? 9.630 -7.559 -34.207 1.00 87.88 401 LEU A N 1
ATOM 3102 C CA . LEU A 1 401 ? 8.406 -8.030 -34.859 1.00 87.88 401 LEU A CA 1
ATOM 3103 C C . LEU A 1 401 ? 8.559 -8.262 -36.369 1.00 87.88 401 LEU A C 1
ATOM 3105 O O . LEU A 1 401 ? 7.588 -8.672 -37.007 1.00 87.88 401 LEU A O 1
ATOM 3109 N N . LYS A 1 402 ? 9.733 -7.966 -36.929 1.00 82.38 402 LYS A N 1
ATOM 3110 C CA . LYS A 1 402 ? 10.112 -8.335 -38.296 1.00 82.38 402 LYS A CA 1
ATOM 3111 C C . LYS A 1 402 ? 10.697 -9.739 -38.293 1.00 82.38 402 LYS A C 1
ATOM 3113 O O . LYS A 1 402 ? 10.376 -10.481 -39.244 1.00 82.38 402 LYS A O 1
#

Radius of gyration: 26.6 Å; Cα contacts (8 Å, |Δi|>4): 886; chains: 1; bounding box: 104×58×70 Å

Organism: NCBI:txid188932

Solvent-accessible surface area (backbone atoms only — not comparable to full-atom values): 22217 Å² total; per-residue (Å²): 134,92,82,82,90,80,91,76,92,76,82,82,78,77,80,74,79,75,85,73,81,88,86,76,76,81,67,82,69,56,52,70,48,81,39,70,43,46,79,57,98,74,38,44,31,35,60,33,29,54,43,49,40,57,45,36,24,36,47,25,36,60,40,56,40,29,30,26,46,68,42,35,59,79,54,68,54,71,70,47,70,76,56,84,71,53,84,48,90,89,52,48,59,70,17,22,30,75,20,73,23,36,30,52,84,91,45,80,71,39,60,75,36,77,28,37,28,28,50,86,40,74,66,44,62,72,71,63,35,42,28,34,40,11,46,70,73,43,52,89,38,16,47,30,43,30,58,89,79,33,31,38,34,45,16,32,91,41,69,64,79,90,56,62,82,82,24,43,33,51,24,48,80,42,96,87,74,24,34,32,33,49,32,29,50,78,87,41,81,42,79,22,30,46,32,45,63,41,56,59,34,30,32,26,8,69,84,54,41,80,70,48,96,56,68,43,41,54,33,28,44,17,84,40,80,44,71,78,38,53,47,43,86,43,92,38,95,51,29,32,39,15,37,52,47,35,79,52,23,38,40,33,40,35,55,81,75,34,28,29,34,37,45,53,68,81,51,97,57,86,76,66,67,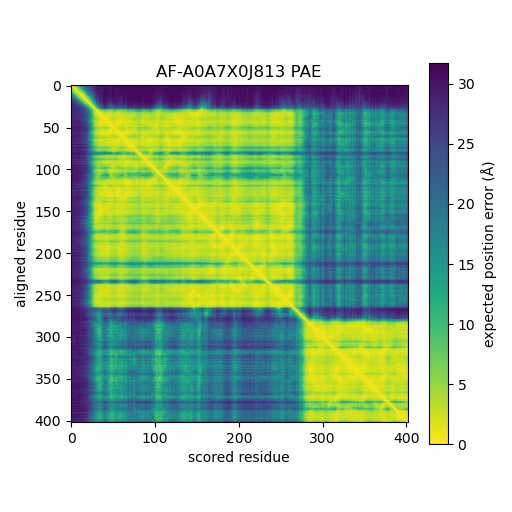73,69,92,58,81,77,75,70,75,81,51,88,32,34,58,32,64,51,55,66,70,53,35,42,75,53,38,42,42,67,89,87,34,94,65,66,51,46,40,76,95,52,25,36,37,34,39,35,30,46,71,76,32,62,53,25,59,65,39,47,63,51,47,35,53,49,16,44,73,37,42,92,60,45,46,34,34,30,34,48,42,86,79,34,52,66,60,24,60,74,73,58,52,82,57,63,17,26,37,36,44,33,16,73,85,76,30,61,50,77,44,77,49,67,73,55,68,69,57,57,49,53,55,54,56,58,51,74,107

Foldseek 3Di:
DDDDDDDDDDDPPPPPPPPDDDDPPPQPPKDKDKFAWDQDPLWTWAFKFFQLQTWIATEWQQWFAEFEPVSCVVLVFDWDCDDDDIPDPQWDFHGKGWRCFIGGPPDTQDRTGIYTYTYDGPVCVSVVTGYYHYCVSLLQWKWKQAVVLNIIMTMPDDDHPLFDPQLKFFWAADPPQGIWTWKAWLNRIFTARETAVDNQQKEAAPVCPVSDPDQATFMRHSNDTDGRRGYHHDNDNGMYGYNNVSVQFMKMDNNVVRMIGTDGPPPPDPSDPDNPDPDPFPFDFLAATEDEPVCCCPAQAVVVVDVFAAGHDDAKEKEWADESNDSLSSVCRVLLSNVSNVCGPHYGHYYYDCVRHVVVCVVVVPVAPRKMWTQANPPTIDIDGTRDDSVVVVVSVVVSND

InterPro domains:
  IPR013766 Thioredoxin domain [PF00085] (315-397)
  IPR013766 Thioredoxin domain [PS51352] (267-402)
  IPR017937 Thioredoxin, conserved site [PS00194] (318-336)
  IPR021109 Aspartic peptidase domain superfamily [G3DSA:2.40.70.10] (43-161)
  IPR036249 Thioredoxin-like superfamily [SSF52833] (273-401)

Secondary structure (DSSP, 8-state):
-----------------------SSSSTT-EEEEEEEEEETTEEEEEEEETTEEEEEEEETT---EEEHHHHHHTT---BS--PPPSSTT--EEEEEEES-EEETTEEEESSEEEEEEPP-HHHHHHT-SEEEEGGGGTTSEEEEETTTTEEEEEESS--TTS-TTSEEEEEEETTTEEEEEEEETTEEEEEEEETTS-SSEEE-TTTGGG-SSSEEEEEETTEEEEEEEEEE---SS-EEEGGGGGGEEEEEETTTTEEEEEETTSSS--------S------TTSEEE--HHHHHHHT--TTT-SS----SSS-EEEEEE-TT-HHHHHHHHHHHHHHHHTTTT-EEEEEETTT-HHHHHHTTTTSS-EEEEE-SSS-EEEEES---HHHHHHHHHHHT-

pLDDT: mean 83.51, std 16.6, range [30.36, 98.0]

Mean predicted aligned error: 12.86 Å